Protein AF-A0A2E7PRK5-F1 (afdb_monomer)

Sequence (698 aa):
MNEAGTTNTALISFGVYLLGVFFLAWLSSRVREKKEFVGEYFLGSRNLGLWAFALTFAATSASGGSFMGFPSKIYTHGWVLALWIASYMVVPIVGMGLLGKRMNRLARQSGAVTIPDMIKARFKSDAVCTIATLLILFFMFFYLLAQFKAGSKIMTTLLQDVPIYQNTVAAVGNAIDGLPWVGGAEPDYVLCLLVFSFSVIVYTAFGGFRAVVWTDVMQGIVMGAGVIILLILTLGQVGGLTKATEQLKEMTPPEFGSWLITLDQAQDEEVVIAKGTWLRLANGGVARLKDQVHLAKGESEAMATLLRITTPAEVERITPPPLDFDYSTTFTEPGRGVITLGQAQDKDGTLPEGTWLRLANDGVAWLAEEVPLAKGETEVEAKLLRITTSAEVERIKPTELGFAVSTTFEPAEAKGYGAGQRGVYVSAPGPDPEKNDGFLNVWVAVSFFFFWAFGSAGQPSNMVRLMAFNGTNVLRKAILSISIYFTVIYLLLVVIFCCGRILLPGMEIDSDRIMPELAATVTSKAGVPWLAGLLLAAPFAAVMSSVDSFLLMVSSSVVRDIYQNRINPDASEQRLKRLSYLVTAVVGILAMLAVLNPPEYLQDLIVFATSGLAGCFLMPILLGLYWPEMNAQGAVAGMLGGLGCHLGLYLIGWFVNGKFDSYQLLEFNPFIWAILVSGLLSYFVSIGQSRVKFQKQV

Nearest PDB structures (foldseek):
  8hg7-assembly1_A  TM=7.500E-01  e=3.485E-13  Homo sapiens
  8j74-assembly1_B  TM=7.630E-01  e=5.352E-12  Homo sapiens
  8zqp-assembly1_A  TM=7.614E-01  e=1.793E-11  Homo sapiens
  9bim-assembly1_A  TM=7.640E-01  e=8.990E-11  Homo sapiens
  6f34-assembly1_A  TM=4.562E-01  e=2.167E-02  Geobacillus kaustophilus HTA426

Foldseek 3Di:
DDPLVLLVLLLVLLVVVVCVLVVLLVVLVVPDDPDDCLCCQQQVVLADFQLLLLLLLLLQLFALCQQQQLLLVCLQFADLCVLLQVLLLQQLVQQLVLFLPLLLVQCVVQVDLFPLSSVCSLFVDLVLSVLLLVLLLVLLLLVLLLLLLSQLLLVLLSCVSPPVLVVQLVVQLVVQPPPPQQNPFRSSSLVRSVVRLVVLLVVLLVRGDSSLSSSSSVLSVLQLVLLVVLLVLLQVVCVHLVSLLVVQQQAFRWAKAKKKKFFPFFAQAKDKDQFQAWDQAPVRWIWGFLHIWIAGHRGGIDITIITTGDRPVVRVVDDGDDDPGDIHMDTWFWFKKKKFWQDFAQAKDKDQQQFWAAEPVLWIKGFHHIGIHHGRDGIDIGTITTDDDPVVSVVDDGDPPVTHIYMDGDPPQQQWDRGVHGRQNVDPPGTDSHDNNHHQDPQASVLSSVLSSQLCSLNRLSSSSSNSHDDPVSSVSSSVVSSVSSCSSSVSSSSSSSSLSVQPPPCSSQSSSSSLVSLQVSCVVVVRSSVSSSSSSNNSSSSSSNLSSSLQSSLCSCLPSPCCVPPNVPDDPVRSSVSSSVSSVVSSVVSSSVSSPPDRRSSLSVSLSSLLSSLQGRQLSSCSSPPSLQHSQLSSQSNVQLNCQSVVQQVVCCVVVVDRDGNCVVPHDSSVVSNVRSNVSRPPVSVVVVVVVVVVVD

Secondary structure (DSSP, 8-state):
--THHHHHHHHHHHHHHHHHHHHHHHHHHHS--SS-HHHHHHHGGG-B-HHHHHHHHHHHH--HIIIIIHHHHHHHHGGGHHHHHHGGGTHHIIIIIIIIHHHHHHHHHH---SHHHHHHHHH--HHHHHHHHHHHHHHHHHHHHHHHHHHHHHHHHHHTT-HHHHHHHHHHHHHHTT-TTTTTS-HHHHHHHHHHHHHHHHHHHHHHHHHHHHHHHHHHHHHHHHHHHHHHHHHHHHTSHHHHHHHHHH----EEEEEEEEESS--SS-EEE-TT-EEE-TTS-EEEESS-EEE-TT--EEEEEEEEE--HHHHTT--PPPPSS-EEEEE-PPEEEEEEESS--SS-EEEPTT-EEE-TTS-EEEE-S-EEE-TT--EEEEEEEEE--HHHHTTSPPP--SS-EEEEE------STTTT-TTGGGSSS---SS-TT-TT-HHHHHHHHHHHHHHGGG-HHHHHHHTTB-SHHHHHHHHHHHHHHHHHHHHHHHHHHHHHHHHSTTGGGGGGGHHHHHHHHHHHHTT-THHHHHHHHHHHHHHHHHHHHHHHHHHHIIIIIIIIIII-TT--HHHHHHHHHHHHHHHHHHHHHHTSS--S-HHHHHHHHHHHHHHHHHHHHHHHHH-TT--HHHHHHHHHHHHHHHHHHHHHHHHHHSSS----GGG--HHHHHHHHHHHHHHHHHHHHHHHHHHTT-

Mean predicted aligned error: 10.58 Å

Solvent-accessible surface area (backbone atoms only — not comparable to full-atom values): 34634 Å² total; per-residue (Å²): 131,71,71,77,59,41,52,57,38,12,46,50,39,30,48,52,49,50,52,49,45,52,49,50,26,53,54,46,54,69,70,66,71,102,61,64,64,68,53,36,43,69,43,44,69,38,64,35,52,47,66,51,42,30,25,26,51,51,18,52,71,31,27,22,42,62,48,21,25,44,33,18,53,20,38,68,24,20,53,38,46,52,60,39,52,57,22,49,40,43,24,34,53,45,27,46,61,72,42,24,67,60,51,25,50,51,25,62,76,64,68,34,79,49,66,38,48,36,52,20,67,74,49,75,31,69,65,49,22,52,53,48,39,53,53,48,48,58,33,45,44,46,38,43,28,29,26,45,52,41,45,7,50,50,43,38,69,63,39,65,85,38,73,71,46,54,60,49,26,52,56,43,35,68,70,35,54,86,36,94,86,42,51,88,37,57,32,50,46,52,52,26,31,53,56,46,50,52,55,48,42,56,49,51,61,72,47,43,38,54,12,49,40,56,38,20,32,53,32,33,51,43,34,51,53,26,51,56,53,50,35,54,47,46,34,65,72,64,61,35,69,68,50,38,54,55,52,40,34,68,34,33,57,64,39,76,46,52,27,38,40,35,38,80,62,56,37,94,50,69,45,72,49,59,52,63,40,53,41,70,36,76,86,76,45,39,29,27,30,49,54,65,40,74,29,54,60,65,40,35,64,40,79,41,47,32,40,32,56,65,28,66,80,54,44,76,71,58,73,58,70,81,64,102,61,66,68,47,46,45,74,64,70,61,18,60,24,45,44,34,44,70,56,62,37,94,53,69,51,67,48,60,52,70,42,39,40,48,30,77,82,79,33,36,28,36,29,74,48,68,41,80,40,56,59,63,45,42,66,48,78,43,48,30,38,72,47,79,50,70,80,52,44,74,69,55,76,59,59,87,75,89,66,58,60,39,36,52,79,48,72,82,68,64,64,12,18,40,53,83,31,61,28,26,35,67,31,77,34,13,34,22,81,74,39,71,72,24,33,59,35,74,51,33,31,53,39,38,24,50,40,49,18,49,22,57,45,12,28,64,71,57,50,48,56,40,50,17,54,48,58,71,68,33,53,56,51,26,32,55,54,40,19,52,51,38,41,55,49,56,56,47,46,49,56,39,17,44,42,38,40,73,77,50,69,80,40,77,68,54,28,62,43,45,45,55,54,46,40,43,49,45,23,45,76,68,76,41,28,39,52,18,15,50,41,46,43,19,43,48,33,18,18,49,39,30,47,43,48,43,42,50,48,44,19,44,40,50,43,44,67,45,38,28,71,69,73,38,77,84,61,51,69,70,57,51,53,52,48,32,41,51,45,31,44,53,52,48,52,54,33,54,64,68,39,52,68,64,70,93,57,50,35,57,38,42,51,50,24,38,31,37,34,14,7,26,37,32,40,33,50,51,42,58,76,71,35,87,72,53,38,47,67,4,35,41,40,2,24,53,38,1,38,51,47,30,52,49,28,33,52,52,10,27,73,73,69,75,43,100,44,64,36,49,67,93,47,26,44,46,45,62,54,5,35,50,44,5,36,52,34,22,48,53,48,15,51,55,50,56,51,52,55,52,67,73,73,108

Structure (mmCIF, N/CA/C/O backbone):
data_AF-A0A2E7PRK5-F1
#
_entry.id   AF-A0A2E7PRK5-F1
#
loop_
_atom_site.group_PDB
_atom_site.id
_atom_site.type_symbol
_atom_site.label_atom_id
_atom_site.label_alt_id
_atom_site.label_comp_id
_atom_site.label_asym_id
_atom_site.label_entity_id
_atom_site.label_seq_id
_atom_site.pdbx_PDB_ins_code
_atom_site.Cartn_x
_atom_site.Cartn_y
_atom_site.Cartn_z
_atom_site.occupancy
_atom_site.B_iso_or_equiv
_atom_site.auth_seq_id
_atom_site.auth_comp_id
_atom_site.auth_asym_id
_atom_site.auth_atom_id
_atom_site.pdbx_PDB_model_num
ATOM 1 N N . MET A 1 1 ? 30.077 -16.181 -14.257 1.00 31.94 1 MET A N 1
ATOM 2 C CA . MET A 1 1 ? 29.738 -16.678 -12.902 1.00 31.94 1 MET A CA 1
ATOM 3 C C . MET A 1 1 ? 28.264 -17.042 -12.935 1.00 31.94 1 MET A C 1
ATOM 5 O O . MET A 1 1 ? 27.502 -16.212 -13.398 1.00 31.94 1 MET A O 1
ATOM 9 N N . ASN A 1 2 ? 27.885 -18.267 -12.561 1.00 29.73 2 ASN A N 1
ATOM 10 C CA . ASN A 1 2 ? 26.510 -18.769 -12.711 1.00 29.73 2 ASN A CA 1
ATOM 11 C C . ASN A 1 2 ? 25.493 -17.909 -11.938 1.00 29.73 2 ASN A C 1
ATOM 13 O O . ASN A 1 2 ? 25.541 -17.884 -10.708 1.00 29.73 2 ASN A O 1
ATOM 17 N N . GLU A 1 3 ? 24.546 -17.285 -12.644 1.00 39.66 3 GLU A N 1
ATOM 18 C CA . GLU A 1 3 ? 23.392 -16.565 -12.071 1.00 39.66 3 GLU A CA 1
ATOM 19 C C . GLU A 1 3 ? 22.531 -17.468 -11.166 1.00 39.66 3 GLU A C 1
ATOM 21 O O . GLU A 1 3 ? 22.025 -17.029 -10.140 1.00 39.66 3 GLU A O 1
ATOM 26 N N . ALA A 1 4 ? 22.494 -18.781 -11.422 1.00 38.69 4 ALA A N 1
ATOM 27 C CA . ALA A 1 4 ? 21.817 -19.750 -10.551 1.00 38.69 4 ALA A CA 1
ATOM 28 C C . ALA A 1 4 ? 22.395 -19.831 -9.114 1.00 38.69 4 ALA A C 1
ATOM 30 O O . ALA A 1 4 ? 21.751 -20.349 -8.199 1.00 38.69 4 ALA A O 1
ATOM 31 N N . GLY A 1 5 ? 23.623 -19.348 -8.881 1.00 46.62 5 GLY A N 1
ATOM 32 C CA . GLY A 1 5 ? 24.255 -19.348 -7.557 1.00 46.62 5 GLY A CA 1
ATOM 33 C C . GLY A 1 5 ? 23.806 -18.200 -6.647 1.00 46.62 5 GLY A C 1
ATOM 34 O O . GLY A 1 5 ? 23.838 -18.345 -5.425 1.00 46.62 5 GLY A O 1
ATOM 35 N N . THR A 1 6 ? 23.375 -17.066 -7.206 1.00 53.62 6 THR A N 1
ATOM 36 C CA . THR A 1 6 ? 23.093 -15.847 -6.431 1.00 53.62 6 THR A CA 1
ATOM 37 C C . THR A 1 6 ? 21.748 -15.923 -5.710 1.00 53.62 6 THR A C 1
ATOM 39 O O . THR A 1 6 ? 21.693 -15.673 -4.503 1.00 53.62 6 THR A O 1
ATOM 42 N N . THR A 1 7 ? 20.689 -16.373 -6.386 1.00 60.69 7 THR A N 1
ATOM 43 C CA . THR A 1 7 ? 19.319 -16.423 -5.832 1.00 60.69 7 THR A CA 1
ATOM 44 C C . THR A 1 7 ? 19.182 -17.468 -4.725 1.00 60.69 7 THR A C 1
ATOM 46 O O . THR A 1 7 ? 18.567 -17.212 -3.689 1.00 60.69 7 THR A O 1
ATOM 49 N N . ASN A 1 8 ? 19.877 -18.601 -4.855 1.00 73.44 8 ASN A N 1
ATOM 50 C CA . ASN A 1 8 ? 19.918 -19.634 -3.816 1.00 73.44 8 ASN A CA 1
ATOM 51 C C . ASN A 1 8 ? 20.460 -19.101 -2.477 1.00 73.44 8 ASN A C 1
ATOM 53 O O . ASN A 1 8 ? 19.939 -19.440 -1.416 1.00 73.44 8 ASN A O 1
ATOM 57 N N . THR A 1 9 ? 21.465 -18.218 -2.498 1.00 84.50 9 THR A N 1
ATOM 58 C CA . THR A 1 9 ? 22.014 -17.642 -1.257 1.00 84.50 9 THR A CA 1
ATOM 59 C C . THR A 1 9 ? 21.083 -16.624 -0.598 1.00 84.50 9 THR A C 1
ATOM 61 O O . THR A 1 9 ? 21.018 -16.569 0.632 1.00 84.50 9 THR A O 1
ATOM 64 N N . ALA A 1 10 ? 20.332 -15.854 -1.392 1.00 85.44 10 ALA A N 1
ATOM 65 C CA . ALA A 1 10 ? 19.315 -14.931 -0.895 1.00 85.44 10 ALA A CA 1
ATOM 66 C C . ALA A 1 10 ? 18.145 -15.685 -0.243 1.00 85.44 10 ALA A C 1
ATOM 68 O O . ALA A 1 10 ? 17.693 -15.322 0.840 1.00 85.44 10 ALA A O 1
ATOM 69 N N . LEU A 1 11 ? 17.699 -16.784 -0.852 1.00 87.56 11 LEU A N 1
ATOM 70 C CA . LEU A 1 11 ? 16.660 -17.639 -0.279 1.00 87.56 11 LEU A CA 1
ATOM 71 C C . LEU A 1 11 ? 17.087 -18.263 1.048 1.00 87.56 11 LEU A C 1
ATOM 73 O O . LEU A 1 11 ? 16.300 -18.288 1.992 1.00 87.56 11 LEU A O 1
ATOM 77 N N . ILE A 1 12 ? 18.338 -18.721 1.152 1.00 89.75 12 ILE A N 1
ATOM 78 C CA . ILE A 1 12 ? 18.873 -19.274 2.403 1.00 89.75 12 ILE A CA 1
ATOM 79 C C . ILE A 1 12 ? 18.866 -18.214 3.507 1.00 89.75 12 ILE A C 1
ATOM 81 O O . ILE A 1 12 ? 18.377 -18.483 4.604 1.00 89.75 12 ILE A O 1
ATOM 85 N N . SER A 1 13 ? 19.376 -17.007 3.248 1.00 91.69 13 SER A N 1
ATOM 86 C CA . SER A 1 13 ? 19.432 -15.959 4.275 1.00 91.69 13 SER A CA 1
ATOM 87 C C . SER A 1 13 ? 18.041 -15.463 4.683 1.00 91.69 13 SER A C 1
ATOM 89 O O . SER A 1 13 ? 17.785 -15.259 5.872 1.00 91.69 13 SER A O 1
ATOM 91 N N . PHE A 1 14 ? 17.114 -15.353 3.728 1.00 90.50 14 PHE A N 1
ATOM 92 C CA . PHE A 1 14 ? 15.709 -15.063 4.001 1.00 90.50 14 PHE A CA 1
ATOM 93 C C . PHE A 1 14 ? 15.051 -16.180 4.828 1.00 90.50 14 PHE A C 1
ATOM 95 O O . PHE A 1 14 ? 14.361 -15.908 5.810 1.00 90.50 14 PHE A O 1
ATOM 102 N N . GLY A 1 15 ? 15.323 -17.445 4.499 1.00 90.31 15 GLY A N 1
ATOM 103 C CA . GLY A 1 15 ? 14.863 -18.606 5.261 1.00 90.31 15 GLY A CA 1
ATOM 104 C C . GLY A 1 15 ? 15.384 -18.612 6.700 1.00 90.31 15 GLY A C 1
ATOM 105 O O . GLY A 1 15 ? 14.617 -18.856 7.630 1.00 90.31 15 GLY A O 1
ATOM 106 N N . VAL A 1 16 ? 16.657 -18.264 6.915 1.00 91.31 16 VAL A N 1
ATOM 107 C CA . VAL A 1 16 ? 17.242 -18.097 8.260 1.00 91.31 16 VAL A CA 1
ATOM 108 C C . VAL A 1 16 ? 16.521 -16.998 9.040 1.00 91.31 16 VAL A C 1
ATOM 110 O O . VAL A 1 16 ? 16.196 -17.197 10.212 1.00 91.31 16 VAL A O 1
ATOM 113 N N . TYR A 1 17 ? 16.223 -15.864 8.400 1.00 90.88 17 TYR A N 1
ATOM 114 C CA . TYR A 1 17 ? 15.421 -14.806 9.014 1.00 90.88 17 TYR A CA 1
ATOM 115 C C . TYR A 1 17 ? 14.037 -15.322 9.438 1.00 90.88 17 TYR A C 1
ATOM 117 O O . TYR A 1 17 ? 13.655 -15.135 10.595 1.00 90.88 17 TYR A O 1
ATOM 125 N N . LEU A 1 18 ? 13.314 -16.020 8.553 1.00 87.94 18 LEU A N 1
ATOM 126 C CA . LEU A 1 18 ? 11.992 -16.573 8.869 1.00 87.94 18 LEU A CA 1
ATOM 127 C C . LEU A 1 18 ? 12.043 -17.566 10.028 1.00 87.94 18 LEU A C 1
ATOM 129 O O . LEU A 1 18 ? 11.225 -17.483 10.945 1.00 87.94 18 LEU A O 1
ATOM 133 N N . LEU A 1 19 ? 13.023 -18.471 10.033 1.00 88.88 19 LEU A N 1
ATOM 134 C CA . LEU A 1 19 ? 13.238 -19.391 11.149 1.00 88.88 19 LEU A CA 1
ATOM 135 C C . LEU A 1 19 ? 13.484 -18.629 12.456 1.00 88.88 19 LEU A C 1
ATOM 137 O O . LEU A 1 19 ? 12.944 -19.016 13.490 1.00 88.88 19 LEU A O 1
ATOM 141 N N . GLY A 1 20 ? 14.225 -17.519 12.409 1.00 88.12 20 GLY A N 1
ATOM 142 C CA . GLY A 1 20 ? 14.411 -16.611 13.541 1.00 88.12 20 GLY A CA 1
ATOM 143 C C . GLY A 1 20 ? 13.100 -15.996 14.043 1.00 88.12 20 GLY A C 1
ATOM 144 O O . GLY A 1 20 ? 12.831 -16.050 15.245 1.00 88.12 20 GLY A O 1
ATOM 145 N N . VAL A 1 21 ? 12.253 -15.478 13.141 1.00 85.06 21 VAL A N 1
ATOM 146 C CA . VAL A 1 21 ? 10.913 -14.949 13.481 1.00 85.06 21 VAL A CA 1
ATOM 147 C C . VAL A 1 21 ? 10.087 -16.023 14.190 1.00 85.06 21 VAL A C 1
ATOM 149 O O . VAL A 1 21 ? 9.588 -15.798 15.295 1.00 85.06 21 VAL A O 1
ATOM 152 N N . PHE A 1 22 ? 9.961 -17.205 13.580 1.00 82.50 22 PHE A N 1
ATOM 153 C CA . PHE A 1 22 ? 9.130 -18.286 14.111 1.00 82.50 22 PHE A CA 1
ATOM 154 C C . PHE A 1 22 ? 9.678 -18.850 15.421 1.00 82.50 22 PHE A C 1
ATOM 156 O O . PHE A 1 22 ? 8.905 -19.147 16.333 1.00 82.50 22 PHE A O 1
ATOM 163 N N . PHE A 1 23 ? 11.000 -18.949 15.556 1.00 85.31 23 PHE A N 1
ATOM 164 C CA . PHE A 1 23 ? 11.642 -19.368 16.796 1.00 85.31 23 PHE A CA 1
ATOM 165 C C . PHE A 1 23 ? 11.374 -18.376 17.934 1.00 85.31 23 PHE A C 1
ATOM 167 O O . PHE A 1 23 ? 11.010 -18.798 19.033 1.00 85.31 23 PHE A O 1
ATOM 174 N N . LEU A 1 24 ? 11.476 -17.065 17.681 1.00 83.50 24 LEU A N 1
ATOM 175 C CA . LEU A 1 24 ? 11.138 -16.035 18.671 1.00 83.50 24 LEU A CA 1
ATOM 176 C C . LEU A 1 24 ? 9.655 -16.059 19.046 1.00 83.50 24 LEU A C 1
ATOM 178 O O . LEU A 1 24 ? 9.326 -15.979 20.233 1.00 83.50 24 LEU A O 1
ATOM 182 N N . ALA A 1 25 ? 8.763 -16.217 18.066 1.00 79.44 25 ALA A N 1
ATOM 183 C CA . ALA A 1 25 ? 7.329 -16.352 18.308 1.00 79.44 25 ALA A CA 1
ATOM 184 C C . ALA A 1 25 ? 7.031 -17.566 19.204 1.00 79.44 25 ALA A C 1
ATOM 186 O O . ALA A 1 25 ? 6.330 -17.450 20.214 1.00 79.44 25 ALA A O 1
ATOM 187 N N . TRP A 1 26 ? 7.626 -18.719 18.885 1.00 81.38 26 TRP A N 1
ATOM 188 C CA . TRP A 1 26 ? 7.505 -19.945 19.669 1.00 81.38 26 TRP A CA 1
ATOM 189 C C . TRP A 1 26 ? 8.058 -19.778 21.085 1.00 81.38 26 TRP A C 1
ATOM 191 O O . TRP A 1 26 ? 7.371 -20.120 22.052 1.00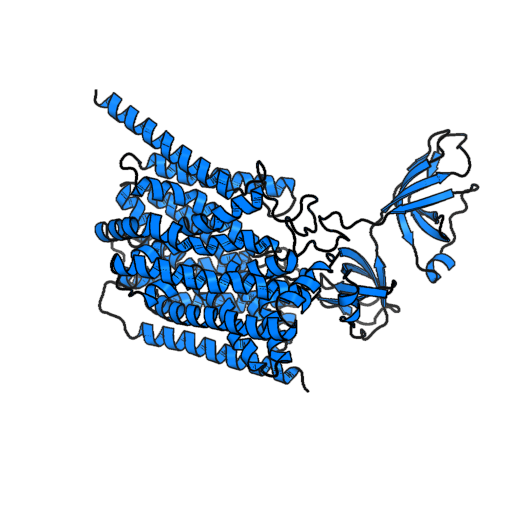 81.38 26 TRP A O 1
ATOM 201 N N . LEU A 1 27 ? 9.249 -19.197 21.238 1.00 82.38 27 LEU A N 1
ATOM 202 C CA . LEU A 1 27 ? 9.864 -18.961 22.543 1.00 82.38 27 LEU A CA 1
ATOM 203 C C . LEU A 1 27 ? 8.991 -18.034 23.397 1.00 82.38 27 LEU A C 1
ATOM 205 O O . LEU A 1 27 ? 8.691 -18.351 24.548 1.00 82.38 27 LEU A O 1
ATOM 209 N N . SER A 1 28 ? 8.504 -16.936 22.814 1.00 76.75 28 SER A N 1
ATOM 210 C CA . SER A 1 28 ? 7.594 -16.003 23.482 1.00 76.75 28 SER A CA 1
ATOM 211 C C . SER A 1 28 ? 6.281 -16.669 23.898 1.00 76.75 28 SER A C 1
ATOM 213 O O . SER A 1 28 ? 5.758 -16.375 24.974 1.00 76.75 28 SER A O 1
ATOM 215 N N . SER A 1 29 ? 5.747 -17.585 23.083 1.00 70.69 29 SER A N 1
ATOM 216 C CA . SER A 1 29 ? 4.508 -18.307 23.401 1.00 70.69 29 SER A CA 1
ATOM 217 C C . SER A 1 29 ? 4.636 -19.224 24.628 1.00 70.69 29 SER A C 1
ATOM 219 O O . SER A 1 29 ? 3.643 -19.472 25.316 1.00 70.69 29 SER A O 1
ATOM 221 N N . ARG A 1 30 ? 5.856 -19.690 24.945 1.00 73.75 30 ARG A N 1
ATOM 222 C CA . ARG A 1 30 ? 6.139 -20.529 26.122 1.00 73.75 30 ARG A CA 1
ATOM 223 C C . ARG A 1 30 ? 6.254 -19.738 27.423 1.00 73.75 30 ARG A C 1
ATOM 225 O O . ARG A 1 30 ? 5.966 -20.290 28.481 1.00 73.75 30 ARG A O 1
ATOM 232 N N . VAL A 1 31 ? 6.612 -18.455 27.368 1.00 67.06 31 VAL A N 1
ATOM 233 C CA . VAL A 1 31 ? 6.752 -17.571 28.548 1.00 67.06 31 VAL A CA 1
ATOM 234 C C . VAL A 1 31 ? 5.392 -16.968 28.950 1.00 67.06 31 VAL A C 1
ATOM 236 O O . VAL A 1 31 ? 5.257 -15.772 29.206 1.00 67.06 31 VAL A O 1
ATOM 239 N N . ARG A 1 32 ? 4.344 -17.797 28.961 1.00 57.84 32 ARG A N 1
ATOM 240 C CA . ARG A 1 32 ? 2.971 -17.379 29.276 1.00 57.84 32 ARG A CA 1
ATOM 241 C C . ARG A 1 32 ? 2.820 -17.074 30.766 1.00 57.84 32 ARG A C 1
ATOM 243 O O . ARG A 1 32 ? 3.139 -17.914 31.608 1.00 57.84 32 ARG A O 1
ATOM 250 N N . GLU A 1 33 ? 2.309 -15.889 31.098 1.00 54.62 33 GLU A N 1
ATOM 251 C CA . GLU A 1 33 ? 1.923 -15.563 32.476 1.00 54.62 33 GLU A CA 1
ATOM 252 C C . GLU A 1 33 ? 0.512 -16.101 32.758 1.00 54.62 33 GLU A C 1
ATOM 254 O O . GLU A 1 33 ? -0.339 -16.138 31.879 1.00 54.62 33 GLU A O 1
ATOM 259 N N . LYS A 1 34 ? 0.229 -16.517 33.998 1.00 52.59 34 LYS A N 1
ATOM 260 C CA . LYS A 1 34 ? -1.092 -17.027 34.420 1.00 52.59 34 LYS A CA 1
ATOM 261 C C . LYS A 1 34 ? -2.147 -15.903 34.538 1.00 52.59 34 LYS A C 1
ATOM 263 O O . LYS A 1 34 ? -2.636 -15.651 35.638 1.00 52.59 34 LYS A O 1
ATOM 268 N N . LYS A 1 35 ? -2.473 -15.185 33.458 1.00 52.56 35 LYS A N 1
ATOM 269 C CA . LYS A 1 35 ? -3.534 -14.151 33.430 1.00 52.56 35 LYS A CA 1
ATOM 270 C C . LYS A 1 35 ? -4.646 -14.505 32.431 1.00 52.56 35 LYS A C 1
ATOM 272 O O . LYS A 1 35 ? -4.478 -15.384 31.597 1.00 52.56 35 LYS A O 1
ATOM 277 N N . GLU A 1 36 ? -5.792 -13.833 32.566 1.00 66.56 36 GLU A N 1
ATOM 278 C CA . GLU A 1 36 ? -7.008 -14.016 31.755 1.00 66.56 36 GLU A CA 1
ATOM 279 C C . GLU A 1 36 ? -6.707 -13.955 30.243 1.00 66.56 36 GLU A C 1
ATOM 281 O O . GLU A 1 36 ? -6.096 -12.989 29.763 1.00 66.56 36 GLU A O 1
ATOM 286 N N . PHE A 1 37 ? -7.140 -14.978 29.492 1.00 63.28 37 PHE A N 1
ATOM 287 C CA . PHE A 1 37 ? -6.718 -15.215 28.104 1.00 63.28 37 PHE A CA 1
ATOM 288 C C . PHE A 1 37 ? -6.941 -13.999 27.203 1.00 63.28 37 PHE A C 1
ATOM 290 O O . PHE A 1 37 ? -6.064 -13.637 26.426 1.00 63.28 37 PHE A O 1
ATOM 297 N N . VAL A 1 38 ? -8.092 -13.339 27.321 1.00 58.03 38 VAL A N 1
ATOM 298 C CA . VAL A 1 38 ? -8.506 -12.261 26.412 1.00 58.03 38 VAL A CA 1
ATOM 299 C C . VAL A 1 38 ? -7.637 -11.006 26.584 1.00 58.03 38 VAL A C 1
ATOM 301 O O . VAL A 1 38 ? -7.226 -10.388 25.602 1.00 58.03 38 VAL A O 1
ATOM 304 N N . GLY A 1 39 ? -7.293 -10.642 27.822 1.00 57.81 39 GLY A N 1
ATOM 305 C CA . GLY A 1 39 ? -6.431 -9.489 28.101 1.00 57.81 39 GLY A CA 1
ATOM 306 C C . GLY A 1 39 ? -4.970 -9.718 27.699 1.00 57.81 39 GLY A C 1
ATOM 307 O O . GLY A 1 39 ? -4.303 -8.796 27.221 1.00 57.81 39 GLY A O 1
ATOM 308 N N . GLU A 1 40 ? -4.464 -10.943 27.855 1.00 62.66 40 GLU A N 1
ATOM 309 C CA . GLU A 1 40 ? -3.114 -11.303 27.406 1.00 62.66 40 GLU A CA 1
ATOM 310 C C . GLU A 1 40 ? -3.045 -11.439 25.878 1.00 62.66 40 GLU A C 1
ATOM 312 O O . GLU A 1 40 ? -2.120 -10.913 25.256 1.00 62.66 40 GLU A O 1
ATOM 317 N N . TYR A 1 41 ? -4.049 -12.076 25.268 1.00 59.09 41 TYR A N 1
ATOM 318 C CA . TYR A 1 41 ? -4.090 -12.377 23.838 1.00 59.09 41 TYR A CA 1
ATOM 319 C C . TYR A 1 41 ? -4.333 -11.157 22.950 1.00 59.09 41 TYR A C 1
ATOM 321 O O . TYR A 1 41 ? -3.918 -11.214 21.803 1.00 59.09 41 TYR A O 1
ATOM 329 N N . PHE A 1 42 ? -4.955 -10.074 23.437 1.00 58.66 42 PHE A N 1
ATOM 330 C CA . PHE A 1 42 ? -5.225 -8.874 22.622 1.00 58.66 42 PHE A CA 1
ATOM 331 C C . PHE A 1 42 ? -4.453 -7.614 23.044 1.00 58.66 42 PHE A C 1
ATOM 333 O O . PHE A 1 42 ? -4.260 -6.727 22.220 1.00 58.66 42 PHE A O 1
ATOM 340 N N . LEU A 1 43 ? -4.009 -7.505 24.304 1.00 62.91 43 LEU A N 1
ATOM 341 C CA . LEU A 1 43 ? -3.311 -6.308 24.810 1.00 62.91 43 LEU A CA 1
ATOM 342 C C . LEU A 1 43 ? -1.944 -6.592 25.441 1.00 62.91 43 LEU A C 1
ATOM 344 O O . LEU A 1 43 ? -1.299 -5.661 25.935 1.00 62.91 43 LEU A O 1
ATOM 348 N N . GLY A 1 44 ? -1.503 -7.854 25.488 1.00 63.44 44 GLY A N 1
ATOM 349 C CA . GLY A 1 44 ? -0.195 -8.212 26.043 1.00 63.44 44 GLY A CA 1
ATOM 350 C C . GLY A 1 44 ? -0.010 -7.725 27.481 1.00 63.44 44 GLY A C 1
ATOM 351 O O . GLY A 1 44 ? 1.037 -7.177 27.812 1.00 63.44 44 GLY A O 1
ATOM 352 N N . SER A 1 45 ? -1.062 -7.838 28.304 1.00 62.75 45 SER A N 1
ATOM 353 C CA . SER A 1 45 ? -1.098 -7.466 29.731 1.00 62.75 45 SER A CA 1
ATOM 354 C C . SER A 1 45 ? -0.808 -5.992 30.087 1.00 62.75 45 SER A C 1
ATOM 356 O O . SER A 1 45 ? -0.703 -5.659 31.270 1.00 62.75 45 SER A O 1
ATOM 358 N N . ARG A 1 46 ? -0.765 -5.079 29.101 1.00 72.44 46 ARG A N 1
ATOM 359 C CA . ARG A 1 46 ? -0.592 -3.616 29.282 1.00 72.44 46 ARG A CA 1
ATOM 360 C C . ARG A 1 46 ? 0.678 -3.197 30.036 1.00 72.44 46 ARG A C 1
ATOM 362 O O . ARG A 1 46 ? 0.674 -2.194 30.766 1.00 72.44 46 ARG A O 1
ATOM 369 N N . ASN A 1 47 ? 1.747 -3.972 29.876 1.00 74.94 47 ASN A N 1
ATOM 370 C CA . ASN A 1 47 ? 3.018 -3.770 30.570 1.00 74.94 47 ASN A CA 1
ATOM 371 C C . ASN A 1 47 ? 4.201 -3.544 29.611 1.00 74.94 47 ASN A C 1
ATOM 373 O O . ASN A 1 47 ? 5.338 -3.893 29.922 1.00 74.94 47 ASN A O 1
ATOM 377 N N . LEU A 1 48 ? 3.950 -2.979 28.426 1.00 77.88 48 LEU A N 1
ATOM 378 C CA . LEU A 1 48 ? 5.017 -2.754 27.451 1.00 77.88 48 LEU A CA 1
ATOM 379 C C . LEU A 1 48 ? 5.929 -1.598 27.887 1.00 77.88 48 LEU A C 1
ATOM 381 O O . LEU A 1 48 ? 5.472 -0.469 28.098 1.00 77.88 48 LEU A O 1
ATOM 385 N N . GLY A 1 49 ? 7.226 -1.899 28.003 1.00 81.25 49 GLY A N 1
ATOM 386 C CA . GLY A 1 49 ? 8.292 -0.911 28.176 1.00 81.25 49 GLY A CA 1
ATOM 387 C C . GLY A 1 49 ? 8.576 -0.130 26.888 1.00 81.25 49 GLY A C 1
ATOM 388 O O . GLY A 1 49 ? 8.011 -0.426 25.838 1.00 81.25 49 GLY A O 1
ATOM 389 N N . LEU A 1 50 ? 9.475 0.860 26.963 1.00 86.50 50 LEU A N 1
ATOM 390 C CA . LEU A 1 50 ? 9.755 1.800 25.866 1.00 86.50 50 LEU A CA 1
ATOM 391 C C . LEU A 1 50 ? 10.054 1.119 24.530 1.00 86.50 50 LEU A C 1
ATOM 393 O O . LEU A 1 50 ? 9.360 1.391 23.561 1.00 86.50 50 LEU A O 1
ATOM 397 N N . TRP A 1 51 ? 11.068 0.255 24.476 1.00 87.06 51 TRP A N 1
ATOM 398 C CA . TRP A 1 51 ? 11.534 -0.314 23.211 1.00 87.06 51 TRP A CA 1
ATOM 399 C C . TRP A 1 51 ? 10.531 -1.281 22.594 1.00 87.06 51 TRP A C 1
ATOM 401 O O . TRP A 1 51 ? 10.260 -1.181 21.403 1.00 87.06 51 TRP A O 1
ATOM 411 N N . ALA A 1 52 ? 9.922 -2.140 23.417 1.00 84.69 52 ALA A N 1
ATOM 412 C CA . ALA A 1 52 ? 8.856 -3.027 22.968 1.00 84.69 52 ALA A CA 1
ATOM 413 C C . ALA A 1 52 ? 7.683 -2.220 22.399 1.00 84.69 52 ALA A C 1
ATOM 415 O O . ALA A 1 52 ? 7.274 -2.440 21.271 1.00 84.69 52 ALA A O 1
ATOM 416 N N . PHE A 1 53 ? 7.197 -1.215 23.131 1.00 87.75 53 PHE A N 1
ATOM 417 C CA . PHE A 1 53 ? 6.099 -0.377 22.657 1.00 87.75 53 PHE A CA 1
ATOM 418 C C . PHE A 1 53 ? 6.459 0.419 21.395 1.00 87.75 53 PHE A C 1
ATOM 420 O O . PHE A 1 53 ? 5.668 0.453 20.458 1.00 87.75 53 PHE A O 1
ATOM 427 N N . ALA A 1 54 ? 7.637 1.046 21.363 1.00 90.31 54 ALA A N 1
ATOM 428 C CA . ALA A 1 54 ? 8.047 1.906 20.261 1.00 90.31 54 ALA A CA 1
ATOM 429 C C . ALA A 1 54 ? 8.248 1.123 18.961 1.00 90.31 54 ALA A C 1
ATOM 431 O O . ALA A 1 54 ? 7.707 1.518 17.932 1.00 90.31 54 ALA A O 1
ATOM 432 N N . LEU A 1 55 ? 8.978 0.005 19.010 1.00 89.62 55 LEU A N 1
ATOM 433 C CA . LEU A 1 55 ? 9.236 -0.818 17.828 1.00 89.62 55 LEU A CA 1
ATOM 434 C C . LEU A 1 55 ? 7.987 -1.574 17.381 1.00 89.62 55 LEU A C 1
ATOM 436 O O . LEU A 1 55 ? 7.739 -1.637 16.186 1.00 89.62 55 LEU A O 1
ATOM 440 N N . THR A 1 56 ? 7.146 -2.047 18.307 1.00 86.12 56 THR A N 1
ATOM 441 C CA . THR A 1 56 ? 5.842 -2.618 17.948 1.00 86.12 56 THR A CA 1
ATOM 442 C C . THR A 1 56 ? 4.941 -1.598 17.264 1.00 86.12 56 THR A C 1
ATOM 444 O O . THR A 1 56 ? 4.339 -1.902 16.240 1.00 86.12 56 THR A O 1
ATOM 447 N N . PHE A 1 57 ? 4.860 -0.371 17.786 1.00 87.94 57 PHE A N 1
ATOM 448 C CA . PHE A 1 57 ? 4.081 0.687 17.143 1.00 87.94 57 PHE A CA 1
ATOM 449 C C . PHE A 1 57 ? 4.644 1.030 15.759 1.00 87.94 57 PHE A C 1
ATOM 451 O O . PHE A 1 57 ? 3.881 1.166 14.805 1.00 87.94 57 PHE A O 1
ATOM 458 N N . ALA A 1 58 ? 5.970 1.141 15.643 1.00 88.81 58 ALA A N 1
ATOM 459 C CA . ALA A 1 58 ? 6.644 1.433 14.386 1.00 88.81 58 ALA A CA 1
ATOM 460 C C . ALA A 1 58 ? 6.426 0.330 13.339 1.00 88.81 58 ALA A C 1
ATOM 462 O O . ALA A 1 58 ? 6.073 0.654 12.210 1.00 88.81 58 ALA A O 1
ATOM 463 N N . ALA A 1 59 ? 6.567 -0.942 13.721 1.00 86.62 59 ALA A N 1
ATOM 464 C CA . ALA A 1 59 ? 6.330 -2.095 12.856 1.00 86.62 59 ALA A CA 1
ATOM 465 C C . ALA A 1 59 ? 4.858 -2.203 12.438 1.00 86.62 59 ALA A C 1
ATOM 467 O O . ALA A 1 59 ? 4.588 -2.360 11.261 1.00 86.62 59 ALA A O 1
ATOM 468 N N . THR A 1 60 ? 3.902 -2.003 13.356 1.00 83.94 60 THR A N 1
ATOM 469 C CA . THR A 1 60 ? 2.465 -1.995 13.009 1.00 83.94 60 THR A CA 1
ATOM 470 C C . THR A 1 60 ? 2.101 -0.836 12.072 1.00 83.94 60 THR A C 1
ATOM 472 O O . THR A 1 60 ? 1.220 -0.970 11.228 1.00 83.94 60 THR A O 1
ATOM 475 N N . SER A 1 61 ? 2.758 0.318 12.222 1.00 85.94 61 SER A N 1
ATOM 476 C CA . SER A 1 61 ? 2.511 1.489 11.367 1.00 85.94 61 SER A CA 1
ATOM 477 C C . SER A 1 61 ? 3.188 1.376 10.000 1.00 85.94 61 SER A C 1
ATOM 479 O O . SER A 1 61 ? 2.786 2.049 9.051 1.00 85.94 61 SER A O 1
ATOM 481 N N . ALA A 1 62 ? 4.246 0.575 9.902 1.00 84.25 62 ALA A N 1
ATOM 482 C CA . ALA A 1 62 ? 4.949 0.319 8.663 1.00 84.25 62 ALA A CA 1
ATOM 483 C C . ALA A 1 62 ? 4.316 -0.884 7.964 1.00 84.25 62 ALA A C 1
ATOM 485 O O . ALA A 1 62 ? 4.300 -1.991 8.483 1.00 84.25 62 ALA A O 1
ATOM 486 N N . SER A 1 63 ? 3.792 -0.665 6.766 1.00 89.69 63 SER A N 1
ATOM 487 C CA . SER A 1 63 ? 3.038 -1.691 6.041 1.00 89.69 63 SER A CA 1
ATOM 488 C C . SER A 1 63 ? 3.653 -1.981 4.677 1.00 89.69 63 SER A C 1
ATOM 490 O O . SER A 1 63 ? 4.634 -1.343 4.283 1.00 89.69 63 SER A O 1
ATOM 492 N N . GLY A 1 64 ? 3.037 -2.884 3.911 1.00 86.88 64 GLY A N 1
ATOM 493 C CA . GLY A 1 64 ? 3.321 -3.028 2.482 1.00 86.88 64 GLY A CA 1
ATOM 494 C C . GLY A 1 64 ? 3.242 -1.693 1.730 1.00 86.88 64 GLY A C 1
ATOM 495 O O . GLY A 1 64 ? 4.071 -1.433 0.867 1.00 86.88 64 GLY A O 1
ATOM 496 N N . GLY A 1 65 ? 2.351 -0.776 2.126 1.00 88.25 65 GLY A N 1
ATOM 497 C CA . GLY A 1 65 ? 2.322 0.583 1.571 1.00 88.25 65 GLY A CA 1
ATOM 498 C C . GLY A 1 65 ? 3.620 1.359 1.811 1.00 88.25 65 GLY A C 1
ATOM 499 O O . GLY A 1 65 ? 4.124 2.026 0.917 1.00 88.25 65 GLY A O 1
ATOM 500 N N . SER A 1 66 ? 4.227 1.209 2.989 1.00 90.19 66 SER A N 1
ATOM 501 C CA . SER A 1 66 ? 5.460 1.917 3.349 1.00 90.19 66 SER A CA 1
ATOM 502 C C . SER A 1 66 ? 6.692 1.401 2.605 1.00 90.19 66 SER A C 1
ATOM 504 O O . SER A 1 66 ? 7.570 2.183 2.254 1.00 90.19 66 SER A O 1
ATOM 506 N N . PHE A 1 67 ? 6.764 0.085 2.398 1.00 90.88 67 PHE A N 1
ATOM 507 C CA . PHE A 1 67 ? 7.961 -0.609 1.911 1.00 90.88 67 PHE A CA 1
ATOM 508 C C . PHE A 1 67 ? 7.857 -1.137 0.476 1.00 90.88 67 PHE A C 1
ATOM 510 O O . PHE A 1 67 ? 8.849 -1.618 -0.057 1.00 90.88 67 PHE A O 1
ATOM 517 N N . MET A 1 68 ? 6.686 -1.049 -0.150 1.00 91.62 68 MET A N 1
ATOM 518 C CA . MET A 1 68 ? 6.467 -1.402 -1.557 1.00 91.62 68 MET A CA 1
ATOM 519 C C . MET A 1 68 ? 5.744 -0.255 -2.277 1.00 91.62 68 MET A C 1
ATOM 521 O O . MET A 1 68 ? 6.236 0.244 -3.285 1.00 91.62 68 MET A O 1
ATOM 525 N N . GLY A 1 69 ? 4.656 0.261 -1.690 1.00 91.12 69 GLY A N 1
ATOM 526 C CA . GLY A 1 69 ? 3.857 1.346 -2.276 1.00 91.12 69 GLY A CA 1
ATOM 527 C C . GLY A 1 69 ? 4.600 2.682 -2.422 1.00 91.12 69 GLY A C 1
ATOM 528 O O . GLY A 1 69 ? 4.602 3.266 -3.505 1.00 91.12 69 GLY A O 1
ATOM 529 N N . PHE A 1 70 ? 5.269 3.180 -1.373 1.00 92.12 70 PHE A N 1
ATOM 530 C CA . PHE A 1 70 ? 6.096 4.388 -1.497 1.00 92.12 70 PHE A CA 1
ATOM 531 C C . PHE A 1 70 ? 7.282 4.188 -2.427 1.00 92.12 70 PHE A C 1
ATOM 533 O O . PHE A 1 70 ? 7.450 5.041 -3.291 1.00 92.12 70 PHE A O 1
ATOM 540 N N . PRO A 1 71 ? 8.084 3.112 -2.314 1.00 95.06 71 PRO A N 1
ATOM 541 C 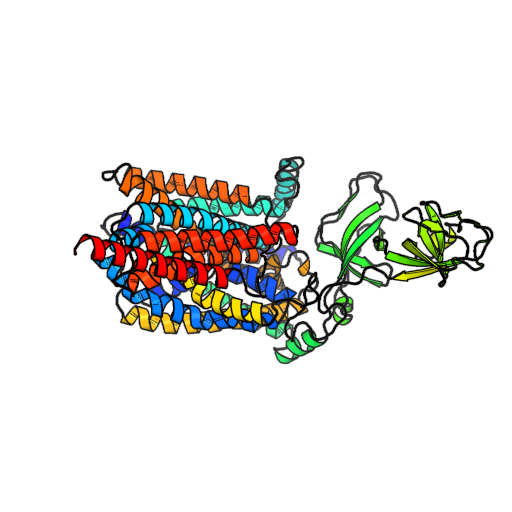CA . PRO A 1 71 ? 9.119 2.816 -3.298 1.00 95.06 71 PRO A CA 1
ATOM 542 C C . PRO A 1 71 ? 8.639 2.887 -4.746 1.00 95.06 71 PRO A C 1
ATOM 544 O O . PRO A 1 71 ? 9.277 3.570 -5.542 1.00 95.06 71 PRO A O 1
ATOM 547 N N . SER A 1 72 ? 7.495 2.265 -5.054 1.00 92.81 72 SER A N 1
ATOM 548 C CA . SER A 1 72 ? 6.841 2.346 -6.364 1.00 92.81 72 SER A CA 1
ATOM 549 C C . SER A 1 72 ? 6.567 3.801 -6.757 1.00 92.81 72 SER A C 1
ATOM 551 O O . SER A 1 72 ? 7.096 4.275 -7.760 1.00 92.81 72 SER A O 1
ATOM 553 N N . LYS A 1 73 ? 5.829 4.559 -5.933 1.00 92.25 73 LYS A N 1
ATOM 554 C CA . LYS A 1 73 ? 5.476 5.954 -6.251 1.00 92.25 73 LYS A CA 1
ATOM 555 C C . LYS A 1 73 ? 6.708 6.869 -6.340 1.00 92.25 73 LYS A C 1
ATOM 557 O O . LYS A 1 73 ? 6.734 7.7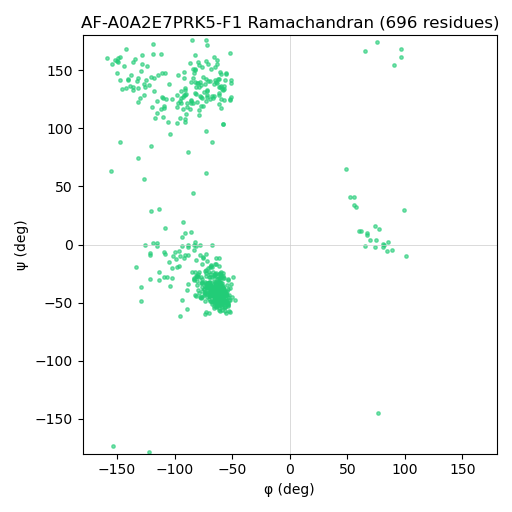44 -7.197 1.00 92.25 73 LYS A O 1
ATOM 562 N N . ILE A 1 74 ? 7.724 6.689 -5.494 1.00 94.88 74 ILE A N 1
ATOM 563 C CA . ILE A 1 74 ? 8.983 7.453 -5.548 1.00 94.88 74 ILE A CA 1
ATOM 564 C C . ILE A 1 74 ? 9.734 7.142 -6.838 1.00 94.88 74 ILE A C 1
ATOM 566 O O . ILE A 1 74 ? 10.210 8.058 -7.498 1.00 94.88 74 ILE A O 1
ATOM 570 N N . TYR A 1 75 ? 9.829 5.867 -7.208 1.00 94.38 75 TYR A N 1
ATOM 571 C CA . TYR A 1 75 ? 10.468 5.457 -8.450 1.00 94.38 75 TYR A CA 1
ATOM 572 C C . TYR A 1 75 ? 9.788 6.104 -9.664 1.00 94.38 75 TYR A C 1
ATOM 574 O O . TYR A 1 75 ? 10.471 6.648 -10.528 1.00 94.38 75 TYR A O 1
ATOM 582 N N . THR A 1 76 ? 8.453 6.092 -9.710 1.00 90.12 76 THR A N 1
ATOM 583 C CA . THR A 1 76 ? 7.695 6.565 -10.877 1.00 90.12 76 THR A CA 1
ATOM 584 C C . THR A 1 76 ? 7.564 8.086 -10.963 1.00 90.12 76 THR A C 1
ATOM 586 O O . THR A 1 76 ? 7.443 8.591 -12.073 1.00 90.12 76 THR A O 1
ATOM 589 N N . HIS A 1 77 ? 7.593 8.828 -9.846 1.00 91.44 77 HIS A N 1
ATOM 590 C CA . HIS A 1 77 ? 7.364 10.289 -9.853 1.00 91.44 77 HIS A CA 1
ATOM 591 C C . HIS A 1 77 ? 8.526 11.125 -9.277 1.00 91.44 77 HIS A C 1
ATOM 593 O O . HIS A 1 77 ? 8.537 12.348 -9.395 1.00 91.44 77 HIS A O 1
ATOM 599 N N . GLY A 1 78 ? 9.531 10.501 -8.663 1.00 92.69 78 GLY A N 1
ATOM 600 C CA . GLY A 1 78 ? 10.739 11.168 -8.178 1.00 92.69 78 GLY A CA 1
ATOM 601 C C . GLY A 1 78 ? 10.569 11.963 -6.876 1.00 92.69 78 GLY A C 1
ATOM 602 O O . GLY A 1 78 ? 9.848 11.579 -5.951 1.00 92.69 78 GLY A O 1
ATOM 603 N N . TRP A 1 79 ? 11.291 13.081 -6.773 1.00 92.25 79 TRP A N 1
ATOM 604 C CA . TRP A 1 79 ? 11.497 13.835 -5.530 1.00 92.25 79 TRP A CA 1
ATOM 605 C C . TRP A 1 79 ? 10.264 14.535 -4.977 1.00 92.25 79 TRP A C 1
ATOM 607 O O . TRP A 1 79 ? 10.251 14.850 -3.784 1.00 92.25 79 TRP A O 1
ATOM 617 N N . VAL A 1 80 ? 9.223 14.755 -5.786 1.00 90.25 80 VAL A N 1
ATOM 618 C CA . VAL A 1 80 ? 7.966 15.349 -5.303 1.00 90.25 80 VAL A CA 1
ATOM 619 C C . VAL A 1 80 ? 7.411 14.577 -4.094 1.00 90.25 80 VAL A C 1
ATOM 621 O O . VAL A 1 80 ? 6.863 15.173 -3.162 1.00 90.25 80 VAL A O 1
ATOM 624 N N . LEU A 1 81 ? 7.664 13.264 -4.015 1.00 89.88 81 LEU A N 1
ATOM 625 C CA . LEU A 1 81 ? 7.237 12.445 -2.884 1.00 89.88 81 LEU A CA 1
ATOM 626 C C . LEU A 1 81 ? 7.868 12.798 -1.545 1.00 89.88 81 LEU A C 1
ATOM 628 O O . LEU A 1 81 ? 7.303 12.437 -0.512 1.00 89.88 81 LEU A O 1
ATOM 632 N N . ALA A 1 82 ? 8.971 13.543 -1.517 1.00 87.94 82 ALA A N 1
ATOM 633 C CA . ALA A 1 82 ? 9.531 14.035 -0.265 1.00 87.94 82 ALA A CA 1
ATOM 634 C C . ALA A 1 82 ? 8.506 14.870 0.524 1.00 87.94 82 ALA A C 1
ATOM 636 O O . ALA A 1 82 ? 8.414 14.722 1.743 1.00 87.94 82 ALA A O 1
ATOM 637 N N . LEU A 1 83 ? 7.686 15.684 -0.157 1.00 81.00 83 LEU A N 1
ATOM 638 C CA . LEU A 1 83 ? 6.629 16.481 0.481 1.00 81.00 83 LEU A CA 1
ATOM 639 C C . LEU A 1 83 ? 5.526 15.596 1.070 1.00 81.00 83 LEU A C 1
ATOM 641 O O . LEU A 1 83 ? 5.063 15.841 2.186 1.00 81.00 83 LEU A O 1
ATOM 645 N N . TRP A 1 84 ? 5.152 14.536 0.349 1.00 83.25 84 TRP A N 1
ATOM 646 C CA . TRP A 1 84 ? 4.190 13.545 0.824 1.00 83.25 84 TRP A CA 1
ATOM 647 C C . TRP A 1 84 ? 4.692 12.870 2.105 1.00 83.25 84 TRP A C 1
ATOM 649 O O . TRP A 1 84 ? 3.992 12.803 3.120 1.00 83.25 84 TRP A O 1
ATOM 659 N N . ILE A 1 85 ? 5.935 12.401 2.055 1.00 86.12 85 ILE A N 1
ATOM 660 C CA . ILE A 1 85 ? 6.529 11.506 3.040 1.00 86.12 85 ILE A CA 1
ATOM 661 C C . ILE A 1 85 ? 7.016 12.254 4.292 1.00 86.12 85 ILE A C 1
ATOM 663 O O . ILE A 1 85 ? 6.995 11.685 5.384 1.00 86.12 85 ILE A O 1
ATOM 667 N N . ALA A 1 86 ? 7.371 13.541 4.189 1.00 85.62 86 ALA A N 1
ATOM 668 C CA . ALA A 1 86 ? 7.814 14.367 5.322 1.00 85.62 86 ALA A CA 1
ATOM 669 C C . ALA A 1 86 ? 6.827 14.374 6.506 1.00 85.62 86 ALA A C 1
ATOM 671 O O . ALA A 1 86 ? 7.223 14.456 7.669 1.00 85.62 86 ALA A O 1
ATOM 672 N N . SER A 1 87 ? 5.533 14.221 6.235 1.00 87.19 87 SER A N 1
ATOM 673 C CA . SER A 1 87 ? 4.493 14.100 7.259 1.00 87.19 87 SER A CA 1
ATOM 674 C C . SER A 1 87 ? 4.655 12.908 8.215 1.00 87.19 87 SER A C 1
ATOM 676 O O . SER A 1 87 ? 4.199 12.980 9.360 1.00 87.19 87 SER A O 1
ATOM 678 N N . TYR A 1 88 ? 5.357 11.835 7.830 1.00 86.44 88 TYR A N 1
ATOM 679 C CA . TYR A 1 88 ? 5.619 10.702 8.728 1.00 86.44 88 TYR A CA 1
ATOM 680 C C . TYR A 1 88 ? 6.425 11.094 9.967 1.00 86.44 88 TYR A C 1
ATOM 682 O O . TYR A 1 88 ? 6.275 10.477 11.022 1.00 86.44 88 TYR A O 1
ATOM 690 N N . MET A 1 89 ? 7.220 12.164 9.883 1.00 86.44 89 MET A N 1
ATOM 691 C CA . MET A 1 89 ? 7.985 12.696 11.015 1.00 86.44 89 MET A CA 1
ATOM 692 C C . MET A 1 89 ? 7.069 13.152 12.164 1.00 86.44 89 MET A C 1
ATOM 694 O O . MET A 1 89 ? 7.430 13.036 13.341 1.00 86.44 89 MET A O 1
ATOM 698 N N . VAL A 1 90 ? 5.865 13.634 11.831 1.00 88.69 90 VAL A N 1
ATOM 699 C CA . VAL A 1 90 ? 4.890 14.165 12.796 1.00 88.69 90 VAL A CA 1
ATOM 700 C C . VAL A 1 90 ? 3.789 13.172 13.172 1.00 88.69 90 VAL A C 1
ATOM 702 O O . VAL A 1 90 ? 3.048 13.435 14.119 1.00 88.69 90 VAL A O 1
ATOM 705 N N . VAL A 1 91 ? 3.711 12.002 12.526 1.00 89.31 91 VAL A N 1
ATOM 706 C CA . VAL A 1 91 ? 2.731 10.943 12.852 1.00 89.31 91 VAL A CA 1
ATOM 707 C C . VAL A 1 91 ? 2.728 10.574 14.343 1.00 89.31 91 VAL A C 1
ATOM 709 O O . VAL A 1 91 ? 1.648 10.564 14.941 1.00 89.31 91 VAL A O 1
ATOM 712 N N . PRO A 1 92 ? 3.880 10.329 15.005 1.00 91.12 92 PRO A N 1
ATOM 713 C CA . PRO A 1 92 ? 3.884 9.987 16.429 1.00 91.12 92 PRO A CA 1
ATOM 714 C C . PRO A 1 92 ? 3.387 11.140 17.306 1.00 91.12 92 PRO A C 1
ATOM 716 O O . PRO A 1 92 ? 2.677 10.920 18.288 1.00 91.12 92 PRO A O 1
ATOM 719 N N . ILE A 1 93 ? 3.709 12.381 16.929 1.00 89.94 93 ILE A N 1
ATOM 720 C CA . ILE A 1 93 ? 3.280 13.588 17.645 1.00 89.94 93 ILE A CA 1
ATOM 721 C C . ILE A 1 93 ? 1.759 13.739 17.555 1.00 89.94 93 ILE A C 1
ATOM 723 O O . ILE A 1 93 ? 1.105 13.941 18.577 1.00 89.94 93 ILE A O 1
ATOM 727 N N . VAL A 1 94 ? 1.187 13.593 16.360 1.00 89.88 94 VAL A N 1
ATOM 728 C CA . VAL A 1 94 ? -0.256 13.727 16.135 1.00 89.88 94 VAL A CA 1
ATOM 729 C C . VAL A 1 94 ? -1.005 12.548 16.754 1.00 89.88 94 VAL A C 1
ATOM 731 O O . VAL A 1 94 ? -1.809 12.742 17.663 1.00 89.88 94 VAL A O 1
ATOM 734 N N . GLY A 1 95 ? -0.718 11.311 16.347 1.00 87.62 95 GLY A N 1
ATOM 735 C CA . GLY A 1 95 ? -1.462 10.139 16.814 1.00 87.62 95 GLY A CA 1
ATOM 736 C C . GLY A 1 95 ? -1.284 9.860 18.303 1.00 87.62 95 GLY A C 1
ATOM 737 O O . GLY A 1 95 ? -2.255 9.768 19.059 1.00 87.62 95 GLY A O 1
ATOM 738 N N . MET A 1 96 ? -0.038 9.760 18.767 1.00 91.88 96 MET A N 1
ATOM 739 C CA . MET A 1 96 ? 0.234 9.385 20.156 1.00 91.88 96 MET A CA 1
ATOM 740 C C . MET A 1 96 ? 0.084 10.580 21.104 1.00 91.88 96 MET A C 1
ATOM 742 O O . MET A 1 96 ? -0.370 10.402 22.237 1.00 91.88 96 MET A O 1
ATOM 746 N N . GLY A 1 97 ? 0.439 11.788 20.657 1.00 91.62 97 GLY A N 1
ATOM 747 C CA . GLY A 1 97 ? 0.308 13.006 21.455 1.00 91.62 97 GLY A CA 1
ATOM 748 C C . GLY A 1 97 ? -1.147 13.424 21.668 1.00 91.62 97 GLY A C 1
ATOM 749 O O . GLY A 1 97 ? -1.532 13.678 22.812 1.00 91.62 97 GLY A O 1
ATOM 750 N N . LEU A 1 98 ? -1.976 13.434 20.614 1.00 91.25 98 LEU A N 1
ATOM 751 C CA . LEU A 1 98 ? -3.388 13.819 20.735 1.00 91.25 98 LEU A CA 1
ATOM 752 C C . LEU A 1 98 ? -4.211 12.750 21.459 1.00 91.25 98 LEU A C 1
ATOM 754 O O . LEU A 1 98 ? -5.010 13.077 22.339 1.00 91.25 98 LEU A O 1
ATOM 758 N N . LEU A 1 99 ? -4.031 11.471 21.120 1.00 93.25 99 LEU A N 1
ATOM 759 C CA . LEU A 1 99 ? -4.943 10.415 21.573 1.00 93.25 99 LEU A CA 1
ATOM 760 C C . LEU A 1 99 ? -4.369 9.560 22.710 1.00 93.25 99 LEU A C 1
ATOM 762 O O . LEU A 1 99 ? -5.096 9.192 23.639 1.00 93.25 99 LEU A O 1
ATOM 766 N N . GLY A 1 100 ? -3.061 9.291 22.698 1.00 93.19 100 GLY A N 1
ATOM 767 C CA . GLY A 1 100 ? -2.442 8.222 23.488 1.00 93.19 100 GLY A CA 1
ATOM 768 C C . GLY A 1 100 ? -2.731 8.279 24.987 1.00 93.19 100 GLY A C 1
ATOM 769 O O . GLY A 1 100 ? -3.184 7.294 25.569 1.00 93.19 100 GLY A O 1
ATOM 770 N N . LYS A 1 101 ? -2.542 9.437 25.634 1.00 93.50 101 LYS A N 1
ATOM 771 C CA . LYS A 1 101 ? -2.759 9.568 27.089 1.00 93.50 101 LYS A CA 1
ATOM 772 C C . LYS A 1 101 ? -4.222 9.337 27.489 1.00 93.50 101 LYS A C 1
ATOM 774 O O . LYS A 1 101 ? -4.484 8.636 28.468 1.00 93.50 101 LYS A O 1
ATOM 779 N N . ARG A 1 102 ? -5.173 9.957 26.780 1.00 93.44 102 ARG A N 1
ATOM 780 C CA . ARG A 1 102 ? -6.602 9.894 27.139 1.00 93.44 102 ARG A CA 1
ATOM 781 C C . ARG A 1 102 ? -7.200 8.532 26.816 1.00 93.44 102 ARG A C 1
ATOM 783 O O . ARG A 1 102 ? -7.912 7.988 27.658 1.00 93.44 102 ARG A O 1
ATOM 790 N N . MET A 1 103 ? -6.846 7.961 25.666 1.00 93.25 103 MET A N 1
ATOM 791 C CA . MET A 1 103 ? -7.251 6.607 25.290 1.00 93.25 103 MET A CA 1
ATOM 792 C C . MET A 1 103 ? -6.763 5.575 26.300 1.00 93.25 103 MET A C 1
ATOM 794 O O . MET A 1 103 ? -7.566 4.805 26.819 1.00 93.25 103 MET A O 1
ATOM 798 N N . ASN A 1 104 ? -5.474 5.607 26.657 1.00 92.69 104 ASN A N 1
ATOM 799 C CA . ASN A 1 104 ? -4.909 4.663 27.622 1.00 92.69 104 ASN A CA 1
ATOM 800 C C . ASN A 1 104 ? -5.626 4.735 28.980 1.00 92.69 104 ASN A C 1
ATOM 802 O O . ASN A 1 104 ? -5.968 3.705 29.561 1.00 92.69 104 ASN A O 1
ATOM 806 N N . ARG A 1 105 ? -5.925 5.951 29.463 1.00 91.69 105 ARG A N 1
ATOM 807 C CA . ARG A 1 105 ? -6.671 6.157 30.712 1.00 91.69 105 ARG A CA 1
ATOM 808 C C . ARG A 1 105 ? -8.087 5.583 30.634 1.00 91.69 105 ARG A C 1
ATOM 810 O O . ARG A 1 105 ? -8.461 4.812 31.515 1.00 91.69 105 ARG A O 1
ATOM 817 N N . LEU A 1 106 ? -8.852 5.933 29.600 1.00 92.19 106 LEU A N 1
ATOM 818 C CA . LEU A 1 106 ? -10.233 5.469 29.430 1.00 92.19 106 LEU A CA 1
ATOM 819 C C . LEU A 1 106 ? -10.298 3.944 29.281 1.00 92.19 106 LEU A C 1
ATOM 821 O O . LEU A 1 106 ? -11.107 3.288 29.937 1.00 92.19 106 LEU A O 1
ATOM 825 N N . ALA A 1 107 ? -9.401 3.366 28.483 1.00 92.00 107 ALA A N 1
ATOM 826 C CA . ALA A 1 107 ? -9.285 1.925 28.308 1.00 92.00 107 ALA A CA 1
ATOM 827 C C . ALA A 1 107 ? -8.941 1.196 29.613 1.00 92.00 107 ALA A C 1
ATOM 829 O O . ALA A 1 107 ? -9.351 0.056 29.810 1.00 92.00 107 ALA A O 1
ATOM 830 N N . ARG A 1 108 ? -8.128 1.793 30.501 1.00 89.50 108 ARG A N 1
ATOM 831 C CA . ARG A 1 108 ? -7.798 1.215 31.823 1.00 89.50 108 ARG A CA 1
ATOM 832 C C . ARG A 1 108 ? -8.969 1.311 32.794 1.00 89.50 108 ARG A C 1
ATOM 834 O O . ARG A 1 108 ? -9.228 0.349 33.501 1.00 89.50 108 ARG A O 1
ATOM 841 N N . GLN A 1 109 ? -9.687 2.431 32.797 1.00 90.56 109 GLN A N 1
ATOM 842 C CA . GLN A 1 109 ? -10.844 2.641 33.674 1.00 90.56 109 GLN A CA 1
ATOM 843 C C . GLN A 1 109 ? -12.032 1.741 33.321 1.00 90.56 109 GLN A C 1
ATOM 845 O O . GLN A 1 109 ? -12.750 1.305 34.210 1.00 90.56 109 GLN A O 1
ATOM 850 N N . SER A 1 110 ? -12.237 1.473 32.031 1.00 90.12 110 SER A N 1
ATOM 851 C CA . SER A 1 110 ? -13.353 0.656 31.539 1.00 90.12 110 SER A CA 1
ATOM 852 C C . SER A 1 110 ? -13.029 -0.832 31.399 1.00 90.12 110 SER A C 1
ATOM 854 O O . SER A 1 110 ? -13.930 -1.620 31.143 1.00 90.12 110 SER A O 1
ATOM 856 N N . GLY A 1 111 ? -11.753 -1.223 31.485 1.00 87.06 111 GLY A N 1
ATOM 857 C CA . GLY A 1 111 ? -11.322 -2.578 31.129 1.00 87.06 111 GLY A CA 1
ATOM 858 C C . GLY A 1 111 ? -11.448 -2.903 29.632 1.00 87.06 111 GLY A C 1
ATOM 859 O O . GLY A 1 111 ? -11.233 -4.050 29.247 1.00 87.06 111 GLY A O 1
ATOM 860 N N . ALA A 1 112 ? -11.757 -1.916 28.779 1.00 88.06 112 ALA A N 1
ATOM 861 C CA . ALA A 1 112 ? -11.931 -2.112 27.342 1.00 88.06 112 ALA A CA 1
ATOM 862 C C . ALA A 1 112 ? -10.661 -2.660 26.685 1.00 88.06 112 ALA A C 1
ATOM 864 O O . ALA A 1 112 ? -9.553 -2.192 26.965 1.00 88.06 112 ALA A O 1
ATOM 865 N N . VAL A 1 113 ? -10.837 -3.638 25.799 1.00 83.44 113 VAL A N 1
ATOM 866 C CA . VAL A 1 113 ? -9.743 -4.298 25.071 1.00 83.44 113 VAL A CA 1
ATOM 867 C C . VAL A 1 113 ? -9.741 -3.907 23.594 1.00 83.44 113 VAL A C 1
ATOM 869 O O . VAL A 1 113 ? -8.674 -3.837 22.994 1.00 83.44 113 VAL A O 1
ATOM 872 N N . THR A 1 114 ? -10.907 -3.563 23.043 1.00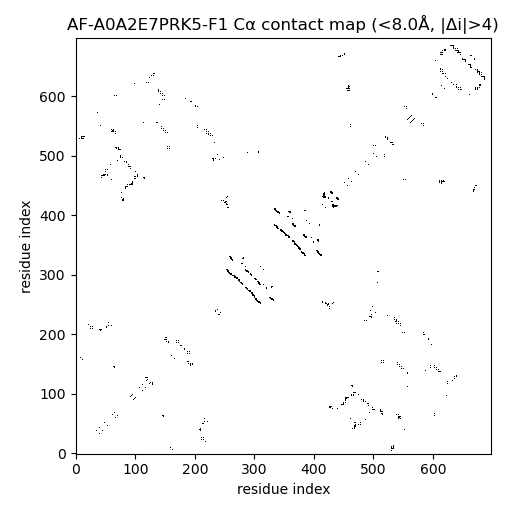 90.62 114 THR A N 1
ATOM 873 C CA . THR A 1 114 ? -11.093 -3.113 21.659 1.00 90.62 114 THR A CA 1
ATOM 874 C C . THR A 1 114 ? -11.488 -1.631 21.605 1.00 90.62 114 THR A C 1
ATOM 876 O O . THR A 1 114 ? -11.903 -1.033 22.608 1.00 90.62 114 THR A O 1
ATOM 879 N N . ILE A 1 115 ? -11.364 -1.012 20.425 1.00 93.31 115 ILE A N 1
ATOM 880 C CA . ILE A 1 115 ? -11.837 0.365 20.206 1.00 93.31 115 ILE A CA 1
ATOM 881 C C . ILE A 1 115 ? -13.366 0.457 20.313 1.00 93.31 115 ILE A C 1
ATOM 883 O O . ILE A 1 115 ? -13.823 1.354 21.030 1.00 93.31 115 ILE A O 1
ATOM 887 N N . PRO A 1 116 ? -14.162 -0.456 19.711 1.00 94.31 116 PRO A N 1
ATOM 888 C CA . PRO A 1 116 ? -15.611 -0.499 19.913 1.00 94.31 116 PRO A CA 1
ATOM 889 C C . PRO A 1 116 ? -16.031 -0.632 21.385 1.00 94.31 116 PRO A C 1
ATOM 891 O O . PRO A 1 116 ? -16.953 0.066 21.814 1.00 94.31 116 PRO A O 1
ATOM 894 N N . ASP A 1 117 ? -15.337 -1.445 22.188 1.00 91.31 117 ASP A N 1
ATOM 895 C CA . ASP A 1 117 ? -15.583 -1.539 23.636 1.00 91.31 117 ASP A CA 1
ATOM 896 C C . ASP A 1 117 ? -15.317 -0.205 24.346 1.00 91.31 117 ASP A C 1
ATOM 898 O O . ASP A 1 117 ? -16.102 0.242 25.187 1.00 91.31 117 ASP A O 1
ATOM 902 N N . MET A 1 118 ? -14.213 0.465 24.006 1.00 93.56 118 MET A N 1
ATOM 903 C CA . MET A 1 118 ? -13.825 1.727 24.641 1.00 93.56 118 MET A CA 1
ATOM 904 C C . MET A 1 118 ? -14.851 2.835 24.364 1.00 93.56 118 MET A C 1
ATOM 906 O O . MET A 1 118 ? -15.248 3.565 25.278 1.00 93.56 118 MET A O 1
ATOM 910 N N . ILE A 1 119 ? -15.312 2.960 23.117 1.00 93.69 119 ILE A N 1
ATOM 911 C CA . ILE A 1 119 ? -16.341 3.945 22.757 1.00 93.69 119 ILE A CA 1
ATOM 912 C C . ILE A 1 119 ? -17.712 3.561 23.329 1.00 93.69 119 ILE A C 1
ATOM 914 O O . ILE A 1 119 ? -18.458 4.450 23.746 1.00 93.69 119 ILE A O 1
ATOM 918 N N . LYS A 1 120 ? -18.029 2.261 23.446 1.00 93.06 120 LYS A N 1
ATOM 919 C CA . LYS A 1 120 ? -19.228 1.785 24.151 1.00 93.06 120 LYS A CA 1
ATOM 920 C C . LYS A 1 120 ? -19.201 2.238 25.602 1.00 93.06 120 LYS A C 1
ATOM 922 O O . LYS A 1 120 ? -20.190 2.786 26.078 1.00 93.06 120 LYS A O 1
ATOM 927 N N . ALA A 1 121 ? -18.069 2.085 26.285 1.00 92.38 121 ALA A N 1
ATOM 928 C CA . ALA A 1 121 ? -17.911 2.542 27.661 1.00 92.38 121 ALA A CA 1
ATOM 929 C C . ALA A 1 121 ? -18.062 4.070 27.790 1.00 92.38 121 ALA A C 1
ATOM 931 O O . ALA A 1 121 ? -18.678 4.551 28.742 1.00 92.38 121 ALA A O 1
ATOM 932 N N . ARG A 1 122 ? -17.559 4.843 26.816 1.00 94.25 122 ARG A N 1
ATOM 933 C CA . ARG A 1 122 ? -17.680 6.312 26.801 1.00 94.25 122 ARG A CA 1
ATOM 934 C C . ARG A 1 122 ? -19.105 6.809 26.557 1.00 94.25 122 ARG A C 1
ATOM 936 O O . ARG A 1 122 ? -19.526 7.768 27.206 1.00 94.25 122 ARG A O 1
ATOM 943 N N . PHE A 1 123 ? -19.815 6.219 25.598 1.00 94.81 123 PHE A N 1
ATOM 944 C CA . PHE A 1 123 ? -21.123 6.709 25.144 1.00 94.81 123 PHE A CA 1
ATOM 945 C C . PHE A 1 123 ? -22.310 5.922 25.701 1.00 94.81 123 PHE A C 1
ATOM 947 O O . PHE A 1 123 ? -23.447 6.358 25.537 1.00 94.81 123 PHE A O 1
ATOM 954 N N . LYS A 1 124 ? -22.061 4.782 26.358 1.00 93.12 124 LYS A N 1
ATOM 955 C CA . LYS A 1 124 ? -23.074 3.854 26.885 1.00 93.12 124 LYS A CA 1
ATOM 956 C C . LYS A 1 124 ? -24.103 3.448 25.823 1.00 93.12 124 LYS A C 1
ATOM 958 O O . LYS A 1 124 ? -25.298 3.406 26.093 1.00 93.12 124 LYS A O 1
ATOM 963 N N . SER A 1 125 ? -23.636 3.202 24.598 1.00 93.44 125 SER A N 1
ATOM 964 C CA . SER A 1 125 ? -24.492 2.903 23.449 1.00 93.44 125 SER A CA 1
ATOM 965 C C . SER A 1 125 ? -24.000 1.681 22.689 1.00 93.44 125 SER A C 1
ATOM 967 O O . SER A 1 125 ? -22.879 1.653 22.176 1.00 93.44 125 SER A O 1
ATOM 969 N N . ASP A 1 126 ? -24.882 0.693 22.569 1.00 90.00 126 ASP A N 1
ATOM 970 C CA . ASP A 1 126 ? -24.640 -0.499 21.767 1.00 90.00 126 ASP A CA 1
ATOM 971 C C . ASP A 1 126 ? -24.626 -0.200 20.266 1.00 90.00 126 ASP A C 1
ATOM 973 O O . ASP A 1 126 ? -23.871 -0.831 19.533 1.00 90.00 126 ASP A O 1
ATOM 977 N N . ALA A 1 127 ? -25.401 0.777 19.796 1.00 91.62 127 ALA A N 1
ATOM 978 C CA . ALA A 1 127 ? -25.416 1.144 18.381 1.00 91.62 127 ALA A CA 1
ATOM 979 C C . ALA A 1 127 ? -24.043 1.660 17.917 1.00 91.62 127 ALA A C 1
ATOM 981 O O . ALA A 1 127 ? -23.530 1.210 16.896 1.00 91.62 127 ALA A O 1
ATOM 982 N N . VAL A 1 128 ? -23.412 2.533 18.715 1.00 94.31 128 VAL A N 1
ATOM 983 C CA . VAL A 1 128 ? -22.061 3.059 18.444 1.00 94.31 128 VAL A CA 1
ATOM 984 C C . VAL A 1 128 ? -21.046 1.920 18.334 1.00 94.31 128 VAL A C 1
ATOM 986 O O . VAL A 1 128 ? -20.238 1.894 17.412 1.00 94.31 128 VAL A O 1
ATOM 989 N N . CYS A 1 129 ? -21.117 0.956 19.254 1.00 93.19 129 CYS A N 1
ATOM 990 C CA . CYS A 1 129 ? -20.255 -0.222 19.253 1.00 93.19 129 CYS A CA 1
ATOM 991 C C . CYS A 1 129 ? -20.434 -1.063 17.981 1.00 93.19 129 CYS A C 1
ATOM 993 O O . CYS A 1 129 ? -19.449 -1.374 17.315 1.00 93.19 129 CYS A O 1
ATOM 995 N N . THR A 1 130 ? -21.677 -1.391 17.604 1.00 92.69 130 THR A N 1
ATOM 996 C CA . THR A 1 130 ? -21.955 -2.195 16.402 1.00 92.69 130 THR A CA 1
ATOM 997 C C . THR A 1 130 ? -21.466 -1.495 15.143 1.00 92.69 130 THR A C 1
ATOM 999 O O . THR A 1 130 ? -20.775 -2.109 14.337 1.00 92.69 130 THR A O 1
ATOM 1002 N N . ILE A 1 131 ? -21.783 -0.209 14.987 1.00 96.50 131 ILE A N 1
ATOM 1003 C CA . ILE A 1 131 ? -21.402 0.564 13.801 1.00 96.50 131 ILE A CA 1
ATOM 1004 C C . ILE A 1 131 ? -19.880 0.648 13.692 1.00 96.50 131 ILE A C 1
ATOM 1006 O O . ILE A 1 131 ? -19.332 0.326 12.644 1.00 96.50 131 ILE A O 1
ATOM 1010 N N . ALA A 1 132 ? -19.183 0.973 14.782 1.00 96.44 132 ALA A N 1
ATOM 1011 C CA . ALA A 1 132 ? -17.723 0.970 14.797 1.00 96.44 132 ALA A CA 1
ATOM 1012 C C . ALA A 1 132 ? -17.132 -0.394 14.421 1.00 96.44 132 ALA A C 1
ATOM 1014 O O . ALA A 1 132 ? -16.188 -0.461 13.641 1.00 96.44 132 ALA A O 1
ATOM 1015 N N . THR A 1 133 ? -17.707 -1.479 14.939 1.00 95.19 133 THR A N 1
ATOM 1016 C CA . THR A 1 133 ? -17.262 -2.841 14.622 1.00 95.19 133 THR A CA 1
ATOM 1017 C C . THR A 1 133 ? -17.408 -3.124 13.125 1.00 95.19 133 THR A C 1
ATOM 1019 O O . THR A 1 133 ? -16.448 -3.543 12.488 1.00 95.19 133 THR A O 1
ATOM 1022 N N . LEU A 1 134 ? -18.570 -2.832 12.530 1.00 95.94 134 LEU A N 1
ATOM 1023 C CA . LEU A 1 134 ? -18.816 -3.048 11.099 1.00 95.94 134 LEU A CA 1
ATOM 1024 C C . LEU A 1 134 ? -17.886 -2.210 10.209 1.00 95.94 134 LEU A C 1
ATOM 1026 O O . LEU A 1 134 ? -17.363 -2.721 9.222 1.00 95.94 134 LEU A O 1
ATOM 1030 N N . LEU A 1 135 ? -17.633 -0.952 10.579 1.00 96.94 135 LEU A N 1
ATOM 1031 C CA . LEU A 1 135 ? -16.714 -0.070 9.851 1.00 96.94 135 LEU A CA 1
ATOM 1032 C C . LEU A 1 135 ? -15.263 -0.566 9.921 1.00 96.94 135 LEU A C 1
ATOM 1034 O O . LEU A 1 135 ? -14.556 -0.527 8.915 1.00 96.94 135 LEU A O 1
ATOM 1038 N N . ILE A 1 136 ? -14.825 -1.060 11.086 1.00 95.31 136 ILE A N 1
ATOM 1039 C CA . ILE A 1 136 ? -13.507 -1.691 11.243 1.00 95.31 136 ILE A CA 1
ATOM 1040 C C . ILE A 1 136 ? -13.399 -2.906 10.327 1.00 95.31 136 ILE A C 1
ATOM 1042 O O . ILE A 1 136 ? -12.427 -3.006 9.585 1.00 95.31 136 ILE A O 1
ATOM 1046 N N . LEU A 1 137 ? -14.392 -3.801 10.350 1.00 94.38 137 LEU A N 1
ATOM 1047 C CA . LEU A 1 137 ? -14.398 -5.004 9.515 1.00 94.38 137 LEU A CA 1
ATOM 1048 C C . LEU A 1 137 ? -14.325 -4.660 8.024 1.00 94.38 137 LEU A C 1
ATOM 1050 O O . LEU A 1 137 ? -13.525 -5.255 7.307 1.00 94.38 137 LEU A O 1
ATOM 1054 N N . PHE A 1 138 ? -15.104 -3.671 7.579 1.00 95.19 138 PHE A N 1
ATOM 1055 C CA . PHE A 1 138 ? -15.131 -3.232 6.186 1.00 95.19 138 PHE A CA 1
ATOM 1056 C C . PHE A 1 138 ? -13.772 -2.697 5.717 1.00 95.19 138 PHE A C 1
ATOM 1058 O O . PHE A 1 138 ? -13.211 -3.211 4.756 1.00 95.19 138 PHE A O 1
ATOM 1065 N N . PHE A 1 139 ? -13.197 -1.700 6.393 1.00 95.38 139 PHE A N 1
ATOM 1066 C CA . PHE A 1 139 ? -11.953 -1.088 5.909 1.00 95.38 139 PHE A CA 1
ATOM 1067 C C . PHE A 1 139 ? -10.706 -1.938 6.165 1.00 95.38 139 PHE A C 1
ATOM 1069 O O . PHE A 1 139 ? -9.784 -1.914 5.349 1.00 95.38 139 PHE A O 1
ATOM 1076 N N . MET A 1 140 ? -10.661 -2.710 7.258 1.00 92.38 140 MET A N 1
ATOM 1077 C CA . MET A 1 140 ? -9.535 -3.622 7.505 1.00 92.38 140 MET A CA 1
ATOM 1078 C C . MET A 1 140 ? -9.469 -4.735 6.459 1.00 92.38 140 MET A C 1
ATOM 1080 O O . MET A 1 140 ? -8.373 -5.202 6.161 1.00 92.38 140 MET A O 1
ATOM 1084 N N . PHE A 1 141 ? -10.601 -5.115 5.855 1.00 92.19 141 PHE A N 1
ATOM 1085 C CA . PHE A 1 141 ? -10.622 -6.041 4.724 1.00 92.19 141 PHE A CA 1
ATOM 1086 C C . PHE A 1 141 ? -9.836 -5.491 3.524 1.00 92.19 141 PHE A C 1
ATOM 1088 O O . PHE A 1 141 ? -8.914 -6.152 3.060 1.00 92.19 141 PHE A O 1
ATOM 1095 N N . PHE A 1 142 ? -10.109 -4.257 3.078 1.00 91.81 142 PHE A N 1
ATOM 1096 C CA . PHE A 1 142 ? -9.364 -3.628 1.972 1.00 91.81 142 PHE A CA 1
ATOM 1097 C C . PHE A 1 142 ? -7.884 -3.412 2.299 1.00 91.81 142 PHE A C 1
ATOM 1099 O O . PHE A 1 142 ? -7.019 -3.600 1.442 1.00 91.81 142 PHE A O 1
ATOM 1106 N N . TYR A 1 143 ? -7.575 -3.071 3.551 1.00 91.12 143 TYR A N 1
ATOM 1107 C CA . TYR A 1 143 ? -6.189 -2.946 4.000 1.00 91.12 143 TYR A CA 1
ATOM 1108 C C . TYR A 1 143 ? -5.447 -4.288 3.912 1.00 91.12 143 TYR A C 1
ATOM 1110 O O . TYR A 1 143 ? -4.287 -4.333 3.494 1.00 91.12 143 TYR A O 1
ATOM 1118 N N . LEU A 1 144 ? -6.121 -5.388 4.264 1.00 93.12 144 LEU A N 1
ATOM 1119 C CA . LEU A 1 144 ? -5.583 -6.742 4.169 1.00 93.12 144 LEU A CA 1
ATOM 1120 C C . LEU A 1 144 ? -5.290 -7.145 2.713 1.00 93.12 144 LEU A C 1
ATOM 1122 O O . LEU A 1 144 ? -4.236 -7.735 2.475 1.00 93.12 144 LEU A O 1
ATOM 1126 N N . LEU A 1 145 ? -6.132 -6.751 1.744 1.00 93.69 145 LEU A N 1
ATOM 1127 C CA . LEU A 1 145 ? -5.869 -6.975 0.309 1.00 93.69 145 LEU A CA 1
ATOM 1128 C C . LEU A 1 145 ? -4.510 -6.392 -0.100 1.00 93.69 145 LEU A C 1
ATOM 1130 O O . LEU A 1 145 ? -3.678 -7.082 -0.689 1.00 93.69 145 LEU A O 1
ATOM 1134 N N . ALA A 1 146 ? -4.242 -5.142 0.286 1.00 92.94 146 ALA A N 1
ATOM 1135 C CA . ALA A 1 146 ? -2.981 -4.476 -0.031 1.00 92.94 146 ALA A CA 1
ATOM 1136 C C . ALA A 1 146 ? -1.763 -5.218 0.547 1.00 92.94 146 ALA A C 1
ATOM 1138 O O . ALA A 1 146 ? -0.724 -5.313 -0.107 1.00 92.94 146 ALA A O 1
ATOM 1139 N N . GLN A 1 147 ? -1.890 -5.779 1.756 1.00 94.50 147 GLN A N 1
ATOM 1140 C CA . GLN A 1 147 ? -0.810 -6.554 2.372 1.00 94.50 147 GLN A CA 1
ATOM 1141 C C . GLN A 1 147 ? -0.574 -7.882 1.653 1.00 94.50 147 GLN A C 1
ATOM 1143 O O . GLN A 1 147 ? 0.568 -8.263 1.420 1.00 94.50 147 GLN A O 1
ATOM 1148 N N . PHE A 1 148 ? -1.638 -8.580 1.267 1.00 94.81 148 PHE A N 1
ATOM 1149 C CA . PHE A 1 148 ? -1.524 -9.826 0.516 1.00 94.81 148 PHE A CA 1
ATOM 1150 C C . PHE A 1 148 ? -0.908 -9.622 -0.867 1.00 94.81 148 PHE A C 1
ATOM 1152 O O . PHE A 1 148 ? -0.014 -10.384 -1.241 1.00 94.81 148 PHE A O 1
ATOM 1159 N N . LYS A 1 149 ? -1.279 -8.548 -1.577 1.00 93.38 149 LYS A N 1
ATOM 1160 C CA . LYS A 1 149 ? -0.609 -8.170 -2.828 1.00 93.38 149 LYS A CA 1
ATOM 1161 C C . LYS A 1 149 ? 0.884 -7.910 -2.608 1.00 93.38 149 LYS A C 1
ATOM 1163 O O . LYS A 1 149 ? 1.705 -8.463 -3.336 1.00 93.38 149 LYS A O 1
ATOM 1168 N N . ALA A 1 150 ? 1.235 -7.125 -1.587 1.00 93.81 150 ALA A N 1
ATOM 1169 C CA . ALA A 1 150 ? 2.627 -6.825 -1.258 1.00 93.81 150 ALA A CA 1
ATOM 1170 C C . ALA A 1 150 ? 3.431 -8.099 -0.938 1.00 93.81 150 ALA A C 1
ATOM 1172 O O . ALA A 1 150 ? 4.508 -8.303 -1.494 1.00 93.81 150 ALA A O 1
ATOM 1173 N N . GLY A 1 151 ? 2.892 -8.980 -0.089 1.00 93.56 151 GLY A N 1
ATOM 1174 C CA . GLY A 1 151 ? 3.526 -10.251 0.265 1.00 93.56 151 GLY A CA 1
ATOM 1175 C C . GLY A 1 151 ? 3.749 -11.159 -0.943 1.00 93.56 151 GLY A C 1
ATOM 1176 O O . GLY A 1 151 ? 4.840 -11.706 -1.098 1.00 93.56 151 GLY A O 1
ATOM 1177 N N . SER A 1 152 ? 2.761 -11.252 -1.838 1.00 93.38 152 SER A N 1
ATOM 1178 C CA . SER A 1 152 ? 2.886 -12.021 -3.080 1.00 93.38 152 SER A CA 1
ATOM 1179 C C . SER A 1 152 ? 4.008 -11.493 -3.985 1.00 93.38 152 SER A C 1
ATOM 1181 O O . SER A 1 152 ? 4.886 -12.260 -4.387 1.00 93.38 152 SER A O 1
ATOM 1183 N N . LYS A 1 153 ? 4.063 -10.178 -4.240 1.00 90.88 153 LYS A N 1
ATOM 1184 C CA . LYS A 1 153 ? 5.097 -9.574 -5.103 1.00 90.88 153 LYS A CA 1
ATOM 1185 C C . LYS A 1 153 ? 6.515 -9.701 -4.518 1.00 90.88 153 LYS A C 1
ATOM 1187 O O . LYS A 1 153 ? 7.472 -9.913 -5.266 1.00 90.88 153 LYS A O 1
ATOM 1192 N N . ILE A 1 154 ? 6.665 -9.662 -3.187 1.00 90.94 154 ILE A N 1
ATOM 1193 C CA . ILE A 1 154 ? 7.948 -9.961 -2.517 1.00 90.94 154 ILE A CA 1
ATOM 1194 C C . ILE A 1 154 ? 8.354 -11.422 -2.755 1.00 90.94 154 ILE A C 1
ATOM 1196 O O . ILE A 1 154 ? 9.501 -11.689 -3.112 1.00 90.94 154 ILE A O 1
ATOM 1200 N N . MET A 1 155 ? 7.423 -12.368 -2.579 1.00 90.25 155 MET A N 1
ATOM 1201 C CA . MET A 1 155 ? 7.686 -13.796 -2.801 1.00 90.25 155 MET A CA 1
ATOM 1202 C C . MET A 1 155 ? 8.015 -14.107 -4.260 1.00 90.25 155 MET A C 1
ATOM 1204 O O . MET A 1 155 ? 8.920 -14.896 -4.504 1.00 90.25 155 MET A O 1
ATOM 1208 N N . THR A 1 156 ? 7.346 -13.446 -5.205 1.00 88.50 156 THR A N 1
ATOM 1209 C CA . THR A 1 156 ? 7.604 -13.590 -6.647 1.00 88.50 156 THR A CA 1
ATOM 1210 C C . THR A 1 156 ? 9.068 -13.280 -6.953 1.00 88.50 156 THR A C 1
ATOM 1212 O O . THR A 1 156 ? 9.776 -14.092 -7.537 1.00 88.50 156 THR A O 1
ATOM 1215 N N . THR A 1 157 ? 9.571 -12.157 -6.434 1.00 84.75 157 THR A N 1
ATOM 1216 C CA . THR A 1 157 ? 10.968 -11.740 -6.645 1.00 84.75 157 THR A CA 1
ATOM 1217 C C . THR A 1 157 ? 11.973 -12.689 -5.982 1.00 84.75 157 THR A C 1
ATOM 1219 O O . THR A 1 157 ? 13.059 -12.917 -6.506 1.00 84.75 157 THR A O 1
ATOM 1222 N N . LEU A 1 158 ? 11.629 -13.258 -4.823 1.00 86.12 158 LEU A N 1
ATOM 1223 C CA . LEU A 1 158 ? 12.491 -14.213 -4.120 1.00 86.12 158 LEU A CA 1
ATOM 1224 C C . LEU A 1 158 ? 12.564 -15.575 -4.822 1.00 86.12 158 LEU A C 1
ATOM 1226 O O . LEU A 1 158 ? 13.608 -16.222 -4.779 1.00 86.12 158 LEU A O 1
ATOM 1230 N N . LEU A 1 159 ? 11.457 -16.026 -5.416 1.00 87.88 159 LEU A N 1
ATOM 1231 C CA . LEU A 1 159 ? 11.307 -17.385 -5.937 1.00 87.88 159 LEU A CA 1
ATOM 1232 C C . LEU A 1 159 ? 11.523 -17.500 -7.451 1.00 87.88 159 LEU A C 1
ATOM 1234 O O . LEU A 1 159 ? 11.688 -18.624 -7.920 1.00 87.88 159 LEU A O 1
ATOM 1238 N N . GLN A 1 160 ? 11.562 -16.388 -8.196 1.00 81.94 160 GLN A N 1
ATOM 1239 C CA . GLN A 1 160 ? 11.597 -16.392 -9.666 1.00 81.94 160 GLN A CA 1
ATOM 1240 C C . GLN A 1 160 ? 12.694 -17.279 -10.275 1.00 81.94 160 GLN A C 1
ATOM 1242 O O . GLN A 1 160 ? 12.421 -17.987 -11.238 1.00 81.94 160 GLN A O 1
ATOM 1247 N N . ASP A 1 161 ? 13.890 -17.359 -9.686 1.00 78.06 161 ASP A N 1
ATOM 1248 C CA . ASP A 1 161 ? 14.979 -18.172 -10.262 1.00 78.06 161 ASP A CA 1
ATOM 1249 C C . ASP A 1 161 ? 15.018 -19.621 -9.743 1.00 78.06 161 ASP A C 1
ATOM 1251 O O . ASP A 1 161 ? 15.989 -20.348 -9.966 1.00 78.06 161 ASP A O 1
ATOM 1255 N N . VAL A 1 162 ? 13.992 -20.071 -9.010 1.00 83.50 162 VAL A N 1
ATOM 1256 C CA . VAL A 1 162 ? 13.920 -21.445 -8.497 1.00 83.50 162 VAL A CA 1
ATOM 1257 C C . VAL A 1 162 ? 13.306 -22.361 -9.565 1.00 83.50 162 VAL A C 1
ATOM 1259 O O . VAL A 1 162 ? 12.147 -22.179 -9.928 1.00 83.50 162 VAL A O 1
ATOM 1262 N N . PRO A 1 163 ? 13.990 -23.427 -10.025 1.00 80.69 163 PRO A N 1
ATOM 1263 C CA . PRO A 1 163 ? 13.457 -24.281 -11.095 1.00 80.69 163 PRO A CA 1
ATOM 1264 C C . PRO A 1 163 ? 12.097 -24.924 -10.773 1.00 80.69 163 PRO A C 1
ATOM 1266 O O . PRO A 1 163 ? 11.208 -24.992 -11.616 1.00 80.69 163 PRO A O 1
ATOM 1269 N N . ILE A 1 164 ? 11.903 -25.363 -9.524 1.00 83.94 164 ILE A N 1
ATOM 1270 C CA . ILE A 1 164 ? 10.627 -25.938 -9.061 1.00 83.94 164 ILE A CA 1
ATOM 1271 C C . ILE A 1 164 ? 9.508 -24.885 -9.065 1.00 83.94 164 ILE A C 1
ATOM 1273 O O . ILE A 1 164 ? 8.346 -25.227 -9.297 1.00 83.94 164 ILE A O 1
ATOM 1277 N N . TYR A 1 165 ? 9.845 -23.614 -8.825 1.00 86.38 165 TYR A N 1
ATOM 1278 C CA . TYR A 1 165 ? 8.878 -22.523 -8.836 1.00 86.38 165 TYR A CA 1
ATOM 1279 C C . TYR A 1 165 ? 8.280 -22.356 -10.231 1.00 86.38 165 TYR A C 1
ATOM 1281 O O . TYR A 1 165 ? 7.065 -22.440 -10.356 1.00 86.38 165 TYR A O 1
ATOM 1289 N N . GLN A 1 166 ? 9.108 -22.274 -11.274 1.00 81.44 166 GLN A N 1
ATOM 1290 C CA . GLN A 1 166 ? 8.643 -22.101 -12.657 1.00 81.44 166 GLN A CA 1
ATOM 1291 C C . GLN A 1 166 ? 7.687 -23.215 -13.116 1.00 81.44 166 GLN A C 1
ATOM 1293 O O . GLN A 1 166 ? 6.614 -22.942 -13.651 1.00 81.44 166 GLN A O 1
ATOM 1298 N N . ASN A 1 167 ? 7.998 -24.474 -12.792 1.00 85.19 167 ASN A N 1
ATOM 1299 C CA . ASN A 1 167 ? 7.105 -25.601 -13.095 1.00 85.19 167 ASN A CA 1
ATOM 1300 C C . ASN A 1 167 ? 5.754 -25.498 -12.367 1.00 85.19 167 ASN A C 1
ATOM 1302 O O . ASN A 1 167 ? 4.712 -25.873 -12.904 1.00 85.19 167 ASN A O 1
ATOM 1306 N N . THR A 1 168 ? 5.764 -24.997 -11.130 1.00 88.88 168 THR A N 1
ATOM 1307 C CA . THR A 1 168 ? 4.544 -24.832 -10.330 1.00 88.88 168 THR A CA 1
ATOM 1308 C C . THR A 1 168 ? 3.717 -23.646 -10.825 1.00 88.88 168 THR A C 1
ATOM 1310 O O . THR A 1 168 ? 2.495 -23.742 -10.875 1.00 88.88 168 THR A O 1
ATOM 1313 N N . VAL A 1 169 ? 4.371 -22.554 -11.234 1.00 87.38 169 VAL A N 1
ATOM 1314 C CA . VAL A 1 169 ? 3.735 -21.385 -11.859 1.00 87.38 169 VAL A CA 1
ATOM 1315 C C . VAL A 1 169 ? 2.986 -21.799 -13.123 1.00 87.38 169 VAL A C 1
ATOM 1317 O O . VAL A 1 169 ? 1.813 -21.463 -13.260 1.00 87.38 169 VAL A O 1
ATOM 1320 N N . ALA A 1 170 ? 3.604 -22.607 -13.989 1.00 83.88 170 ALA A N 1
ATOM 1321 C CA . ALA A 1 170 ? 2.946 -23.131 -15.186 1.00 83.88 170 ALA A CA 1
ATOM 1322 C C . ALA A 1 170 ? 1.704 -23.980 -14.851 1.00 83.88 170 ALA A C 1
ATOM 1324 O O . ALA A 1 170 ? 0.647 -23.816 -15.459 1.00 83.88 170 ALA A O 1
ATOM 1325 N N . ALA A 1 171 ? 1.792 -24.848 -13.836 1.00 87.25 171 ALA A N 1
ATOM 1326 C CA . ALA A 1 171 ? 0.651 -25.649 -13.388 1.00 87.25 171 ALA A CA 1
ATOM 1327 C C . ALA A 1 171 ? -0.496 -24.789 -12.829 1.00 87.25 171 ALA A C 1
ATOM 1329 O O . ALA A 1 171 ? -1.664 -25.095 -13.069 1.00 87.25 171 ALA A O 1
ATOM 1330 N N . VAL A 1 172 ? -0.174 -23.712 -12.103 1.00 88.25 172 VAL A N 1
ATOM 1331 C CA . VAL A 1 172 ? -1.169 -22.735 -11.637 1.00 88.25 172 VAL A CA 1
ATOM 1332 C C . VAL A 1 172 ? -1.788 -21.999 -12.817 1.00 88.25 172 VAL A C 1
ATOM 1334 O O . VAL A 1 172 ? -3.006 -21.867 -12.835 1.00 88.25 172 VAL A O 1
ATOM 1337 N N . GLY A 1 173 ? -0.989 -21.599 -13.810 1.00 85.06 173 GLY A N 1
ATOM 1338 C CA . GLY A 1 173 ? -1.464 -20.957 -15.038 1.00 85.06 173 GLY A CA 1
ATOM 1339 C C . GLY A 1 173 ? -2.535 -21.791 -15.726 1.00 85.06 173 GLY A C 1
ATOM 1340 O O . GLY A 1 173 ? -3.656 -21.328 -15.894 1.00 85.06 173 GLY A O 1
ATOM 1341 N N . ASN A 1 174 ? -2.249 -23.070 -15.962 1.00 85.00 174 ASN A N 1
ATOM 1342 C CA . ASN A 1 174 ? -3.212 -24.005 -16.550 1.00 85.00 174 ASN A CA 1
ATOM 1343 C C . ASN A 1 174 ? -4.475 -24.211 -15.693 1.00 85.00 174 ASN A C 1
ATOM 1345 O O . ASN A 1 174 ? -5.532 -24.541 -16.220 1.00 85.00 174 ASN A O 1
ATOM 1349 N N . ALA A 1 175 ? -4.374 -24.074 -14.367 1.00 85.75 175 ALA A N 1
ATOM 1350 C CA . ALA A 1 175 ? -5.505 -24.256 -13.460 1.00 85.75 175 ALA A CA 1
ATOM 1351 C C . ALA A 1 175 ? -6.413 -23.019 -13.366 1.00 85.75 175 ALA A C 1
ATOM 1353 O O . ALA A 1 175 ? -7.593 -23.159 -13.035 1.00 85.75 175 ALA A O 1
ATOM 1354 N N . ILE A 1 176 ? -5.863 -21.823 -13.595 1.00 86.25 176 ILE A N 1
ATOM 1355 C CA . ILE A 1 176 ? -6.619 -20.565 -13.563 1.00 86.25 176 ILE A CA 1
ATOM 1356 C C . ILE A 1 176 ? -7.083 -20.111 -14.944 1.00 86.25 176 ILE A C 1
ATOM 1358 O O . ILE A 1 176 ? -8.004 -19.293 -15.027 1.00 86.25 176 ILE A O 1
ATOM 1362 N N . ASP A 1 177 ? -6.473 -20.642 -16.001 1.00 80.12 177 ASP A N 1
ATOM 1363 C CA . ASP A 1 177 ? -6.864 -20.365 -17.373 1.00 80.12 177 ASP A CA 1
ATOM 1364 C C . ASP A 1 177 ? -8.343 -20.723 -17.608 1.00 80.12 177 ASP A C 1
ATOM 1366 O O . ASP A 1 177 ? -8.872 -21.718 -17.103 1.00 80.12 177 ASP A O 1
ATOM 1370 N N . GLY A 1 178 ? -9.057 -19.843 -18.306 1.00 74.19 178 GLY A N 1
ATOM 1371 C CA . GLY A 1 178 ? -10.500 -19.955 -18.538 1.00 74.19 178 GLY A CA 1
ATOM 1372 C C . GLY A 1 178 ? -11.419 -19.640 -17.344 1.00 74.19 178 GLY A C 1
ATOM 1373 O O . GLY A 1 178 ? -12.640 -19.645 -17.518 1.00 74.19 178 GLY A O 1
ATOM 1374 N N . LEU A 1 179 ? -10.907 -19.324 -16.143 1.00 81.44 179 LEU A N 1
ATOM 1375 C CA . LEU A 1 179 ? -11.751 -18.884 -15.019 1.00 81.44 179 LEU A CA 1
ATOM 1376 C C . LEU A 1 179 ? -12.152 -17.402 -15.178 1.00 81.44 179 LEU A C 1
ATOM 1378 O O . LEU A 1 179 ? -11.290 -16.536 -15.031 1.00 81.44 179 LEU A O 1
ATOM 1382 N N . PRO A 1 180 ? -13.444 -17.043 -15.346 1.00 75.38 180 PRO A N 1
ATOM 1383 C CA . PRO A 1 180 ? -13.849 -15.670 -15.697 1.00 75.38 180 PRO A CA 1
ATOM 1384 C C . PRO A 1 180 ? -13.405 -14.576 -14.711 1.00 75.38 180 PRO A C 1
ATOM 1386 O O . PRO A 1 180 ? -13.221 -13.424 -15.085 1.00 75.38 180 PRO A O 1
ATOM 1389 N N . TRP A 1 181 ? -13.248 -14.932 -13.437 1.00 70.75 181 TRP A N 1
ATOM 1390 C CA . TRP A 1 181 ? -12.873 -14.038 -12.336 1.00 70.75 181 TRP A CA 1
ATOM 1391 C C . TRP A 1 181 ? -11.373 -14.027 -11.980 1.00 70.75 181 TRP A C 1
ATOM 1393 O O . TRP A 1 181 ? -10.972 -13.247 -11.119 1.00 70.75 181 TRP A O 1
ATOM 1403 N N . VAL A 1 182 ? -10.555 -14.892 -12.598 1.00 73.81 182 VAL A N 1
ATOM 1404 C CA . VAL A 1 182 ? -9.119 -15.070 -12.275 1.00 73.81 182 VAL A CA 1
ATOM 1405 C C . VAL A 1 182 ? -8.239 -15.111 -13.526 1.00 73.81 182 VAL A C 1
ATOM 1407 O O . VAL A 1 182 ? -7.058 -14.826 -13.418 1.00 73.81 182 VAL A O 1
ATOM 1410 N N . GLY A 1 183 ? -8.785 -15.385 -14.713 1.00 58.22 183 GLY A N 1
ATOM 1411 C CA . GLY A 1 183 ? -8.018 -15.614 -15.943 1.00 58.22 183 GLY A CA 1
ATOM 1412 C C . GLY A 1 183 ? -7.156 -14.441 -16.427 1.00 58.22 183 GLY A C 1
ATOM 1413 O O . GLY A 1 183 ? -6.317 -14.639 -17.290 1.00 58.22 183 GLY A O 1
ATOM 1414 N N . GLY A 1 184 ? -7.319 -13.236 -15.867 1.00 67.75 184 GLY A N 1
ATOM 1415 C CA . GLY A 1 184 ? -6.415 -12.100 -16.103 1.00 67.75 184 GLY A CA 1
ATOM 1416 C C . GLY A 1 184 ? -5.284 -11.944 -15.075 1.00 67.75 184 GLY A C 1
ATOM 1417 O O . GLY A 1 184 ? -4.509 -10.998 -15.171 1.00 67.75 184 GLY A O 1
ATOM 1418 N N . ALA A 1 185 ? -5.212 -12.803 -14.055 1.00 79.00 185 ALA A N 1
ATOM 1419 C CA . ALA A 1 185 ? -4.208 -12.733 -12.998 1.00 79.00 185 ALA A CA 1
ATOM 1420 C C . ALA A 1 185 ? -2.921 -13.464 -13.399 1.00 79.00 185 ALA A C 1
ATOM 1422 O O . ALA A 1 185 ? -2.965 -14.565 -13.944 1.00 79.00 185 ALA A O 1
ATOM 1423 N N . GLU A 1 186 ? -1.770 -12.883 -13.062 1.00 82.81 186 GLU A N 1
ATOM 1424 C CA . GLU A 1 186 ? -0.471 -13.498 -13.347 1.00 82.81 186 GLU A CA 1
ATOM 1425 C C . GLU A 1 186 ? -0.313 -14.809 -12.529 1.00 82.81 186 GLU A C 1
ATOM 1427 O O . GLU A 1 186 ? -0.508 -14.797 -11.304 1.00 82.81 186 GLU A O 1
ATOM 1432 N N . PRO A 1 187 ? 0.022 -15.959 -13.150 1.00 87.81 187 PRO A N 1
ATOM 1433 C CA . PRO A 1 187 ? 0.091 -17.240 -12.438 1.00 87.81 187 PRO A CA 1
ATOM 1434 C C . PRO A 1 187 ? 1.116 -17.273 -11.294 1.00 87.81 187 PRO A C 1
ATOM 1436 O O . PRO A 1 187 ? 0.898 -17.916 -10.261 1.00 87.81 187 PRO A O 1
ATOM 1439 N N . ASP A 1 188 ? 2.228 -16.559 -11.461 1.00 88.50 188 ASP A N 1
ATOM 1440 C CA . ASP A 1 188 ? 3.307 -16.412 -10.484 1.00 88.50 188 ASP A CA 1
ATOM 1441 C C . ASP A 1 188 ? 2.833 -15.638 -9.244 1.00 88.50 188 ASP A C 1
ATOM 1443 O O . ASP A 1 188 ? 3.030 -16.084 -8.105 1.00 88.50 188 ASP A O 1
ATOM 1447 N N . TYR A 1 189 ? 2.093 -14.552 -9.469 1.00 89.94 189 TYR A N 1
ATOM 1448 C CA . TYR A 1 189 ? 1.410 -13.777 -8.446 1.00 89.94 189 TYR A CA 1
ATOM 1449 C C . TYR A 1 189 ? 0.381 -14.621 -7.688 1.00 89.94 189 TYR A C 1
ATOM 1451 O O . TYR A 1 189 ? 0.347 -14.572 -6.454 1.00 89.94 189 TYR A O 1
ATOM 1459 N N . VAL A 1 190 ? -0.444 -15.410 -8.383 1.00 91.75 190 VAL A N 1
ATOM 1460 C CA . VAL A 1 190 ? -1.464 -16.260 -7.743 1.00 91.75 190 VAL A CA 1
ATOM 1461 C C . VAL A 1 190 ? -0.812 -17.321 -6.858 1.00 91.75 190 VAL A C 1
ATOM 1463 O O . VAL A 1 190 ? -1.202 -17.477 -5.698 1.00 91.75 190 VAL A O 1
ATOM 1466 N N . LEU A 1 191 ? 0.220 -18.013 -7.350 1.00 92.94 191 LEU A N 1
ATOM 1467 C CA . LEU A 1 191 ? 0.954 -19.005 -6.561 1.00 92.94 191 LEU A CA 1
ATOM 1468 C C . LEU A 1 191 ? 1.546 -18.381 -5.291 1.00 92.94 191 LEU A C 1
ATOM 1470 O O . LEU A 1 191 ? 1.346 -18.888 -4.182 1.00 92.94 191 LEU A O 1
ATOM 1474 N N . CYS A 1 192 ? 2.255 -17.263 -5.441 1.00 94.06 192 CYS A N 1
ATOM 1475 C CA . CYS A 1 192 ? 2.875 -16.560 -4.323 1.00 94.06 192 CYS A CA 1
ATOM 1476 C C . CYS A 1 192 ? 1.844 -16.032 -3.322 1.00 94.06 192 CYS A C 1
ATOM 1478 O O . CYS A 1 192 ? 2.071 -16.112 -2.113 1.00 94.06 192 CYS A O 1
ATOM 1480 N N . LEU A 1 193 ? 0.693 -15.555 -3.797 1.00 94.44 193 LEU A N 1
ATOM 1481 C CA . LEU A 1 193 ? -0.423 -15.119 -2.966 1.00 94.44 193 LEU A CA 1
ATOM 1482 C C . LEU A 1 193 ? -0.991 -16.277 -2.137 1.00 94.44 193 LEU A C 1
ATOM 1484 O O . LEU A 1 193 ? -1.192 -16.116 -0.931 1.00 94.44 193 LEU A O 1
ATOM 1488 N N . LEU A 1 194 ? -1.217 -17.444 -2.745 1.00 93.44 194 LEU A N 1
ATOM 1489 C CA . LEU A 1 194 ? -1.727 -18.633 -2.053 1.00 93.44 194 LEU A CA 1
ATOM 1490 C C . LEU A 1 194 ? -0.764 -19.101 -0.960 1.00 93.44 194 LEU A C 1
ATOM 1492 O O . LEU A 1 194 ? -1.173 -19.285 0.188 1.00 93.44 194 LEU A O 1
ATOM 1496 N N . VAL A 1 195 ? 0.522 -19.239 -1.289 1.00 92.25 195 VAL A N 1
ATOM 1497 C CA . VAL A 1 195 ? 1.549 -19.686 -0.334 1.00 92.25 195 VAL A CA 1
ATOM 1498 C C . VAL A 1 195 ? 1.704 -18.685 0.810 1.00 92.25 195 VAL A C 1
ATOM 1500 O O . VAL A 1 195 ? 1.720 -19.079 1.981 1.00 92.25 195 VAL A O 1
ATOM 1503 N N . PHE A 1 196 ? 1.790 -17.391 0.489 1.00 92.50 196 PHE A N 1
ATOM 1504 C CA . PHE A 1 196 ? 1.948 -16.333 1.481 1.00 92.50 196 PHE A CA 1
ATOM 1505 C C . PHE A 1 196 ? 0.734 -16.247 2.409 1.00 92.50 196 PHE A C 1
ATOM 1507 O O . PHE A 1 196 ? 0.883 -16.343 3.626 1.00 92.50 196 PHE A O 1
ATOM 1514 N N . SER A 1 197 ? -0.472 -16.120 1.850 1.00 92.06 197 SER A N 1
ATOM 1515 C CA . SER A 1 197 ? -1.705 -15.991 2.635 1.00 92.06 197 SER A CA 1
ATOM 1516 C C . SER A 1 197 ? -1.948 -17.211 3.522 1.00 92.06 197 SER A C 1
ATOM 1518 O O . SER A 1 197 ? -2.218 -17.040 4.710 1.00 92.06 197 SER A O 1
ATOM 1520 N N . PHE A 1 198 ? -1.773 -18.432 3.002 1.00 90.88 198 PHE A N 1
ATOM 1521 C CA . PHE A 1 198 ? -1.900 -19.657 3.791 1.00 90.88 198 PHE A CA 1
ATOM 1522 C C . PHE A 1 198 ? -0.924 -19.666 4.970 1.00 90.88 198 PHE A C 1
ATOM 1524 O O . PHE A 1 198 ? -1.336 -19.865 6.115 1.00 90.88 198 PHE A O 1
ATOM 1531 N N . SER A 1 199 ? 0.356 -19.393 4.703 1.00 86.00 199 SER A N 1
ATOM 1532 C CA . SER A 1 199 ? 1.396 -19.366 5.736 1.00 86.00 199 SER A CA 1
ATOM 1533 C C . SER A 1 199 ? 1.065 -18.353 6.828 1.00 86.00 199 SER A C 1
ATOM 1535 O O . SER A 1 199 ? 1.175 -18.667 8.017 1.00 86.00 199 SER A O 1
ATOM 1537 N N . VAL A 1 200 ? 0.612 -17.160 6.429 1.00 85.00 200 VAL A N 1
ATOM 1538 C CA . VAL A 1 200 ? 0.279 -16.081 7.358 1.00 85.00 200 VAL A CA 1
ATOM 1539 C C . VAL A 1 200 ? -0.941 -16.417 8.209 1.00 85.00 200 VAL A C 1
ATOM 1541 O O . VAL A 1 200 ? -0.859 -16.398 9.433 1.00 85.00 200 VAL A O 1
ATOM 1544 N N . ILE A 1 201 ? -2.045 -16.830 7.584 1.00 86.38 201 ILE A N 1
ATOM 1545 C CA . ILE A 1 201 ? -3.286 -17.213 8.278 1.00 86.38 201 ILE A CA 1
ATOM 1546 C C . ILE A 1 201 ? -3.017 -18.279 9.346 1.00 86.38 201 ILE A C 1
ATOM 1548 O O . ILE A 1 201 ? -3.514 -18.176 10.473 1.00 86.38 201 ILE A O 1
ATOM 1552 N N . VAL A 1 202 ? -2.221 -19.296 9.001 1.00 83.12 202 VAL A N 1
ATOM 1553 C CA . VAL A 1 202 ? -1.861 -20.385 9.910 1.00 83.12 202 VAL A CA 1
ATOM 1554 C C . VAL A 1 202 ? -1.096 -19.842 11.115 1.00 83.12 202 VAL A C 1
ATOM 1556 O O . VAL A 1 202 ? -1.519 -20.076 12.250 1.00 83.12 202 VAL A O 1
ATOM 1559 N N . TYR A 1 203 ? -0.002 -19.099 10.922 1.00 77.31 203 TYR A N 1
ATOM 1560 C CA . TYR A 1 203 ? 0.801 -18.665 12.068 1.00 77.31 203 TYR A CA 1
ATOM 1561 C C . TYR A 1 203 ? 0.083 -17.609 12.927 1.00 77.31 203 TYR A C 1
ATOM 1563 O O . TYR A 1 203 ? 0.192 -17.671 14.157 1.00 77.31 203 TYR A O 1
ATOM 1571 N N . THR A 1 204 ? -0.686 -16.691 12.326 1.00 77.50 204 THR A N 1
ATOM 1572 C CA . THR A 1 204 ? -1.448 -15.669 13.064 1.00 77.50 204 THR A CA 1
ATOM 1573 C C . THR A 1 204 ? -2.455 -16.324 14.009 1.00 77.50 204 THR A C 1
ATOM 1575 O O . THR A 1 204 ? -2.589 -15.918 15.169 1.00 77.50 204 THR A O 1
ATOM 1578 N N . ALA A 1 205 ? -3.118 -17.397 13.560 1.00 73.88 205 ALA A N 1
ATOM 1579 C CA . ALA A 1 205 ? -4.029 -18.159 14.406 1.00 73.88 205 ALA A CA 1
ATOM 1580 C C . ALA A 1 205 ? -3.305 -18.751 15.636 1.00 73.88 205 ALA A C 1
ATOM 1582 O O . ALA A 1 205 ? -3.824 -18.694 16.753 1.00 73.88 205 ALA A O 1
ATOM 1583 N N . PHE A 1 206 ? -2.080 -19.265 15.490 1.00 69.69 206 PHE A N 1
ATOM 1584 C CA . PHE A 1 206 ? -1.361 -19.914 16.596 1.00 69.69 206 PHE A CA 1
ATOM 1585 C C . PHE A 1 206 ? -0.611 -18.955 17.546 1.00 69.69 206 PHE A C 1
ATOM 1587 O O . PHE A 1 206 ? -0.488 -19.279 18.730 1.00 69.69 206 PHE A O 1
ATOM 1594 N N . GLY A 1 207 ? -0.132 -17.795 17.079 1.00 65.88 207 GLY A N 1
ATOM 1595 C CA . GLY A 1 207 ? 0.840 -16.954 17.805 1.00 65.88 207 GLY A CA 1
ATOM 1596 C C . GLY A 1 207 ? 0.299 -16.098 18.965 1.00 65.88 207 GLY A C 1
ATOM 1597 O O . GLY A 1 207 ? 0.882 -16.083 20.050 1.00 65.88 207 GLY A O 1
ATOM 1598 N N . GLY A 1 208 ? -0.820 -15.391 18.776 1.00 67.81 208 GLY A N 1
ATOM 1599 C CA . GLY A 1 208 ? -1.363 -14.429 19.755 1.00 67.81 208 GLY A CA 1
ATOM 1600 C C . GLY A 1 208 ? -0.497 -13.182 20.020 1.00 67.81 208 GLY A C 1
ATOM 1601 O O . GLY A 1 208 ? 0.678 -13.127 19.667 1.00 67.81 208 GLY A O 1
ATOM 1602 N N . PHE A 1 209 ? -1.057 -12.152 20.673 1.00 66.69 209 PHE A N 1
ATOM 1603 C CA . PHE A 1 209 ? -0.446 -10.806 20.713 1.00 66.69 209 PHE A CA 1
ATOM 1604 C C . PHE A 1 209 ? 0.939 -10.717 21.372 1.00 66.69 209 PHE A C 1
ATOM 1606 O O . PHE A 1 209 ? 1.750 -9.898 20.955 1.00 66.69 209 PHE A O 1
ATOM 1613 N N . ARG A 1 210 ? 1.265 -11.536 22.384 1.00 66.38 210 ARG A N 1
ATOM 1614 C CA . ARG A 1 210 ? 2.603 -11.486 23.015 1.00 66.38 210 ARG A CA 1
ATOM 1615 C C . ARG A 1 210 ? 3.705 -11.972 22.069 1.00 66.38 210 ARG A C 1
ATOM 1617 O O . ARG A 1 210 ? 4.775 -11.374 22.058 1.00 66.38 210 ARG A O 1
ATOM 1624 N N . ALA A 1 211 ? 3.440 -13.020 21.283 1.00 72.38 211 ALA A N 1
ATOM 1625 C CA . ALA A 1 211 ? 4.359 -13.458 20.235 1.00 72.38 211 ALA A CA 1
ATOM 1626 C C . ALA A 1 211 ? 4.523 -12.357 19.179 1.00 72.38 211 ALA A C 1
ATOM 1628 O O . ALA A 1 211 ? 5.655 -12.011 18.857 1.00 72.38 211 ALA A O 1
ATOM 1629 N N . VAL A 1 212 ? 3.406 -11.734 18.777 1.00 75.50 212 VAL A N 1
ATOM 1630 C CA . VAL A 1 212 ? 3.383 -10.607 17.830 1.00 75.50 212 VAL A CA 1
ATOM 1631 C C . VAL A 1 212 ? 4.249 -9.438 18.311 1.00 75.50 212 VAL A C 1
ATOM 1633 O O . VAL A 1 212 ? 5.038 -8.907 17.547 1.00 75.50 212 VAL A O 1
ATOM 1636 N N . VAL A 1 213 ? 4.200 -9.062 19.594 1.00 79.25 213 VAL A N 1
ATOM 1637 C CA . VAL A 1 213 ? 5.030 -7.955 20.117 1.00 79.25 213 VAL A CA 1
ATOM 1638 C C . VAL A 1 213 ? 6.528 -8.206 19.914 1.00 79.25 213 VAL A C 1
ATOM 1640 O O . VAL A 1 213 ? 7.250 -7.300 19.507 1.00 79.25 213 VAL A O 1
ATOM 1643 N N . TRP A 1 214 ? 7.021 -9.411 20.207 1.00 81.00 214 TRP A N 1
ATOM 1644 C CA . TRP A 1 214 ? 8.456 -9.698 20.098 1.00 81.00 214 TRP A CA 1
ATOM 1645 C C . TRP A 1 214 ? 8.911 -9.906 18.657 1.00 81.00 214 TRP A C 1
ATOM 1647 O O . TRP A 1 214 ? 10.026 -9.501 18.318 1.00 81.00 214 TRP A O 1
ATOM 1657 N N . THR A 1 215 ? 8.058 -10.472 17.801 1.00 84.56 215 THR A N 1
ATOM 1658 C CA . THR A 1 215 ? 8.326 -10.499 16.360 1.00 84.56 215 THR A CA 1
ATOM 1659 C C . THR A 1 215 ? 8.345 -9.083 15.795 1.00 84.56 215 THR A C 1
ATOM 1661 O O . THR A 1 215 ? 9.298 -8.752 15.099 1.00 84.56 215 THR A O 1
ATOM 1664 N N . ASP A 1 216 ? 7.410 -8.215 16.196 1.00 86.62 216 ASP A N 1
ATOM 1665 C CA . ASP A 1 216 ? 7.357 -6.808 15.779 1.00 86.62 216 ASP A CA 1
ATOM 1666 C C . ASP A 1 216 ? 8.633 -6.044 16.184 1.00 86.62 216 ASP A C 1
ATOM 1668 O O . ASP A 1 216 ? 9.157 -5.234 15.420 1.00 86.62 216 ASP A O 1
ATOM 1672 N N . VAL A 1 217 ? 9.178 -6.311 17.378 1.00 88.38 217 VAL A N 1
ATOM 1673 C CA . VAL A 1 217 ? 10.448 -5.712 17.828 1.00 88.38 217 VAL A CA 1
ATOM 1674 C C . VAL A 1 217 ? 11.600 -6.098 16.904 1.00 88.38 217 VAL A C 1
ATOM 1676 O O . VAL A 1 217 ? 12.354 -5.227 16.468 1.00 88.38 217 VAL A O 1
ATOM 1679 N N . MET A 1 218 ? 11.741 -7.389 16.593 1.00 89.25 218 MET A N 1
ATOM 1680 C CA . MET A 1 218 ? 12.788 -7.857 15.684 1.00 89.25 218 MET A CA 1
ATOM 1681 C C . MET A 1 218 ? 12.594 -7.279 14.276 1.00 89.25 218 MET A C 1
ATOM 1683 O O . MET A 1 218 ? 13.549 -6.802 13.666 1.00 89.25 218 MET A O 1
ATOM 1687 N N . GLN A 1 219 ? 11.356 -7.280 13.786 1.00 90.00 219 GLN A N 1
ATOM 1688 C CA . GLN A 1 219 ? 10.957 -6.733 12.492 1.00 90.00 219 GLN A CA 1
ATOM 1689 C C . GLN A 1 219 ? 11.315 -5.247 12.373 1.00 90.00 219 GLN A C 1
ATOM 1691 O O . GLN A 1 219 ? 11.987 -4.863 11.419 1.00 90.00 219 GLN A O 1
ATOM 1696 N N . GLY A 1 220 ? 10.997 -4.433 13.384 1.00 89.75 220 GLY A N 1
ATOM 1697 C CA . GLY A 1 220 ? 11.381 -3.020 13.420 1.00 89.75 220 GLY A CA 1
ATOM 1698 C C . GLY A 1 220 ? 12.901 -2.803 13.364 1.00 89.75 220 GLY A C 1
ATOM 1699 O O . GLY A 1 220 ? 13.378 -1.882 12.698 1.00 89.75 220 GLY A O 1
ATOM 1700 N N . ILE A 1 221 ? 13.700 -3.662 13.998 1.00 91.31 221 ILE A N 1
ATOM 1701 C CA . ILE A 1 221 ? 15.168 -3.571 13.908 1.00 91.31 221 ILE A CA 1
ATOM 1702 C C . ILE A 1 221 ? 15.647 -3.910 12.490 1.00 91.31 221 ILE A C 1
ATOM 1704 O O . ILE A 1 221 ? 16.419 -3.146 11.908 1.00 91.31 221 ILE A O 1
ATOM 1708 N N . VAL A 1 222 ? 15.163 -5.020 11.924 1.00 91.50 222 VAL A N 1
ATOM 1709 C CA . VAL A 1 222 ? 15.527 -5.481 10.572 1.00 91.50 222 VAL A CA 1
ATOM 1710 C C . VAL A 1 222 ? 15.155 -4.441 9.519 1.00 91.50 222 VAL A C 1
ATOM 1712 O O . VAL A 1 222 ? 15.956 -4.158 8.635 1.00 91.50 222 VAL A O 1
ATOM 1715 N N . MET A 1 223 ? 13.991 -3.805 9.649 1.00 91.81 223 MET A N 1
ATOM 1716 C CA . MET A 1 223 ? 13.556 -2.739 8.750 1.00 91.81 223 MET A CA 1
ATOM 1717 C C . MET A 1 223 ? 14.485 -1.524 8.774 1.00 91.81 223 MET A C 1
ATOM 1719 O O . MET A 1 223 ? 14.903 -1.050 7.718 1.00 91.81 223 MET A O 1
ATOM 1723 N N . GLY A 1 224 ? 14.846 -1.038 9.966 1.00 92.06 224 GLY A N 1
ATOM 1724 C CA . GLY A 1 224 ? 15.747 0.109 10.101 1.00 92.06 224 GLY A CA 1
ATOM 1725 C C . GLY A 1 224 ? 17.143 -0.184 9.554 1.00 92.06 224 GLY A C 1
ATOM 1726 O O . GLY A 1 224 ? 17.686 0.607 8.783 1.00 92.06 224 GLY A O 1
ATOM 1727 N N . ALA A 1 225 ? 17.704 -1.345 9.901 1.00 94.00 225 ALA A N 1
ATOM 1728 C CA . ALA A 1 225 ? 19.007 -1.772 9.399 1.00 94.00 225 ALA A CA 1
ATOM 1729 C C . ALA A 1 225 ? 18.993 -1.985 7.877 1.00 94.00 225 ALA A C 1
ATOM 1731 O O . ALA A 1 225 ? 19.898 -1.521 7.187 1.00 94.00 225 ALA A O 1
ATOM 1732 N N . GLY A 1 226 ? 17.949 -2.631 7.350 1.00 94.19 226 GLY A N 1
ATOM 1733 C CA . GLY A 1 226 ? 17.803 -2.921 5.927 1.00 94.19 226 GLY A CA 1
ATOM 1734 C C . GLY A 1 226 ? 17.787 -1.660 5.068 1.00 94.19 226 GLY A C 1
ATOM 1735 O O . GLY A 1 226 ? 18.517 -1.585 4.085 1.00 94.19 226 GLY A O 1
ATOM 1736 N N . VAL A 1 227 ? 17.040 -0.628 5.472 1.00 95.19 227 VAL A N 1
ATOM 1737 C CA . VAL A 1 227 ? 16.994 0.653 4.742 1.00 95.19 227 VAL A CA 1
ATOM 1738 C C . VAL A 1 227 ? 18.350 1.360 4.751 1.00 95.19 227 VAL A C 1
ATOM 1740 O O . VAL A 1 227 ? 18.781 1.866 3.718 1.00 95.19 227 VAL A O 1
ATOM 1743 N N . ILE A 1 228 ? 19.060 1.362 5.883 1.00 96.38 228 ILE A N 1
ATOM 1744 C CA . ILE A 1 228 ? 20.395 1.976 5.978 1.00 96.38 228 ILE A CA 1
ATOM 1745 C C . ILE A 1 228 ? 21.392 1.253 5.064 1.00 96.38 228 ILE A C 1
ATOM 1747 O O . ILE A 1 228 ? 22.128 1.897 4.318 1.00 96.38 228 ILE A O 1
ATOM 1751 N N . ILE A 1 229 ? 21.404 -0.080 5.093 1.00 96.81 229 ILE A N 1
ATOM 1752 C CA . ILE A 1 229 ? 22.288 -0.889 4.245 1.00 96.81 229 ILE A CA 1
ATOM 1753 C C . ILE A 1 229 ? 21.951 -0.672 2.765 1.00 96.81 229 ILE A C 1
ATOM 1755 O O . ILE A 1 229 ? 22.851 -0.436 1.958 1.00 96.81 229 ILE A O 1
ATOM 1759 N N . LEU A 1 230 ? 20.663 -0.699 2.411 1.00 96.94 230 LEU A N 1
ATOM 1760 C CA . LEU A 1 230 ? 20.203 -0.497 1.040 1.00 96.94 230 LEU A CA 1
ATOM 1761 C C . LEU A 1 230 ? 20.596 0.887 0.510 1.00 96.94 230 LEU A C 1
ATOM 1763 O O . LEU A 1 230 ? 21.051 0.986 -0.628 1.00 96.94 230 LEU A O 1
ATOM 1767 N N . LEU A 1 231 ? 20.504 1.936 1.335 1.00 97.25 231 LEU A N 1
ATOM 1768 C CA . LEU A 1 231 ? 20.975 3.279 0.988 1.00 97.25 231 LEU A CA 1
ATOM 1769 C C . LEU A 1 231 ? 22.464 3.291 0.642 1.00 97.25 231 LEU A C 1
ATOM 1771 O O . LEU A 1 231 ? 22.835 3.839 -0.394 1.00 97.25 231 LEU A O 1
ATOM 1775 N N . ILE A 1 232 ? 23.307 2.703 1.496 1.00 97.44 232 ILE A N 1
ATOM 1776 C CA . ILE A 1 232 ? 24.765 2.692 1.303 1.00 97.44 232 ILE A CA 1
ATOM 1777 C C . ILE A 1 232 ? 25.116 2.020 -0.028 1.00 97.44 232 ILE A C 1
ATOM 1779 O O . ILE A 1 232 ? 25.871 2.584 -0.821 1.00 97.44 232 ILE A O 1
ATOM 1783 N N . LEU A 1 233 ? 24.533 0.848 -0.299 1.00 97.44 233 LEU A N 1
ATOM 1784 C CA . LEU A 1 233 ? 24.772 0.106 -1.541 1.00 97.44 233 LEU A CA 1
ATOM 1785 C C . LEU A 1 233 ? 24.277 0.874 -2.770 1.00 97.44 233 LEU A C 1
ATOM 1787 O O . LEU A 1 233 ? 24.989 0.980 -3.768 1.00 97.44 233 LEU A O 1
ATOM 1791 N N . THR A 1 234 ? 23.074 1.437 -2.682 1.00 96.81 234 THR A N 1
ATOM 1792 C CA . THR A 1 234 ? 22.424 2.141 -3.791 1.00 96.81 234 THR A CA 1
ATOM 1793 C C . THR A 1 234 ? 23.165 3.434 -4.143 1.00 96.81 234 THR A C 1
ATOM 1795 O O . THR A 1 234 ? 23.526 3.644 -5.302 1.00 96.81 234 THR A O 1
ATOM 1798 N N . LEU A 1 235 ? 23.470 4.282 -3.153 1.00 96.19 235 LEU A N 1
ATOM 1799 C CA . LEU A 1 235 ? 24.221 5.523 -3.376 1.00 96.19 235 LEU A CA 1
ATOM 1800 C C . LEU A 1 235 ? 25.643 5.253 -3.864 1.00 96.19 235 LEU A C 1
ATOM 1802 O O . LEU A 1 235 ? 26.129 5.977 -4.734 1.00 96.19 235 LEU A O 1
ATOM 1806 N N . GLY A 1 236 ? 26.297 4.212 -3.338 1.00 95.31 236 GLY A N 1
ATOM 1807 C CA . GLY A 1 236 ? 27.621 3.797 -3.795 1.00 95.31 236 GLY A CA 1
ATOM 1808 C C . GLY A 1 236 ? 27.644 3.453 -5.286 1.00 95.31 236 GLY A C 1
ATOM 1809 O O . GLY A 1 236 ? 28.592 3.814 -5.977 1.00 95.31 236 GLY A O 1
ATOM 1810 N N . GLN A 1 237 ? 26.581 2.827 -5.801 1.00 93.88 237 GLN A N 1
ATOM 1811 C CA . GLN A 1 237 ? 26.484 2.423 -7.209 1.00 93.88 237 GLN A CA 1
ATOM 1812 C C . GLN A 1 237 ? 26.077 3.551 -8.157 1.00 93.88 237 GLN A C 1
ATOM 1814 O O . GLN A 1 237 ? 26.517 3.561 -9.305 1.00 93.88 237 GLN A O 1
ATOM 1819 N N . VAL A 1 238 ? 25.277 4.518 -7.701 1.00 91.81 238 VAL A N 1
ATOM 1820 C CA . VAL A 1 238 ? 24.966 5.714 -8.508 1.00 91.81 238 VAL A CA 1
ATOM 1821 C C . VAL A 1 238 ? 26.142 6.702 -8.529 1.00 91.81 238 VAL A C 1
ATOM 1823 O O . VAL A 1 238 ? 26.369 7.387 -9.528 1.00 91.81 238 VAL A O 1
ATOM 1826 N N . GLY A 1 239 ? 26.948 6.734 -7.463 1.00 92.25 239 GLY A N 1
ATOM 1827 C CA . GLY A 1 239 ? 28.070 7.664 -7.293 1.00 92.25 239 GLY A CA 1
ATOM 1828 C C . GLY A 1 239 ? 27.737 8.871 -6.410 1.00 92.25 239 GLY A C 1
ATOM 1829 O O . GLY A 1 239 ? 28.307 9.943 -6.593 1.00 92.25 239 GLY A O 1
ATOM 1830 N N . GLY A 1 240 ? 26.819 8.697 -5.456 1.00 94.75 240 GLY A N 1
ATOM 1831 C CA . GLY A 1 240 ? 26.420 9.710 -4.479 1.00 94.75 240 GLY A CA 1
ATOM 1832 C C . GLY A 1 240 ? 25.155 10.491 -4.846 1.00 94.75 240 GLY A C 1
ATOM 1833 O O . GLY A 1 240 ? 24.646 10.423 -5.963 1.00 94.75 240 GLY A O 1
ATOM 1834 N N . LEU A 1 241 ? 24.642 11.246 -3.869 1.00 94.50 241 LEU A N 1
ATOM 1835 C CA . LEU A 1 241 ? 23.360 11.951 -3.973 1.00 94.50 241 LEU A CA 1
ATOM 1836 C C . LEU A 1 241 ? 23.371 13.056 -5.039 1.00 94.50 241 LEU A C 1
ATOM 1838 O O . LEU A 1 241 ? 22.391 13.214 -5.757 1.00 94.50 241 LEU A O 1
ATOM 1842 N N . THR A 1 242 ? 24.476 13.798 -5.165 1.00 95.00 242 THR A N 1
ATOM 1843 C CA . THR A 1 242 ? 24.613 14.866 -6.168 1.00 95.00 242 THR A CA 1
ATOM 1844 C C . THR A 1 242 ? 24.463 14.308 -7.578 1.00 95.00 242 THR A C 1
ATOM 1846 O O . THR A 1 242 ? 23.597 14.755 -8.323 1.00 95.00 242 THR A O 1
ATOM 1849 N N . LYS A 1 243 ? 25.228 13.257 -7.897 1.00 91.69 243 LYS A N 1
ATOM 1850 C CA . LYS A 1 243 ? 25.179 12.597 -9.203 1.00 91.69 243 LYS A CA 1
ATOM 1851 C C . LYS A 1 243 ? 23.817 11.955 -9.469 1.00 91.69 243 LYS A C 1
ATOM 1853 O O . LYS A 1 243 ? 23.333 12.014 -10.594 1.00 91.69 243 LYS A O 1
ATOM 1858 N N . ALA A 1 244 ? 23.178 11.392 -8.440 1.00 91.38 244 ALA A N 1
ATOM 1859 C CA . ALA A 1 244 ? 21.821 10.866 -8.559 1.00 91.38 244 ALA A CA 1
ATOM 1860 C C . ALA A 1 244 ? 20.825 11.957 -8.986 1.00 91.38 244 ALA A C 1
ATOM 1862 O O . ALA A 1 244 ? 20.073 11.782 -9.942 1.00 91.38 244 ALA A O 1
ATOM 1863 N N . THR A 1 245 ? 20.851 13.108 -8.314 1.00 92.62 245 THR A N 1
ATOM 1864 C CA . THR A 1 245 ? 19.967 14.238 -8.628 1.00 92.62 245 THR A CA 1
ATOM 1865 C C . THR A 1 245 ? 20.268 14.842 -10.001 1.00 92.62 245 THR A C 1
ATOM 1867 O O . THR A 1 245 ? 19.338 15.168 -10.733 1.00 92.62 245 THR A O 1
ATOM 1870 N N . GLU A 1 246 ? 21.541 14.956 -10.386 1.00 90.31 246 GLU A N 1
ATOM 1871 C CA . GLU A 1 246 ? 21.944 15.414 -11.724 1.00 90.31 246 GLU A CA 1
ATOM 1872 C C . GLU A 1 246 ? 21.438 14.475 -12.826 1.00 90.31 246 GLU A C 1
ATOM 1874 O O . GLU A 1 246 ? 20.901 14.941 -13.825 1.00 90.31 246 GLU A O 1
ATOM 1879 N N . GLN A 1 247 ? 21.535 13.157 -12.631 1.00 88.62 247 GLN A N 1
ATOM 1880 C CA . GLN A 1 247 ? 21.024 12.180 -13.595 1.00 88.62 247 GLN A CA 1
ATOM 1881 C C . GLN A 1 247 ? 19.497 12.220 -13.708 1.00 88.62 247 GLN A C 1
ATOM 1883 O O . GLN A 1 247 ? 18.981 12.229 -14.821 1.00 88.62 247 GLN A O 1
ATOM 1888 N N . LEU A 1 248 ? 18.773 12.318 -12.586 1.00 89.31 248 LEU A N 1
ATOM 1889 C CA . LEU A 1 248 ? 17.309 12.473 -12.593 1.00 89.31 248 LEU A CA 1
ATOM 1890 C C . LEU A 1 248 ? 16.860 13.768 -13.272 1.00 89.31 248 LEU A C 1
ATOM 1892 O O . LEU A 1 248 ? 15.797 13.803 -13.889 1.00 89.31 248 LEU A O 1
ATOM 1896 N N . LYS A 1 249 ? 17.661 14.833 -13.176 1.00 88.94 249 LYS A N 1
ATOM 1897 C CA . LYS A 1 249 ? 17.371 16.104 -13.840 1.00 88.94 249 LYS A CA 1
ATOM 1898 C C . LYS A 1 249 ? 17.400 15.979 -15.367 1.00 88.94 249 LYS A C 1
ATOM 1900 O O . LYS A 1 249 ? 16.646 16.673 -16.037 1.00 88.94 249 LYS A O 1
ATOM 1905 N N . GLU A 1 250 ? 18.231 15.102 -15.920 1.00 85.69 250 GLU A N 1
ATOM 1906 C CA . GLU A 1 250 ? 18.332 14.907 -17.373 1.00 85.69 250 GLU A CA 1
ATOM 1907 C C . GLU A 1 250 ? 17.341 13.870 -17.928 1.00 85.69 250 GLU A C 1
ATOM 1909 O O . GLU A 1 250 ? 17.201 13.755 -19.145 1.00 85.69 250 GLU A O 1
ATOM 1914 N N . MET A 1 251 ? 16.644 13.132 -17.058 1.00 85.25 251 MET A N 1
ATOM 1915 C CA . MET A 1 251 ? 15.679 12.105 -17.454 1.00 85.25 251 MET A CA 1
ATOM 1916 C C . MET A 1 251 ? 14.367 12.696 -17.957 1.00 85.25 251 MET A C 1
ATOM 1918 O O . MET A 1 251 ? 13.856 13.682 -17.419 1.00 85.25 251 MET A O 1
ATOM 1922 N N . THR A 1 252 ? 13.803 12.021 -18.953 1.00 83.31 252 THR A N 1
ATOM 1923 C CA . THR A 1 252 ? 12.441 12.215 -19.451 1.00 83.31 252 THR A CA 1
ATOM 1924 C C . THR A 1 252 ? 11.581 10.995 -19.105 1.00 83.31 252 THR A C 1
ATOM 1926 O O . THR A 1 252 ? 12.108 9.875 -19.078 1.00 83.31 252 THR A O 1
ATOM 1929 N N . PRO A 1 253 ? 10.271 11.169 -18.847 1.00 81.00 253 PRO A N 1
ATOM 1930 C CA . PRO A 1 253 ? 9.373 10.053 -18.578 1.00 81.00 253 PRO A CA 1
ATOM 1931 C C . PRO A 1 253 ? 9.302 9.061 -19.742 1.00 81.00 253 PRO A C 1
ATOM 1933 O O . PRO A 1 253 ? 9.417 9.470 -20.905 1.00 81.00 253 PRO A O 1
ATOM 1936 N N . PRO A 1 254 ? 9.127 7.762 -19.451 1.00 74.62 254 PRO A N 1
ATOM 1937 C CA . PRO A 1 254 ? 8.915 6.763 -20.486 1.00 74.62 254 PRO A CA 1
ATOM 1938 C C . PRO A 1 254 ? 7.506 6.888 -21.087 1.00 74.62 254 PRO A C 1
ATOM 1940 O O . PRO A 1 254 ? 6.592 7.425 -20.461 1.00 74.62 254 PRO A O 1
ATOM 1943 N N . GLU A 1 255 ? 7.332 6.373 -22.301 1.00 73.94 255 GLU A N 1
ATOM 1944 C CA . GLU A 1 255 ? 6.083 6.465 -23.066 1.00 73.94 255 GLU A CA 1
ATOM 1945 C C . GLU A 1 255 ? 5.426 5.085 -23.153 1.00 73.94 255 GLU A C 1
ATOM 1947 O O . GLU A 1 255 ? 6.057 4.127 -23.598 1.00 73.94 255 GLU A O 1
ATOM 1952 N N . PHE A 1 256 ? 4.161 4.965 -22.751 1.00 69.75 256 PHE A N 1
ATOM 1953 C CA . PHE A 1 256 ? 3.372 3.765 -23.033 1.00 69.75 256 PHE A CA 1
ATOM 1954 C C . PHE A 1 256 ? 2.757 3.861 -24.428 1.00 69.75 256 PHE A C 1
ATOM 1956 O O . PHE A 1 256 ? 2.335 4.937 -24.846 1.00 69.75 256 PHE A O 1
ATOM 1963 N N . GLY A 1 257 ? 2.674 2.736 -25.133 1.00 64.06 257 GLY A N 1
ATOM 1964 C CA . GLY A 1 257 ? 2.034 2.685 -26.442 1.00 64.06 257 GLY A CA 1
ATOM 1965 C C . GLY A 1 257 ? 1.595 1.286 -26.845 1.00 64.06 257 GLY A C 1
ATOM 1966 O O . GLY A 1 257 ? 2.100 0.295 -26.312 1.00 64.06 257 GLY A O 1
ATOM 1967 N N . SER A 1 258 ? 0.678 1.220 -27.809 1.00 63.09 258 SER A N 1
ATOM 1968 C CA . SER A 1 258 ? 0.265 -0.020 -28.472 1.00 63.09 258 SER A CA 1
ATOM 1969 C C . SER A 1 258 ? 1.148 -0.278 -29.696 1.00 63.09 258 SER A C 1
ATOM 1971 O O . SER A 1 258 ? 1.358 0.610 -30.526 1.00 63.09 258 SER A O 1
ATOM 1973 N N . TRP A 1 259 ? 1.694 -1.486 -29.790 1.00 62.75 259 TRP A N 1
ATOM 1974 C CA . TRP A 1 259 ? 2.615 -1.907 -30.842 1.00 62.75 259 TRP A CA 1
ATOM 1975 C C . TRP A 1 259 ? 2.176 -3.246 -31.424 1.00 62.75 259 TRP A C 1
ATOM 1977 O O . TRP A 1 259 ? 1.729 -4.127 -30.695 1.00 62.75 259 TRP A O 1
ATOM 1987 N N . LEU A 1 260 ? 2.344 -3.412 -32.730 1.00 60.66 260 LEU A N 1
ATOM 1988 C CA . LEU A 1 260 ? 2.322 -4.709 -33.390 1.00 60.66 260 LEU A CA 1
ATOM 1989 C C . LEU A 1 260 ? 3.718 -5.312 -33.305 1.00 60.66 260 LEU A C 1
ATOM 1991 O O . LEU A 1 260 ? 4.687 -4.683 -33.736 1.00 60.66 260 LEU A O 1
ATOM 1995 N N . ILE A 1 261 ? 3.812 -6.508 -32.737 1.00 61.53 261 ILE A N 1
ATOM 1996 C CA . ILE A 1 261 ? 4.996 -7.357 -32.809 1.00 61.53 261 ILE A CA 1
ATOM 1997 C C . ILE A 1 261 ? 4.783 -8.309 -33.981 1.00 61.53 261 ILE A C 1
ATOM 1999 O O . ILE A 1 261 ? 3.816 -9.067 -33.974 1.00 61.53 261 ILE A O 1
ATOM 2003 N N . THR A 1 262 ? 5.688 -8.280 -34.955 1.00 59.59 262 THR A N 1
ATOM 2004 C CA . THR A 1 262 ? 5.669 -9.164 -36.124 1.00 59.59 262 THR A CA 1
ATOM 2005 C C . THR A 1 262 ? 6.898 -10.063 -36.091 1.00 59.59 262 THR A C 1
ATOM 2007 O O . THR A 1 262 ? 8.022 -9.571 -36.033 1.00 59.59 262 THR A O 1
ATOM 2010 N N . LEU A 1 263 ? 6.691 -11.374 -36.123 1.00 63.28 263 LEU A N 1
ATOM 2011 C CA . LEU A 1 263 ? 7.726 -12.381 -36.322 1.00 63.28 263 LEU A CA 1
ATOM 2012 C C . LEU A 1 263 ? 8.047 -12.483 -37.813 1.00 63.28 263 LEU A C 1
ATOM 2014 O O . LEU A 1 263 ? 7.137 -12.518 -38.643 1.00 63.28 263 LEU A O 1
ATOM 2018 N N . ASP A 1 264 ? 9.327 -12.606 -38.154 1.00 62.41 264 ASP A N 1
ATOM 2019 C CA . ASP A 1 264 ? 9.747 -12.728 -39.557 1.00 62.41 264 ASP A CA 1
ATOM 2020 C C . ASP A 1 264 ? 9.242 -14.029 -40.208 1.00 62.41 264 ASP A C 1
ATOM 2022 O O . ASP A 1 264 ? 9.057 -14.098 -41.426 1.00 62.41 264 ASP A O 1
ATOM 2026 N N . GLN A 1 265 ? 8.984 -15.060 -39.394 1.00 61.53 265 GLN A N 1
ATOM 2027 C CA . GLN A 1 265 ? 8.318 -16.298 -39.794 1.00 61.53 265 GLN A CA 1
ATOM 2028 C C . GLN A 1 265 ? 7.355 -16.780 -38.706 1.00 61.53 265 GLN A C 1
ATOM 2030 O O . GLN A 1 265 ? 7.661 -16.711 -37.512 1.00 61.53 265 GLN A O 1
ATOM 2035 N N . ALA A 1 266 ? 6.207 -17.314 -39.134 1.00 65.19 266 ALA A N 1
ATOM 2036 C CA . ALA A 1 266 ? 5.274 -18.005 -38.253 1.00 65.19 266 ALA A CA 1
ATOM 2037 C C . ALA A 1 266 ? 5.948 -19.239 -37.637 1.00 65.19 266 ALA A C 1
ATOM 2039 O O . ALA A 1 266 ? 6.625 -19.994 -38.338 1.00 65.19 266 ALA A O 1
ATOM 2040 N N . GLN A 1 267 ? 5.763 -19.437 -36.333 1.00 70.25 267 GLN A N 1
ATOM 2041 C CA . GLN A 1 267 ? 6.409 -20.527 -35.605 1.00 70.25 267 GLN A CA 1
ATOM 2042 C C . GLN A 1 267 ? 5.528 -21.785 -35.570 1.00 70.25 267 GLN A C 1
ATOM 2044 O O . GLN A 1 267 ? 4.294 -21.719 -35.563 1.00 70.25 267 GLN A O 1
ATOM 2049 N N . ASP A 1 268 ? 6.182 -22.950 -35.545 1.00 72.44 268 ASP A N 1
ATOM 2050 C CA . ASP A 1 268 ? 5.536 -24.272 -35.533 1.00 72.44 268 ASP A CA 1
ATOM 2051 C C . ASP A 1 268 ? 4.932 -24.655 -34.170 1.00 72.44 268 ASP A C 1
ATOM 2053 O O . ASP A 1 268 ? 4.167 -25.626 -34.077 1.00 72.44 268 ASP A O 1
ATOM 2057 N N . GLU A 1 269 ? 5.255 -23.894 -33.128 1.00 75.88 269 GLU A N 1
ATOM 2058 C CA . GLU A 1 269 ? 4.775 -24.032 -31.754 1.00 75.88 269 GLU A CA 1
ATOM 2059 C C . GLU A 1 269 ? 4.240 -22.683 -31.250 1.00 75.88 269 GLU A C 1
ATOM 2061 O O . GLU A 1 269 ? 4.504 -21.640 -31.849 1.00 75.88 269 GLU A O 1
ATOM 2066 N N . GLU A 1 270 ? 3.454 -22.708 -30.169 1.00 74.50 270 GLU A N 1
ATOM 2067 C CA . GLU A 1 270 ? 3.010 -21.481 -29.500 1.00 74.50 270 GLU A CA 1
ATOM 2068 C C . GLU A 1 270 ? 4.228 -20.710 -28.977 1.00 74.50 270 GLU A C 1
ATOM 2070 O O . GLU A 1 270 ? 5.073 -21.267 -28.271 1.00 74.50 270 GLU A O 1
ATOM 2075 N N . VAL A 1 271 ? 4.308 -19.423 -29.309 1.00 71.38 271 VAL A N 1
ATOM 2076 C CA . VAL A 1 271 ? 5.363 -18.533 -28.822 1.00 71.38 271 VAL A CA 1
ATOM 2077 C C . VAL A 1 271 ? 4.796 -17.677 -27.713 1.00 71.38 271 VAL A C 1
ATOM 2079 O O . VAL A 1 271 ? 3.824 -16.947 -27.897 1.00 71.38 271 VAL A O 1
ATOM 2082 N N . VAL A 1 272 ? 5.457 -17.720 -26.565 1.00 72.62 272 VAL A N 1
ATOM 2083 C CA . VAL A 1 272 ? 5.083 -16.919 -25.408 1.00 72.62 272 VAL A CA 1
ATOM 2084 C C . VAL A 1 272 ? 6.219 -15.958 -25.085 1.00 72.62 272 VAL A C 1
ATOM 2086 O O . VAL A 1 272 ? 7.271 -16.365 -24.592 1.00 72.62 272 VAL A O 1
ATOM 2089 N N . ILE A 1 273 ? 6.010 -14.668 -25.347 1.00 70.94 273 ILE A N 1
ATOM 2090 C CA . ILE A 1 273 ? 6.956 -13.612 -24.974 1.00 70.94 273 ILE A CA 1
ATOM 2091 C C . ILE A 1 273 ? 6.583 -13.121 -23.578 1.00 70.94 273 ILE A C 1
ATOM 2093 O O . ILE A 1 273 ? 5.530 -12.516 -23.364 1.00 70.94 273 ILE A O 1
ATOM 2097 N N . ALA A 1 274 ? 7.458 -13.389 -22.612 1.00 71.56 274 ALA A N 1
ATOM 2098 C CA . ALA A 1 274 ? 7.219 -13.057 -21.216 1.00 71.56 274 ALA A CA 1
ATOM 2099 C C . ALA A 1 274 ? 7.085 -11.541 -20.995 1.00 71.56 274 ALA A C 1
ATOM 2101 O O . ALA A 1 274 ? 7.837 -10.737 -21.558 1.00 71.56 274 ALA A O 1
ATOM 2102 N N . LYS A 1 275 ? 6.180 -11.143 -20.094 1.00 76.38 275 LYS A N 1
ATOM 2103 C CA . LYS A 1 275 ? 6.100 -9.770 -19.583 1.00 76.38 275 LYS A CA 1
ATOM 2104 C C . LYS A 1 275 ? 7.469 -9.284 -19.096 1.00 76.38 275 LYS A C 1
ATOM 2106 O O . LYS A 1 275 ? 8.234 -10.018 -18.476 1.00 76.38 275 LYS A O 1
ATOM 2111 N N . GLY A 1 276 ? 7.772 -8.015 -19.342 1.00 72.81 276 GLY A N 1
ATOM 2112 C CA . GLY A 1 276 ? 9.021 -7.387 -18.927 1.00 72.81 276 GLY A CA 1
ATOM 2113 C C . GLY A 1 276 ? 10.212 -7.660 -19.838 1.00 72.81 276 GLY A C 1
ATOM 2114 O O . GLY A 1 276 ? 11.287 -7.119 -19.558 1.00 72.81 276 GLY A O 1
ATOM 2115 N N . THR A 1 277 ? 10.021 -8.421 -20.920 1.00 74.75 277 THR A N 1
ATOM 2116 C CA . THR A 1 277 ? 11.022 -8.620 -21.974 1.00 74.75 277 THR A CA 1
ATOM 2117 C C . THR A 1 277 ? 11.413 -7.284 -22.597 1.00 74.75 277 THR A C 1
ATOM 2119 O O . THR A 1 277 ? 10.563 -6.445 -22.904 1.00 74.75 277 THR A O 1
ATOM 2122 N N . TRP A 1 278 ? 12.717 -7.075 -22.761 1.00 73.50 278 TRP A N 1
ATOM 2123 C CA . TRP A 1 278 ? 13.251 -5.920 -23.470 1.00 73.50 278 TRP A CA 1
ATOM 2124 C C . TRP A 1 278 ? 13.229 -6.183 -24.970 1.00 73.50 278 TRP A C 1
ATOM 2126 O O . TRP A 1 278 ? 13.720 -7.212 -25.422 1.00 73.50 278 TRP A O 1
ATOM 2136 N N . LEU A 1 279 ? 12.699 -5.229 -25.727 1.00 64.81 279 LEU A N 1
ATOM 2137 C CA . LEU A 1 279 ? 12.596 -5.275 -27.177 1.00 64.81 279 LEU A CA 1
ATOM 2138 C C . LEU A 1 279 ? 13.341 -4.093 -27.794 1.00 64.81 279 LEU A C 1
ATOM 2140 O O . LEU A 1 279 ? 13.344 -2.977 -27.256 1.00 64.81 279 LEU A O 1
ATOM 2144 N N . ARG A 1 280 ? 13.972 -4.337 -28.942 1.00 69.25 280 ARG A N 1
ATOM 2145 C CA . ARG A 1 280 ? 14.549 -3.279 -29.770 1.00 69.25 280 ARG A CA 1
ATOM 2146 C C . ARG A 1 280 ? 13.514 -2.844 -30.798 1.00 69.25 280 ARG A C 1
ATOM 2148 O O . ARG A 1 280 ? 12.964 -3.666 -31.518 1.00 69.25 280 ARG A O 1
ATOM 2155 N N . LEU A 1 281 ? 13.260 -1.544 -30.846 1.00 63.38 281 LEU A N 1
ATOM 2156 C CA . LEU A 1 281 ? 12.304 -0.950 -31.767 1.00 63.38 281 LEU A CA 1
ATOM 2157 C C . LEU A 1 281 ? 12.948 -0.741 -33.141 1.00 63.38 281 LEU A C 1
ATOM 2159 O O . LEU A 1 281 ? 14.142 -0.442 -33.233 1.00 63.38 281 LEU A O 1
ATOM 2163 N N . ALA A 1 282 ? 12.147 -0.800 -34.208 1.00 56.94 282 ALA A N 1
ATOM 2164 C CA . ALA A 1 282 ? 12.616 -0.596 -35.585 1.00 56.94 282 ALA A CA 1
ATOM 2165 C C . ALA A 1 282 ? 13.284 0.779 -35.814 1.00 56.94 282 ALA A C 1
ATOM 2167 O O . ALA A 1 282 ? 14.134 0.932 -36.685 1.00 56.94 282 ALA A O 1
ATOM 2168 N N . ASN A 1 283 ? 12.948 1.781 -34.995 1.00 54.03 283 ASN A N 1
ATOM 2169 C CA . ASN A 1 283 ? 13.554 3.116 -35.018 1.00 54.03 283 ASN A CA 1
ATOM 2170 C C . ASN A 1 283 ? 14.850 3.237 -34.184 1.00 54.03 283 ASN A C 1
ATOM 2172 O O . ASN A 1 283 ? 15.310 4.349 -33.930 1.00 54.03 283 ASN A O 1
ATOM 2176 N N . GLY A 1 284 ? 15.413 2.120 -33.711 1.00 58.66 284 GLY A N 1
ATOM 2177 C CA . GLY A 1 284 ? 16.611 2.081 -32.867 1.00 58.66 284 GLY A CA 1
ATOM 2178 C C . GLY A 1 284 ? 16.362 2.361 -31.380 1.00 58.66 284 GLY A C 1
ATOM 2179 O O . GLY A 1 284 ? 17.300 2.298 -30.587 1.00 58.66 284 GLY A O 1
ATOM 2180 N N . GLY A 1 285 ? 15.119 2.652 -30.982 1.00 63.09 285 GLY A N 1
ATOM 2181 C CA . GLY A 1 285 ? 14.731 2.790 -29.581 1.00 63.09 285 GLY A CA 1
ATOM 2182 C C . GLY A 1 285 ? 14.688 1.453 -28.835 1.00 63.09 285 GLY A C 1
ATOM 2183 O O . GLY A 1 285 ? 14.791 0.376 -29.421 1.00 63.09 285 GLY A O 1
ATOM 2184 N N . VAL A 1 286 ? 14.502 1.526 -27.520 1.00 65.69 286 VAL A N 1
ATOM 2185 C CA . VAL A 1 286 ? 14.332 0.352 -26.657 1.00 65.69 286 VAL A CA 1
ATOM 2186 C C . VAL A 1 286 ? 13.004 0.467 -25.922 1.00 65.69 286 VAL A C 1
ATOM 2188 O O . VAL A 1 286 ? 12.649 1.542 -25.429 1.00 65.69 286 VAL A O 1
ATOM 2191 N N . ALA A 1 287 ? 12.277 -0.641 -25.843 1.00 68.81 287 ALA A N 1
ATOM 2192 C CA . ALA A 1 287 ? 11.036 -0.723 -25.095 1.00 68.81 287 ALA A CA 1
ATOM 2193 C C . ALA A 1 287 ? 10.978 -1.984 -24.239 1.00 68.81 287 ALA A C 1
ATOM 2195 O O . ALA A 1 287 ? 11.698 -2.952 -24.477 1.00 68.81 287 ALA A O 1
ATOM 2196 N N . ARG A 1 288 ? 10.115 -1.962 -23.229 1.00 72.81 288 ARG A N 1
ATOM 2197 C CA . ARG A 1 288 ? 9.868 -3.085 -22.335 1.00 72.81 288 ARG A CA 1
ATOM 2198 C C . ARG A 1 288 ? 8.423 -3.533 -22.453 1.00 72.81 288 ARG A C 1
ATOM 2200 O O . ARG A 1 288 ? 7.515 -2.708 -22.400 1.00 72.81 288 ARG A O 1
ATOM 2207 N N . LEU A 1 289 ? 8.214 -4.830 -22.605 1.00 68.38 289 LEU A N 1
ATOM 2208 C CA . LEU A 1 289 ? 6.890 -5.411 -22.761 1.00 68.38 289 LEU A CA 1
ATOM 2209 C C . LEU A 1 289 ? 6.085 -5.297 -21.451 1.00 68.38 289 LEU A C 1
ATOM 2211 O O . LEU A 1 289 ? 6.568 -5.720 -20.399 1.00 68.38 289 LEU A O 1
ATOM 2215 N N . LYS A 1 290 ? 4.884 -4.705 -21.497 1.00 70.56 290 LYS A N 1
ATOM 2216 C CA . LYS A 1 290 ? 4.035 -4.492 -20.311 1.00 70.56 290 LYS A CA 1
ATOM 2217 C C . LYS A 1 290 ? 3.267 -5.747 -19.906 1.00 70.56 290 LYS A C 1
ATOM 2219 O O . LYS A 1 290 ? 3.172 -6.024 -18.715 1.00 70.56 290 LYS A O 1
ATOM 2224 N N . ASP A 1 291 ? 2.774 -6.491 -20.888 1.00 70.56 291 ASP A N 1
ATOM 2225 C CA . ASP A 1 291 ? 1.915 -7.660 -20.710 1.00 70.56 291 ASP A CA 1
ATOM 2226 C C . ASP A 1 291 ? 2.474 -8.837 -21.510 1.00 70.56 291 ASP A C 1
ATOM 2228 O O . ASP A 1 291 ? 3.126 -8.640 -22.530 1.00 70.56 291 ASP A O 1
ATOM 2232 N N . GLN A 1 292 ? 2.263 -10.061 -21.036 1.00 72.75 292 GLN A N 1
ATOM 2233 C CA . GLN A 1 292 ? 2.714 -11.258 -21.745 1.00 72.75 292 GLN A CA 1
ATOM 2234 C C . GLN A 1 292 ? 2.014 -11.366 -23.104 1.00 72.75 292 GLN A C 1
ATOM 2236 O O . GLN A 1 292 ? 0.816 -11.109 -23.210 1.00 72.75 292 GLN A O 1
ATOM 2241 N N . VAL A 1 293 ? 2.763 -11.750 -24.136 1.00 67.12 293 VAL A N 1
ATOM 2242 C CA . VAL A 1 293 ? 2.242 -11.899 -25.499 1.00 67.12 293 VAL A CA 1
ATOM 2243 C C . VAL A 1 293 ? 2.236 -13.373 -25.859 1.00 67.12 293 VAL A C 1
ATOM 2245 O O . VAL A 1 293 ? 3.264 -14.040 -25.752 1.00 67.12 293 VAL A O 1
ATOM 2248 N N . HIS A 1 294 ? 1.076 -13.857 -26.287 1.00 72.94 294 HIS A N 1
ATOM 2249 C CA . HIS A 1 294 ? 0.883 -15.203 -26.807 1.00 72.94 294 HIS A CA 1
ATOM 2250 C C . HIS A 1 294 ? 0.686 -15.108 -28.315 1.00 72.94 294 HIS A C 1
ATOM 2252 O O . HIS A 1 294 ? -0.196 -14.378 -28.765 1.00 72.94 294 HIS A O 1
ATOM 2258 N N . LEU A 1 295 ? 1.503 -15.830 -29.075 1.00 65.75 295 LEU A N 1
ATOM 2259 C CA . LEU A 1 295 ? 1.282 -16.078 -30.495 1.00 65.75 295 LEU A CA 1
ATOM 2260 C C . LEU A 1 295 ? 0.966 -17.560 -30.655 1.00 65.75 295 LEU A C 1
ATOM 2262 O O . LEU A 1 295 ? 1.800 -18.415 -30.338 1.00 65.75 295 LEU A O 1
ATOM 2266 N N . ALA A 1 296 ? -0.242 -17.873 -31.118 1.00 73.75 296 ALA A N 1
ATOM 2267 C CA . ALA A 1 296 ? -0.630 -19.252 -31.361 1.00 73.75 296 ALA A CA 1
ATOM 2268 C C . ALA A 1 296 ? 0.204 -19.858 -32.500 1.00 73.75 296 ALA A C 1
ATOM 2270 O O . ALA A 1 296 ? 0.792 -19.160 -33.326 1.00 73.75 296 ALA A O 1
ATOM 2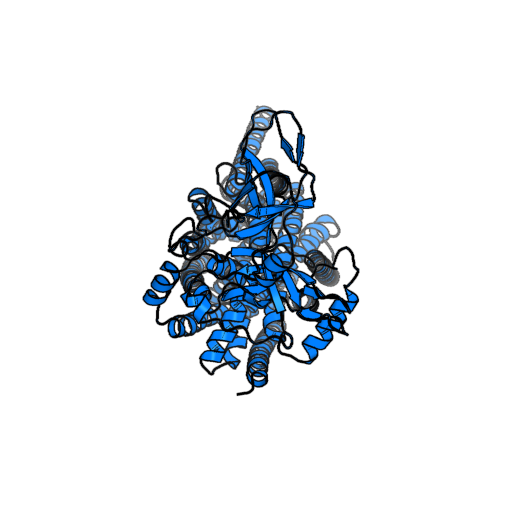271 N N . LYS A 1 297 ? 0.228 -21.191 -32.577 1.00 76.38 297 LYS A N 1
ATOM 2272 C CA . LYS A 1 297 ? 0.889 -21.901 -33.678 1.00 76.38 297 LYS A CA 1
ATOM 2273 C C . LYS A 1 297 ? 0.408 -21.366 -35.034 1.00 76.38 297 LYS A C 1
ATOM 2275 O O . LYS A 1 297 ? -0.785 -21.421 -35.332 1.00 76.38 297 LYS A O 1
ATOM 2280 N N . GLY A 1 298 ? 1.345 -20.940 -35.878 1.00 66.00 298 GLY A N 1
ATOM 2281 C CA . GLY A 1 298 ? 1.054 -20.374 -37.197 1.00 66.00 298 GLY A CA 1
ATOM 2282 C C . GLY A 1 298 ? 0.728 -18.875 -37.209 1.00 66.00 298 GLY A C 1
ATOM 2283 O O . GLY A 1 298 ? 0.613 -18.313 -38.296 1.00 66.00 298 GLY A O 1
ATOM 2284 N N . GLU A 1 299 ? 0.616 -18.216 -36.053 1.00 55.91 299 GLU A N 1
ATOM 2285 C CA . GLU A 1 299 ? 0.527 -16.757 -35.967 1.00 55.91 299 GLU A CA 1
ATOM 2286 C C . GLU A 1 299 ? 1.928 -16.135 -36.030 1.00 55.91 299 GLU A C 1
ATOM 2288 O O . GLU A 1 299 ? 2.894 -16.643 -35.458 1.00 55.91 299 GLU A O 1
ATOM 2293 N N . SER A 1 300 ? 2.042 -15.021 -36.750 1.00 58.97 300 SER A N 1
ATOM 2294 C CA . SER A 1 300 ? 3.278 -14.238 -36.866 1.00 58.97 300 SER A CA 1
ATOM 2295 C C . SER A 1 300 ? 3.117 -12.818 -36.342 1.00 58.97 300 SER A C 1
ATOM 2297 O O . SER A 1 300 ? 4.053 -12.038 -36.428 1.00 58.97 300 SER A O 1
ATOM 2299 N N . GLU A 1 301 ? 1.946 -12.447 -35.836 1.00 58.25 301 GLU A N 1
ATOM 2300 C CA . GLU A 1 301 ? 1.632 -11.079 -35.440 1.00 58.25 301 GLU A CA 1
ATOM 2301 C C . GLU A 1 301 ? 0.851 -11.072 -34.134 1.00 58.25 301 GLU A C 1
ATOM 2303 O O . GLU A 1 301 ? -0.084 -11.851 -33.964 1.00 58.25 301 GLU A O 1
ATOM 2308 N N . ALA A 1 302 ? 1.209 -10.172 -33.221 1.00 58.22 302 ALA A N 1
ATOM 2309 C CA . ALA A 1 302 ? 0.454 -9.958 -31.997 1.00 58.22 302 ALA A CA 1
ATOM 2310 C C . ALA A 1 302 ? 0.519 -8.503 -31.539 1.00 58.22 302 ALA A C 1
ATOM 2312 O O . ALA A 1 302 ? 1.555 -7.838 -31.616 1.00 58.22 302 ALA A O 1
ATOM 2313 N N . MET A 1 303 ? -0.608 -8.010 -31.031 1.00 60.50 303 MET A N 1
ATOM 2314 C CA . MET A 1 303 ? -0.687 -6.690 -30.419 1.00 60.50 303 MET A CA 1
ATOM 2315 C C . MET A 1 303 ? -0.129 -6.739 -29.001 1.00 60.50 303 MET A C 1
ATOM 2317 O O . MET A 1 303 ? -0.455 -7.629 -28.219 1.00 60.50 303 MET A O 1
ATOM 2321 N N . ALA A 1 304 ? 0.686 -5.749 -28.664 1.00 60.97 304 ALA A N 1
ATOM 2322 C CA . ALA A 1 304 ? 1.357 -5.658 -27.384 1.00 60.97 304 ALA A CA 1
ATOM 2323 C C . ALA A 1 304 ? 1.383 -4.217 -26.882 1.00 60.97 304 ALA A C 1
ATOM 2325 O O . ALA A 1 304 ? 1.603 -3.273 -27.640 1.00 60.97 304 ALA A O 1
ATOM 2326 N N . THR A 1 305 ? 1.229 -4.037 -25.575 1.00 67.75 305 THR A N 1
ATOM 2327 C CA . THR A 1 305 ? 1.512 -2.750 -24.940 1.00 67.75 305 THR A CA 1
ATOM 2328 C C . THR A 1 305 ? 2.978 -2.708 -24.528 1.00 67.75 305 THR A C 1
ATOM 2330 O O . THR A 1 305 ? 3.446 -3.549 -23.757 1.00 67.75 305 THR A O 1
ATOM 2333 N N . LEU A 1 306 ? 3.717 -1.719 -25.030 1.00 67.81 306 LEU A N 1
ATOM 2334 C CA . LEU A 1 306 ? 5.132 -1.524 -24.719 1.00 67.81 306 LEU A CA 1
ATOM 2335 C C . LEU A 1 306 ? 5.347 -0.224 -23.942 1.00 67.81 306 LEU A C 1
ATOM 2337 O O . LEU A 1 306 ? 4.690 0.787 -24.188 1.00 67.81 306 LEU A O 1
ATOM 2341 N N . LEU A 1 307 ? 6.319 -0.252 -23.035 1.00 71.81 307 LEU A N 1
ATOM 2342 C CA . LEU A 1 307 ? 6.887 0.909 -22.364 1.00 71.81 307 LEU A CA 1
ATOM 2343 C C . LEU A 1 307 ? 8.188 1.311 -23.063 1.00 71.81 307 LEU A C 1
ATOM 2345 O O . LEU A 1 307 ? 9.218 0.659 -22.890 1.00 71.81 307 LEU A O 1
ATOM 2349 N N . ARG A 1 308 ? 8.165 2.383 -23.845 1.00 73.50 308 ARG A N 1
ATOM 2350 C CA . ARG A 1 308 ? 9.334 2.928 -24.537 1.00 73.50 308 ARG A CA 1
ATOM 2351 C C . ARG A 1 308 ? 10.170 3.793 -23.598 1.00 73.50 308 ARG A C 1
ATOM 2353 O O . ARG A 1 308 ? 9.673 4.736 -22.985 1.00 73.50 308 ARG A O 1
ATOM 2360 N N . ILE A 1 309 ? 11.470 3.517 -23.551 1.00 72.06 309 ILE A N 1
ATOM 2361 C CA . ILE A 1 309 ? 12.440 4.337 -22.823 1.00 72.06 309 ILE A CA 1
ATOM 2362 C C . ILE A 1 309 ? 12.910 5.473 -23.731 1.00 72.06 309 ILE A C 1
ATOM 2364 O O . ILE A 1 309 ? 13.400 5.239 -24.836 1.00 72.06 309 ILE A O 1
ATOM 2368 N N . THR A 1 310 ? 12.757 6.711 -23.262 1.00 68.62 310 THR A N 1
ATOM 2369 C CA . THR A 1 310 ? 13.022 7.926 -24.051 1.00 68.62 310 THR A CA 1
ATOM 2370 C C . THR A 1 310 ? 14.353 8.594 -23.714 1.00 68.62 310 THR A C 1
ATOM 2372 O O . THR A 1 310 ? 14.901 9.328 -24.532 1.00 68.62 310 THR A O 1
ATOM 2375 N N . THR A 1 311 ? 14.918 8.318 -22.535 1.00 73.75 311 THR A N 1
ATOM 2376 C CA . THR A 1 311 ? 16.160 8.955 -22.082 1.00 73.75 311 THR A CA 1
ATOM 2377 C C . THR A 1 311 ? 17.380 8.324 -22.781 1.00 73.75 311 THR A C 1
ATOM 2379 O O . THR A 1 311 ? 17.650 7.143 -22.547 1.00 73.75 311 THR A O 1
ATOM 2382 N N . PRO A 1 312 ? 18.192 9.070 -23.565 1.00 69.06 312 PRO A N 1
ATOM 2383 C CA . PRO A 1 312 ? 19.300 8.497 -24.344 1.00 69.06 312 PRO A CA 1
ATOM 2384 C C . PRO A 1 312 ? 20.323 7.717 -23.506 1.00 69.06 312 PRO A C 1
ATOM 2386 O O . PRO A 1 312 ? 20.688 6.596 -23.845 1.00 69.06 312 PRO A O 1
ATOM 2389 N N . ALA A 1 313 ? 20.711 8.258 -22.348 1.00 69.69 313 ALA A N 1
ATOM 2390 C CA . ALA A 1 313 ? 21.640 7.597 -21.429 1.00 69.69 313 ALA A CA 1
ATOM 2391 C C . ALA A 1 313 ? 21.067 6.318 -20.780 1.00 69.69 313 ALA A C 1
ATOM 2393 O O . ALA A 1 313 ? 21.811 5.500 -20.238 1.00 69.69 313 ALA A O 1
ATOM 2394 N N . GLU A 1 314 ? 19.743 6.139 -20.765 1.00 71.62 314 GLU A N 1
ATOM 2395 C CA . GLU A 1 314 ? 19.116 4.877 -20.353 1.00 71.62 314 GLU A CA 1
ATOM 2396 C C . GLU A 1 314 ? 19.130 3.872 -21.497 1.00 71.62 314 GLU A C 1
ATOM 2398 O O . GLU A 1 314 ? 19.523 2.729 -21.282 1.00 71.62 314 GLU A O 1
ATOM 2403 N N . VAL A 1 315 ? 18.792 4.322 -22.707 1.00 69.62 315 VAL A N 1
ATOM 2404 C CA . VAL A 1 315 ? 18.822 3.502 -23.925 1.00 69.62 315 VAL A CA 1
ATOM 2405 C C . VAL A 1 315 ? 20.216 2.913 -24.159 1.00 69.62 315 VAL A C 1
ATOM 2407 O O . VAL A 1 315 ? 20.328 1.719 -24.402 1.00 69.62 315 VAL A O 1
ATOM 2410 N N . GLU A 1 316 ? 21.285 3.697 -23.993 1.00 74.94 316 GLU A N 1
ATOM 2411 C CA . GLU A 1 316 ? 22.668 3.208 -24.136 1.00 74.94 316 GLU A CA 1
ATOM 2412 C C . GLU A 1 316 ? 23.049 2.129 -23.109 1.00 74.94 316 GLU A C 1
ATOM 2414 O O . GLU A 1 316 ? 23.882 1.266 -23.388 1.00 74.94 316 GLU A O 1
ATOM 2419 N N . ARG A 1 317 ? 22.450 2.159 -21.912 1.00 70.06 317 ARG A N 1
ATOM 2420 C CA . ARG A 1 317 ? 22.718 1.174 -20.851 1.00 70.06 317 ARG A CA 1
ATOM 2421 C C . ARG A 1 317 ? 21.922 -0.114 -21.031 1.00 70.06 317 ARG A C 1
ATOM 2423 O O . ARG A 1 317 ? 22.330 -1.147 -20.501 1.00 70.06 317 ARG A O 1
ATOM 2430 N N . ILE A 1 318 ? 20.797 -0.061 -21.741 1.00 69.69 318 ILE A N 1
ATOM 2431 C CA . ILE A 1 318 ? 19.928 -1.213 -21.966 1.00 69.69 318 ILE A CA 1
ATOM 2432 C C . ILE A 1 318 ? 20.294 -1.843 -23.307 1.00 69.69 318 ILE A C 1
ATOM 2434 O O . ILE A 1 318 ? 19.990 -1.322 -24.376 1.00 69.69 318 ILE A O 1
ATOM 2438 N N . THR A 1 319 ? 20.918 -3.015 -23.253 1.00 68.69 319 THR A N 1
ATOM 2439 C CA . THR A 1 319 ? 21.085 -3.866 -24.434 1.00 68.69 319 THR A CA 1
ATOM 2440 C C . THR A 1 319 ? 20.122 -5.041 -24.300 1.00 68.69 319 THR A C 1
ATOM 2442 O O . THR A 1 319 ? 20.379 -5.910 -23.467 1.00 68.69 319 THR A O 1
ATOM 2445 N N . PRO A 1 320 ? 19.004 -5.065 -25.054 1.00 62.53 320 PRO A N 1
ATOM 2446 C CA . PRO A 1 320 ? 18.114 -6.217 -25.060 1.00 62.53 320 PRO A CA 1
ATOM 2447 C C . PRO A 1 320 ? 18.898 -7.470 -25.473 1.00 62.53 320 PRO A C 1
ATOM 2449 O O . PRO A 1 320 ? 19.660 -7.393 -26.444 1.00 62.53 320 PRO A O 1
ATOM 2452 N N . PRO A 1 321 ? 18.757 -8.602 -24.763 1.00 61.47 321 PRO A N 1
ATOM 2453 C CA . PRO A 1 321 ? 19.269 -9.866 -25.267 1.00 61.47 321 PRO A CA 1
ATOM 2454 C C . PRO A 1 321 ? 18.567 -10.198 -26.596 1.00 61.47 321 PRO A C 1
ATOM 2456 O O . PRO A 1 321 ? 17.412 -9.803 -26.785 1.00 61.47 321 PRO A O 1
ATOM 2459 N N . PRO A 1 322 ? 19.246 -10.883 -27.532 1.00 55.38 322 PRO A N 1
ATOM 2460 C CA . PRO A 1 322 ? 18.578 -11.361 -28.733 1.00 55.38 322 PRO A CA 1
ATOM 2461 C C . PRO A 1 322 ? 17.454 -12.321 -28.326 1.00 55.38 322 PRO A C 1
ATOM 2463 O O . PRO A 1 322 ? 17.652 -13.156 -27.442 1.00 55.38 322 PRO A O 1
ATOM 2466 N N . LEU A 1 323 ? 16.281 -12.178 -28.947 1.00 61.69 323 LEU A N 1
ATOM 2467 C CA . LEU A 1 323 ? 15.289 -13.249 -28.918 1.00 61.69 323 LEU A CA 1
ATOM 2468 C C . LEU A 1 323 ? 15.808 -14.396 -29.791 1.00 61.69 323 LEU A C 1
ATOM 2470 O O . LEU A 1 323 ? 16.594 -14.167 -30.711 1.00 61.69 323 LEU A O 1
ATOM 2474 N N . ASP A 1 324 ? 15.358 -15.620 -29.520 1.00 59.53 324 ASP A N 1
ATOM 2475 C CA . ASP A 1 324 ? 15.757 -16.811 -30.288 1.00 59.53 324 ASP A CA 1
ATOM 2476 C C . ASP A 1 324 ? 15.231 -16.800 -31.742 1.00 59.53 324 ASP A C 1
ATOM 2478 O O . ASP A 1 324 ? 15.493 -17.723 -32.513 1.00 59.53 324 ASP A O 1
ATOM 2482 N N . PHE A 1 325 ? 14.492 -15.757 -32.121 1.00 61.06 325 PHE A N 1
ATOM 2483 C CA . PHE A 1 325 ? 13.868 -15.547 -33.420 1.00 61.06 325 PHE A CA 1
ATOM 2484 C C . PHE A 1 325 ? 13.909 -14.064 -33.810 1.00 61.06 325 PHE A C 1
ATOM 2486 O O . PHE A 1 325 ? 13.917 -13.175 -32.952 1.00 61.06 325 PHE A O 1
ATOM 2493 N N . ASP A 1 326 ? 13.900 -13.802 -35.116 1.00 59.38 326 ASP A N 1
ATOM 2494 C CA . ASP A 1 326 ? 13.859 -12.446 -35.658 1.00 59.38 326 ASP A CA 1
ATOM 2495 C C . ASP A 1 326 ? 12.435 -11.862 -35.595 1.00 59.38 326 ASP A C 1
ATOM 2497 O O . ASP A 1 326 ? 11.435 -12.554 -35.826 1.00 59.38 326 ASP A O 1
ATOM 2501 N N . TYR A 1 327 ? 12.344 -10.579 -35.240 1.00 57.03 327 TYR A N 1
ATOM 2502 C CA . TYR A 1 327 ? 11.083 -9.862 -35.065 1.00 57.03 327 TYR A CA 1
ATOM 2503 C C . TYR A 1 327 ? 11.232 -8.370 -35.386 1.00 57.03 327 TYR A C 1
ATOM 2505 O O . TYR A 1 327 ? 12.311 -7.782 -35.271 1.00 57.03 327 TYR A O 1
ATOM 2513 N N . SER A 1 328 ? 10.112 -7.728 -35.706 1.00 54.75 328 SER A N 1
ATOM 2514 C CA . SER A 1 328 ? 9.990 -6.279 -35.845 1.00 54.75 328 SER A CA 1
ATOM 2515 C C . SER A 1 328 ? 8.826 -5.743 -35.011 1.00 54.75 328 SER A C 1
ATOM 2517 O O . SER A 1 328 ? 7.900 -6.471 -34.655 1.00 54.75 328 SER A O 1
ATOM 2519 N N . THR A 1 329 ? 8.894 -4.462 -34.640 1.00 46.47 329 THR A N 1
ATOM 2520 C CA . THR A 1 329 ? 7.844 -3.807 -33.851 1.00 46.47 329 THR A CA 1
ATOM 2521 C C . THR A 1 329 ? 7.431 -2.489 -34.494 1.00 46.47 329 THR A C 1
ATOM 2523 O O . THR A 1 329 ? 8.284 -1.608 -34.671 1.00 46.47 329 THR A O 1
ATOM 2526 N N . THR A 1 330 ? 6.135 -2.311 -34.743 1.00 54.66 330 THR A N 1
ATOM 2527 C CA . THR A 1 330 ? 5.572 -1.088 -35.339 1.00 54.66 330 THR A CA 1
ATOM 2528 C C . THR A 1 330 ? 4.467 -0.525 -34.449 1.00 54.66 330 THR A C 1
ATOM 2530 O O . THR A 1 330 ? 3.643 -1.269 -33.933 1.00 54.66 330 THR A O 1
ATOM 2533 N N . PHE A 1 331 ? 4.450 0.790 -34.231 1.00 51.75 331 PHE A N 1
ATOM 2534 C CA . PHE A 1 331 ? 3.422 1.454 -33.422 1.00 51.75 331 PHE A CA 1
ATOM 2535 C C . PHE A 1 331 ? 2.080 1.480 -34.171 1.00 51.75 331 PHE A C 1
ATOM 2537 O O . PHE A 1 331 ? 2.054 1.840 -35.347 1.00 51.75 331 PHE A O 1
ATOM 2544 N N . THR A 1 332 ? 0.980 1.110 -33.509 1.00 47.22 332 THR A N 1
ATOM 2545 C CA . THR A 1 332 ? -0.292 0.784 -34.184 1.00 47.22 332 THR A CA 1
ATOM 2546 C C . THR A 1 332 ? -1.475 1.700 -33.893 1.00 47.22 332 THR A C 1
ATOM 2548 O O . THR A 1 332 ? -2.547 1.469 -34.450 1.00 47.22 332 THR A O 1
ATOM 2551 N N . GLU A 1 333 ? -1.340 2.755 -33.084 1.00 46.94 333 GLU A N 1
ATOM 2552 C CA . GLU A 1 333 ? -2.485 3.653 -32.874 1.00 46.94 333 GLU A CA 1
ATOM 2553 C C . GLU A 1 333 ? -2.704 4.595 -34.069 1.00 46.94 333 GLU A C 1
ATOM 2555 O O . GLU A 1 333 ? -1.773 5.305 -34.471 1.00 46.94 333 GLU A O 1
ATOM 2560 N N . PRO A 1 334 ? -3.930 4.640 -34.634 1.00 45.94 334 PRO A N 1
ATOM 2561 C CA . PRO A 1 334 ? -4.260 5.607 -35.661 1.00 45.94 334 PRO A CA 1
ATOM 2562 C C . PRO A 1 334 ? -4.240 7.019 -35.070 1.00 45.94 334 PRO A C 1
ATOM 2564 O O . PRO A 1 334 ? -4.908 7.320 -34.080 1.00 45.94 334 PRO A O 1
ATOM 2567 N N . GLY A 1 335 ? -3.469 7.894 -35.703 1.00 54.88 335 GLY A N 1
ATOM 2568 C CA . GLY A 1 335 ? -3.465 9.328 -35.439 1.00 54.88 335 GLY A CA 1
ATOM 2569 C C . GLY A 1 335 ? -4.611 10.015 -36.180 1.00 54.88 335 GLY A C 1
ATOM 2570 O O . GLY A 1 335 ? -5.179 9.468 -37.129 1.00 54.88 335 GLY A O 1
ATOM 2571 N N . ARG A 1 336 ? -4.949 11.241 -35.770 1.00 51.28 336 ARG A N 1
ATOM 2572 C CA . ARG A 1 336 ? -5.720 12.147 -36.630 1.00 51.28 336 ARG A CA 1
ATOM 2573 C C . ARG A 1 336 ? -4.762 12.811 -37.610 1.00 51.28 336 ARG A C 1
ATOM 2575 O O . ARG A 1 336 ? -3.677 13.235 -37.218 1.00 51.28 336 ARG A O 1
ATOM 2582 N N . GLY A 1 337 ? -5.150 12.880 -38.875 1.00 55.38 337 GLY A N 1
ATOM 2583 C CA . GLY A 1 337 ? -4.397 13.596 -39.895 1.00 55.38 337 GLY A CA 1
ATOM 2584 C C . GLY A 1 337 ? -5.295 14.427 -40.793 1.00 55.38 337 GLY A C 1
ATOM 2585 O O . GLY A 1 337 ? -6.489 14.159 -40.916 1.00 55.38 337 GLY A O 1
ATOM 2586 N N . VAL A 1 338 ? -4.708 15.452 -41.407 1.00 55.31 338 VAL A N 1
ATOM 2587 C CA . VAL A 1 338 ? -5.400 16.347 -42.341 1.00 55.31 338 VAL A CA 1
ATOM 2588 C C . VAL A 1 338 ? -5.113 15.877 -43.760 1.00 55.31 338 VAL A C 1
ATOM 2590 O O . VAL A 1 338 ? -3.953 15.779 -44.159 1.00 55.31 338 VAL A O 1
ATOM 2593 N N . ILE A 1 339 ? -6.160 15.561 -44.516 1.00 61.38 339 ILE A N 1
ATOM 2594 C CA . ILE A 1 339 ? -6.110 15.191 -45.930 1.00 61.38 339 ILE A CA 1
ATOM 2595 C C . ILE A 1 339 ? -6.283 16.467 -46.758 1.00 61.38 339 ILE A C 1
ATOM 2597 O O . ILE A 1 339 ? -7.386 16.997 -46.833 1.00 61.38 339 ILE A O 1
ATOM 2601 N N . THR A 1 340 ? -5.224 16.944 -47.409 1.00 60.47 340 THR A N 1
ATOM 2602 C CA . THR A 1 340 ? -5.273 18.078 -48.345 1.00 60.47 340 THR A CA 1
ATOM 2603 C C . THR A 1 340 ? -5.442 17.570 -49.780 1.00 60.47 340 THR A C 1
ATOM 2605 O O . THR A 1 340 ? -4.657 16.747 -50.261 1.00 60.47 340 THR A O 1
ATOM 2608 N N . LEU A 1 341 ? -6.459 18.068 -50.480 1.00 58.66 341 LEU A N 1
ATOM 2609 C CA . LEU A 1 341 ? -6.790 17.735 -51.867 1.00 58.66 341 LEU A CA 1
ATOM 2610 C C . LEU A 1 341 ? -6.090 18.718 -52.820 1.00 58.66 341 LEU A C 1
ATOM 2612 O O . LEU A 1 341 ? -6.133 19.930 -52.625 1.00 58.66 341 LEU A O 1
ATOM 2616 N N . GLY A 1 342 ? -5.477 18.215 -53.893 1.00 54.47 342 GLY A N 1
ATOM 2617 C CA . GLY A 1 342 ? -4.737 19.021 -54.875 1.00 54.47 342 GLY A CA 1
ATOM 2618 C C . GLY A 1 342 ? -5.607 19.880 -55.801 1.00 54.47 342 GLY A C 1
ATOM 2619 O O . GLY A 1 342 ? -5.079 20.691 -56.558 1.00 54.47 342 GLY A O 1
ATOM 2620 N N . GLN A 1 343 ? -6.929 19.706 -55.754 1.00 59.25 343 GLN A N 1
ATOM 2621 C CA . GLN A 1 343 ? -7.923 20.541 -56.426 1.00 59.25 343 GLN A CA 1
ATOM 2622 C C . GLN A 1 343 ? -9.228 20.538 -55.619 1.00 59.25 343 GLN A C 1
ATOM 2624 O O . GLN A 1 343 ? -9.560 19.535 -54.984 1.00 59.25 343 GLN A O 1
ATOM 2629 N N . ALA A 1 344 ? -9.961 21.652 -55.649 1.00 60.31 344 ALA A N 1
ATOM 2630 C CA . ALA A 1 344 ? -11.266 21.752 -55.002 1.00 60.31 344 ALA A CA 1
ATOM 2631 C C . ALA A 1 344 ? -12.277 20.821 -55.688 1.00 60.31 344 ALA A C 1
ATOM 2633 O O . ALA A 1 344 ? -12.304 20.727 -56.916 1.00 60.31 344 ALA A O 1
ATOM 2634 N N . GLN A 1 345 ? -13.107 20.134 -54.903 1.00 60.31 345 GLN A N 1
ATOM 2635 C CA . GLN A 1 345 ? -14.085 19.189 -55.446 1.00 60.31 345 GLN A CA 1
ATOM 2636 C C . GLN A 1 345 ? -15.267 19.920 -56.096 1.00 60.31 345 GLN A C 1
ATOM 2638 O O . GLN A 1 345 ? -15.888 20.796 -55.489 1.00 60.31 345 GLN A O 1
ATOM 2643 N N . ASP A 1 346 ? -15.622 19.521 -57.319 1.00 61.69 346 ASP A N 1
ATOM 2644 C CA . ASP A 1 346 ? -16.716 20.132 -58.088 1.00 61.69 346 ASP A CA 1
ATOM 2645 C C . ASP A 1 346 ? -18.121 19.709 -57.601 1.00 61.69 346 ASP A C 1
ATOM 2647 O O . ASP A 1 346 ? -19.125 20.358 -57.936 1.00 61.69 346 ASP A O 1
ATOM 2651 N N . LYS A 1 347 ? -18.214 18.623 -56.817 1.00 69.12 347 LYS A N 1
ATOM 2652 C CA . LYS A 1 347 ? -19.443 18.031 -56.249 1.00 69.12 347 LYS A CA 1
ATOM 2653 C C . LYS A 1 347 ? -19.147 17.351 -54.904 1.00 69.12 347 LYS A C 1
ATOM 2655 O O . LYS A 1 347 ? -18.001 16.996 -54.657 1.00 69.12 347 LYS A O 1
ATOM 2660 N N . ASP A 1 348 ? -20.183 17.138 -54.090 1.00 73.75 348 ASP A N 1
ATOM 2661 C CA . ASP A 1 348 ? -20.074 16.355 -52.851 1.00 73.75 348 ASP A CA 1
ATOM 2662 C C . ASP A 1 348 ? -19.731 14.885 -53.161 1.00 73.75 348 ASP A C 1
ATOM 2664 O O . ASP A 1 348 ? -20.244 14.311 -54.130 1.00 73.75 348 ASP A O 1
ATOM 2668 N N . GLY A 1 349 ? -18.881 14.273 -52.337 1.00 75.69 349 GLY A N 1
ATOM 2669 C CA . GLY A 1 349 ? -18.434 12.883 -52.465 1.00 75.69 349 GLY A CA 1
ATOM 2670 C C . GLY A 1 349 ? -18.027 12.274 -51.121 1.00 75.69 349 GLY A C 1
ATOM 2671 O O . GLY A 1 349 ? -18.210 12.890 -50.075 1.00 75.69 349 GLY A O 1
ATOM 2672 N N . THR A 1 350 ? -17.477 11.059 -51.131 1.00 75.44 350 THR A N 1
ATOM 2673 C CA . THR A 1 350 ? -16.929 10.395 -49.936 1.00 75.44 350 THR A CA 1
ATOM 2674 C C . THR A 1 350 ? -15.613 9.692 -50.270 1.00 75.44 350 THR A C 1
ATOM 2676 O O . THR A 1 350 ? -15.435 9.179 -51.377 1.00 75.44 350 THR A O 1
ATOM 2679 N N . LEU A 1 351 ? -14.680 9.672 -49.316 1.00 72.50 351 LEU A N 1
ATOM 2680 C CA . LEU A 1 351 ? -13.522 8.782 -49.318 1.00 72.50 351 LEU A CA 1
ATOM 2681 C C . LEU A 1 351 ? -13.893 7.520 -48.531 1.00 72.50 351 LEU A C 1
ATOM 2683 O O . LEU A 1 351 ? -14.163 7.624 -47.332 1.00 72.50 351 LEU A O 1
ATOM 2687 N N . PRO A 1 352 ? -13.915 6.341 -49.173 1.00 69.88 352 PRO A N 1
ATOM 2688 C CA . PRO A 1 352 ? -14.260 5.099 -48.495 1.00 69.88 352 PRO A CA 1
ATOM 2689 C C . PRO A 1 352 ? -13.241 4.741 -47.411 1.00 69.88 352 PRO A C 1
ATOM 2691 O O . PRO A 1 352 ? -12.029 4.834 -47.642 1.00 69.88 352 PRO A O 1
ATOM 2694 N N . GLU A 1 353 ? -13.721 4.247 -46.269 1.00 68.75 353 GLU A N 1
ATOM 2695 C CA . GLU A 1 353 ? -12.877 3.524 -45.311 1.00 68.75 353 GLU A CA 1
ATOM 2696 C C . GLU A 1 353 ? -12.109 2.417 -46.047 1.00 68.75 353 GLU A C 1
ATOM 2698 O O . GLU A 1 353 ? -12.643 1.760 -46.945 1.00 68.75 353 GLU A O 1
ATOM 2703 N N . GLY A 1 354 ? -10.838 2.223 -45.711 1.00 58.06 354 GLY A N 1
ATOM 2704 C CA . GLY A 1 354 ? -9.997 1.250 -46.399 1.00 58.06 354 GLY A CA 1
ATOM 2705 C C . GLY A 1 354 ? -9.037 1.846 -47.431 1.00 58.06 354 GLY A C 1
ATOM 2706 O O . GLY A 1 354 ? -8.166 1.135 -47.933 1.00 58.06 354 GLY A O 1
ATOM 2707 N N . THR A 1 355 ? -9.177 3.133 -47.763 1.00 68.56 355 THR A N 1
ATOM 2708 C CA . THR A 1 355 ? -8.401 3.783 -48.831 1.00 68.56 355 THR A CA 1
ATOM 2709 C C . THR A 1 355 ? -6.939 3.998 -48.430 1.00 68.56 355 THR A C 1
ATOM 2711 O O . THR A 1 355 ? -6.646 4.596 -47.396 1.00 68.56 355 THR A O 1
ATOM 2714 N N . TRP A 1 356 ? -6.005 3.556 -49.278 1.00 68.75 356 TRP A N 1
ATOM 2715 C CA . TRP A 1 356 ? -4.570 3.814 -49.109 1.00 68.75 356 TRP A CA 1
ATOM 2716 C C . TRP A 1 356 ? -4.166 5.152 -49.739 1.00 68.75 356 TRP A C 1
ATOM 2718 O O . TRP A 1 356 ? -4.261 5.310 -50.960 1.00 68.75 356 TRP A O 1
ATOM 2728 N N . LEU A 1 357 ? -3.696 6.087 -48.910 1.00 66.06 357 LEU A N 1
ATOM 2729 C CA . LEU A 1 357 ? -3.304 7.459 -49.251 1.00 66.06 357 LEU A CA 1
ATOM 2730 C C . LEU A 1 357 ? -1.784 7.639 -49.183 1.00 66.06 357 LEU A C 1
ATOM 2732 O O . LEU A 1 357 ? -1.116 7.031 -48.349 1.00 66.06 357 LEU A O 1
ATOM 2736 N N . ARG A 1 358 ? -1.221 8.508 -50.030 1.00 68.00 358 ARG A N 1
ATOM 2737 C CA . ARG A 1 358 ? 0.211 8.841 -49.994 1.00 68.00 358 ARG A CA 1
ATOM 2738 C C . ARG A 1 358 ? 0.470 10.041 -49.082 1.00 68.00 358 ARG A C 1
ATOM 2740 O O . ARG A 1 358 ? -0.215 11.055 -49.168 1.00 68.00 358 ARG A O 1
ATOM 2747 N N . LEU A 1 359 ? 1.472 9.924 -48.214 1.00 58.28 359 LEU A N 1
ATOM 2748 C CA . LEU A 1 359 ? 1.882 10.982 -47.292 1.00 58.28 359 LEU A CA 1
ATOM 2749 C C . LEU A 1 359 ? 2.889 11.936 -47.945 1.00 58.28 359 LEU A C 1
ATOM 2751 O O . LEU A 1 359 ? 3.643 11.546 -48.837 1.00 58.28 359 LEU A O 1
ATOM 2755 N N . ALA A 1 360 ? 2.967 13.172 -47.442 1.00 53.97 360 ALA A N 1
ATOM 2756 C CA . ALA A 1 360 ? 3.889 14.201 -47.948 1.00 53.97 360 ALA A CA 1
ATOM 2757 C C . ALA A 1 360 ? 5.387 13.862 -47.764 1.00 53.97 360 ALA A C 1
ATOM 2759 O O . ALA A 1 360 ? 6.249 14.527 -48.328 1.00 53.97 360 ALA A O 1
ATOM 2760 N N . ASN A 1 361 ? 5.701 12.832 -46.974 1.00 53.59 361 ASN A N 1
ATOM 2761 C CA . ASN A 1 361 ? 7.052 12.348 -46.680 1.00 53.59 361 ASN A CA 1
ATOM 2762 C C . ASN A 1 361 ? 7.326 10.944 -47.253 1.00 53.59 361 ASN A C 1
ATOM 2764 O O . ASN A 1 361 ? 8.073 10.176 -46.652 1.00 53.59 361 ASN A O 1
ATOM 2768 N N . ASP A 1 362 ? 6.687 10.603 -48.376 1.00 56.84 362 ASP A N 1
ATOM 2769 C CA . ASP A 1 362 ? 6.851 9.342 -49.119 1.00 56.84 362 ASP A CA 1
ATOM 2770 C C . ASP A 1 362 ? 6.363 8.049 -48.429 1.00 56.84 362 ASP A C 1
ATOM 2772 O O . ASP A 1 362 ? 6.571 6.961 -48.958 1.00 56.84 362 ASP A O 1
ATOM 2776 N N . GLY A 1 363 ? 5.643 8.138 -47.303 1.00 63.34 363 GLY A N 1
ATOM 2777 C CA . GLY A 1 363 ? 4.937 6.997 -46.691 1.00 63.34 363 GLY A CA 1
ATOM 2778 C C . GLY A 1 363 ? 3.540 6.729 -47.276 1.00 63.34 363 GLY A C 1
ATOM 2779 O O . GLY A 1 363 ? 3.026 7.513 -48.077 1.00 63.34 363 GLY A O 1
ATOM 2780 N N . VAL A 1 364 ? 2.887 5.651 -46.824 1.00 61.81 364 VAL A N 1
ATOM 2781 C CA . VAL A 1 364 ? 1.479 5.336 -47.149 1.00 61.81 364 VAL A CA 1
ATOM 2782 C C . VAL A 1 364 ? 0.657 5.322 -45.856 1.00 61.81 364 VAL A C 1
ATOM 2784 O O . VAL A 1 364 ? 1.154 4.908 -44.808 1.00 61.81 364 VAL A O 1
ATOM 2787 N N . ALA A 1 365 ? -0.585 5.794 -45.901 1.00 61.62 365 ALA A N 1
ATOM 2788 C CA . ALA A 1 365 ? -1.518 5.762 -44.783 1.00 61.62 365 ALA A CA 1
ATOM 2789 C C . ALA A 1 365 ? -2.825 5.074 -45.169 1.00 61.62 365 ALA A C 1
ATOM 2791 O O . ALA A 1 365 ? -3.327 5.247 -46.277 1.00 61.62 365 ALA A O 1
ATOM 2792 N N . TRP A 1 366 ? -3.365 4.302 -44.239 1.00 66.56 366 TRP A N 1
ATOM 2793 C CA . TRP A 1 366 ? -4.655 3.646 -44.339 1.00 66.56 366 TRP A CA 1
ATOM 2794 C C . TRP A 1 366 ? -5.739 4.540 -43.747 1.00 66.56 366 TRP A C 1
ATOM 2796 O O . TRP A 1 366 ? -5.600 5.010 -42.615 1.00 66.56 366 TRP A O 1
ATOM 2806 N N . LEU A 1 367 ? -6.808 4.773 -44.501 1.00 62.50 367 LEU A N 1
ATOM 2807 C CA . LEU A 1 367 ? -7.967 5.518 -44.036 1.00 62.50 367 LEU A CA 1
ATOM 2808 C C . LEU A 1 367 ? -8.859 4.621 -43.165 1.00 62.50 367 LEU A C 1
ATOM 2810 O O . LEU A 1 367 ? -9.464 3.678 -43.670 1.00 62.50 367 LEU A O 1
ATOM 2814 N N . ALA A 1 368 ? -8.919 4.915 -41.865 1.00 57.62 368 ALA A N 1
ATOM 2815 C CA . ALA A 1 368 ? -9.551 4.066 -40.850 1.00 57.62 368 ALA A CA 1
ATOM 2816 C C . ALA A 1 368 ? -11.023 4.427 -40.558 1.00 57.62 368 ALA A C 1
ATOM 2818 O O . ALA A 1 368 ? -11.604 3.913 -39.605 1.00 57.62 368 ALA A O 1
ATOM 2819 N N . GLU A 1 369 ? -11.608 5.347 -41.328 1.00 58.44 369 GLU A N 1
ATOM 2820 C CA . GLU A 1 369 ? -13.032 5.700 -41.281 1.00 58.44 369 GLU A CA 1
ATOM 2821 C C . GLU A 1 369 ? -13.492 6.273 -42.632 1.00 58.44 369 GLU A C 1
ATOM 2823 O O . GLU A 1 369 ? -12.682 6.800 -43.390 1.00 58.44 369 GLU A O 1
ATOM 2828 N N . GLU A 1 370 ? -14.784 6.182 -42.954 1.00 74.75 370 GLU A N 1
ATOM 2829 C CA . GLU A 1 370 ? -15.340 6.841 -44.143 1.00 74.75 370 GLU A CA 1
ATOM 2830 C C . GLU A 1 370 ? -15.403 8.361 -43.928 1.00 74.75 370 GLU A C 1
ATOM 2832 O O . GLU A 1 370 ? -15.886 8.829 -42.894 1.00 74.75 370 GLU A O 1
ATOM 2837 N N . VAL A 1 371 ? -14.934 9.137 -44.909 1.00 74.62 371 VAL A N 1
ATOM 2838 C CA . VAL A 1 371 ? -14.813 10.599 -44.793 1.00 74.62 371 VAL A CA 1
ATOM 2839 C C . VAL A 1 371 ? -15.658 11.298 -45.860 1.00 74.62 371 VAL A C 1
ATOM 2841 O O . VAL A 1 371 ? -15.389 11.128 -47.051 1.00 74.62 371 VAL A O 1
ATOM 2844 N N . PRO A 1 372 ? -16.666 12.106 -45.489 1.00 76.81 372 PRO A N 1
ATOM 2845 C CA . PRO A 1 372 ? -17.404 12.920 -46.448 1.00 76.81 372 PRO A CA 1
ATOM 2846 C C . PRO A 1 372 ? -16.541 14.075 -46.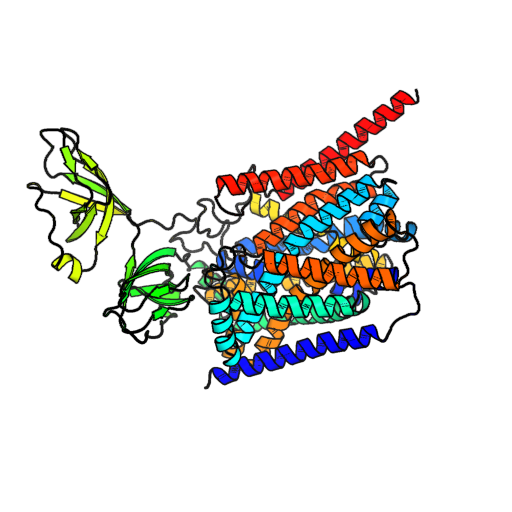976 1.00 76.81 372 PRO A C 1
ATOM 2848 O O . PRO A 1 372 ? -15.798 14.694 -46.222 1.00 76.81 372 PRO A O 1
ATOM 2851 N N . LEU A 1 373 ? -16.659 14.368 -48.271 1.00 73.94 373 LEU A N 1
ATOM 2852 C CA . LEU A 1 373 ? -16.006 15.486 -48.955 1.00 73.94 373 LEU A CA 1
ATOM 2853 C C . LEU A 1 373 ? -17.079 16.461 -49.449 1.00 73.94 373 LEU A C 1
ATOM 2855 O O . LEU A 1 373 ? -17.852 16.110 -50.348 1.00 73.94 373 LEU A O 1
ATOM 2859 N N . ALA A 1 374 ? -17.140 17.674 -48.898 1.00 73.31 374 ALA A N 1
ATOM 2860 C CA . ALA A 1 374 ? -18.090 18.681 -49.365 1.00 73.31 374 ALA A CA 1
ATOM 2861 C C . ALA A 1 374 ? -17.558 19.452 -50.586 1.00 73.31 374 ALA A C 1
ATOM 2863 O O . ALA A 1 374 ? -16.355 19.653 -50.778 1.00 73.31 374 ALA A O 1
ATOM 2864 N N . LYS A 1 375 ? -18.471 19.927 -51.434 1.00 71.50 375 LYS A N 1
ATOM 2865 C CA . LYS A 1 375 ? -18.150 20.730 -52.616 1.00 71.50 375 LYS A CA 1
ATOM 2866 C C . LYS A 1 375 ? -17.368 21.991 -52.229 1.00 71.50 375 LYS A C 1
ATOM 2868 O O . LYS A 1 375 ? -17.859 22.834 -51.481 1.00 71.50 375 LYS A O 1
ATOM 2873 N N . GLY A 1 376 ? -16.193 22.166 -52.831 1.00 67.06 376 GLY A N 1
ATOM 2874 C CA . GLY A 1 376 ? -15.297 23.297 -52.579 1.00 67.06 376 GLY A CA 1
ATOM 2875 C C . GLY A 1 376 ? -14.297 23.101 -51.434 1.00 67.06 376 GLY A C 1
ATOM 2876 O O . GLY A 1 376 ? -13.443 23.969 -51.260 1.00 67.06 376 GLY A O 1
ATOM 2877 N N . GLU A 1 377 ? -14.354 21.992 -50.687 1.00 64.00 377 GLU A N 1
ATOM 2878 C CA . GLU A 1 377 ? -13.347 21.680 -49.667 1.00 64.00 377 GLU A CA 1
ATOM 2879 C C . GLU A 1 377 ? -12.017 21.263 -50.297 1.00 64.00 377 GLU A C 1
ATOM 2881 O O . GLU A 1 377 ? -11.962 20.575 -51.322 1.00 64.00 377 GLU A O 1
ATOM 2886 N N . THR A 1 378 ? -10.931 21.694 -49.657 1.00 59.81 378 THR A N 1
ATOM 2887 C CA . THR A 1 378 ? -9.555 21.349 -50.028 1.00 59.81 378 THR A CA 1
ATOM 2888 C C . THR A 1 378 ? -8.802 20.655 -48.896 1.00 59.81 378 THR A C 1
ATOM 2890 O O . THR A 1 378 ? -7.699 20.183 -49.139 1.00 59.81 378 THR A O 1
ATOM 2893 N N . GLU A 1 379 ? -9.369 20.571 -47.686 1.00 65.12 379 GLU A N 1
ATOM 2894 C CA . GLU A 1 379 ? -8.766 19.931 -46.509 1.00 65.12 379 GLU A CA 1
ATOM 2895 C C . GLU A 1 379 ? -9.835 19.256 -45.643 1.00 65.12 379 GLU A C 1
ATOM 2897 O O . GLU A 1 379 ? -10.860 19.877 -45.368 1.00 65.12 379 GLU A O 1
ATOM 2902 N N . VAL A 1 380 ? -9.601 18.013 -45.204 1.00 65.12 380 VAL A N 1
ATOM 2903 C CA . VAL A 1 380 ? -10.525 17.264 -44.330 1.00 65.12 380 VAL A CA 1
ATOM 2904 C C . VAL A 1 380 ? -9.758 16.437 -43.292 1.00 65.12 380 VAL A C 1
ATOM 2906 O O . VAL A 1 380 ? -8.785 15.764 -43.626 1.00 65.12 380 VAL A O 1
ATOM 2909 N 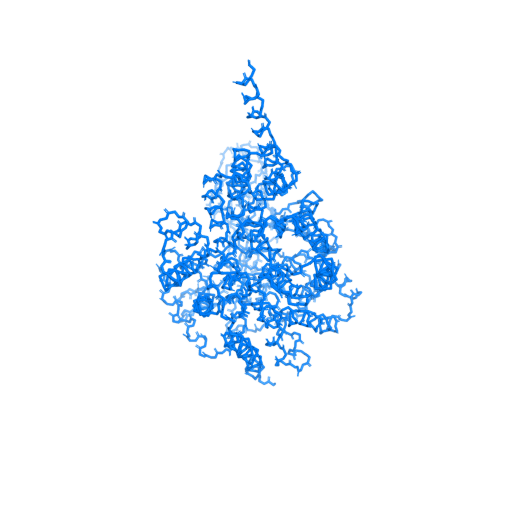N . GLU A 1 381 ? -10.181 16.474 -42.026 1.00 67.38 381 GLU A N 1
ATOM 2910 C CA . GLU A 1 381 ? -9.598 15.658 -40.950 1.00 67.38 381 GLU A CA 1
ATOM 2911 C C . GLU A 1 381 ? -10.127 14.219 -40.963 1.00 67.38 381 GLU A C 1
ATOM 2913 O O . GLU A 1 381 ? -11.328 13.995 -41.111 1.00 67.38 381 GLU A O 1
ATOM 2918 N N . ALA A 1 382 ? -9.242 13.246 -40.737 1.00 63.69 382 ALA A N 1
ATOM 2919 C CA . ALA A 1 382 ? -9.593 11.829 -40.703 1.00 63.69 382 ALA A CA 1
ATOM 2920 C C . ALA A 1 382 ? -8.701 11.018 -39.754 1.00 63.69 382 ALA A C 1
ATOM 2922 O O . ALA A 1 382 ? -7.554 11.388 -39.479 1.00 63.69 382 ALA A O 1
ATOM 2923 N N . LYS A 1 383 ? -9.198 9.871 -39.282 1.00 60.28 383 LYS A N 1
ATOM 2924 C CA . LYS A 1 383 ? -8.368 8.849 -38.624 1.00 60.28 383 LYS A CA 1
ATOM 2925 C C . LYS A 1 383 ? -7.554 8.067 -39.642 1.00 60.28 383 LYS A C 1
ATOM 2927 O O . LYS A 1 383 ? -8.095 7.474 -40.575 1.00 60.28 383 LYS A O 1
ATOM 2932 N N . LEU A 1 384 ? -6.247 8.026 -39.420 1.00 53.28 384 LEU A N 1
ATOM 2933 C CA . LEU A 1 384 ? -5.294 7.431 -40.345 1.00 53.28 384 LEU A CA 1
ATOM 2934 C C . LEU A 1 384 ? -4.328 6.512 -39.609 1.00 53.28 384 LEU A C 1
ATOM 2936 O O . LEU A 1 384 ? -3.839 6.852 -38.533 1.00 53.28 384 LEU A O 1
ATOM 2940 N N . LEU A 1 385 ? -3.991 5.382 -40.223 1.00 51.88 385 LEU A N 1
ATOM 2941 C CA . LEU A 1 385 ? -2.939 4.482 -39.754 1.00 51.88 385 LEU A CA 1
ATOM 2942 C C . LEU A 1 385 ? -1.749 4.552 -40.713 1.00 51.88 385 LEU A C 1
ATOM 2944 O O . LEU A 1 385 ? -1.878 4.261 -41.899 1.00 51.88 385 LEU A O 1
ATOM 2948 N N . ARG A 1 386 ? -0.586 4.990 -40.225 1.00 61.34 386 ARG A N 1
ATOM 2949 C CA . ARG A 1 386 ? 0.599 5.221 -41.061 1.00 61.34 386 ARG A CA 1
ATOM 2950 C C . ARG A 1 386 ? 1.476 3.973 -41.148 1.00 61.34 386 ARG A C 1
ATOM 2952 O O . ARG A 1 386 ? 1.926 3.468 -40.128 1.00 61.34 386 ARG A O 1
ATOM 2959 N N . ILE A 1 387 ? 1.821 3.575 -42.371 1.00 52.97 387 ILE A N 1
ATOM 2960 C CA . ILE A 1 387 ? 2.838 2.559 -42.659 1.00 52.97 387 ILE A CA 1
ATOM 2961 C C . ILE A 1 387 ? 4.150 3.271 -43.008 1.00 52.97 387 ILE A C 1
ATOM 2963 O O . ILE A 1 387 ? 4.219 4.057 -43.958 1.00 52.97 387 ILE A O 1
ATOM 2967 N N . THR A 1 388 ? 5.192 3.046 -42.205 1.00 46.97 388 THR A N 1
ATOM 2968 C CA . THR A 1 388 ? 6.491 3.740 -42.328 1.00 46.97 388 THR A CA 1
ATOM 2969 C C . THR A 1 388 ? 7.627 2.877 -42.863 1.00 46.97 388 THR A C 1
ATOM 2971 O O . THR A 1 388 ? 8.711 3.399 -43.111 1.00 46.97 388 THR A O 1
ATOM 2974 N N . THR A 1 389 ? 7.424 1.572 -43.018 1.00 48.56 389 THR A N 1
ATOM 2975 C CA . THR A 1 389 ? 8.498 0.642 -43.374 1.00 48.56 389 THR A CA 1
ATOM 2976 C C . THR A 1 389 ? 8.760 0.678 -44.874 1.00 48.56 389 THR A C 1
ATOM 2978 O O . THR A 1 389 ? 7.866 0.368 -45.657 1.00 48.56 389 THR A O 1
ATOM 2981 N N . SER A 1 390 ? 9.986 0.983 -45.305 1.00 43.69 390 SER A N 1
ATOM 2982 C CA . SER A 1 390 ? 10.328 1.098 -46.734 1.00 43.69 390 SER A CA 1
ATOM 2983 C C . SER A 1 390 ? 9.970 -0.156 -47.551 1.00 43.69 390 SER A C 1
ATOM 2985 O O . SER A 1 390 ? 9.490 -0.037 -48.671 1.00 43.69 390 SER A O 1
ATOM 2987 N N . ALA A 1 391 ? 10.094 -1.355 -46.966 1.00 45.72 391 ALA A N 1
ATOM 2988 C CA . ALA A 1 391 ? 9.730 -2.625 -47.608 1.00 45.72 391 ALA A CA 1
ATOM 2989 C C . ALA A 1 391 ? 8.208 -2.871 -47.729 1.00 45.72 391 ALA A C 1
ATOM 2991 O O . ALA A 1 391 ? 7.770 -3.673 -48.554 1.00 45.72 391 ALA A O 1
ATOM 2992 N N . GLU A 1 392 ? 7.383 -2.232 -46.899 1.00 45.50 392 GLU A N 1
ATOM 2993 C CA . GLU A 1 392 ? 5.915 -2.277 -47.003 1.00 45.50 392 GLU A CA 1
ATOM 2994 C C . GLU A 1 392 ? 5.401 -1.160 -47.909 1.00 45.50 392 GLU A C 1
ATOM 2996 O O . GLU A 1 392 ? 4.542 -1.401 -48.751 1.00 45.50 392 GLU A O 1
ATOM 3001 N N . VAL A 1 393 ? 6.003 0.028 -47.810 1.00 50.28 393 VAL A N 1
ATOM 3002 C CA . VAL A 1 393 ? 5.753 1.181 -48.687 1.00 50.28 393 VAL A CA 1
ATOM 3003 C C . VAL A 1 393 ? 6.032 0.836 -50.156 1.00 50.28 393 VAL A C 1
ATOM 3005 O O . VAL A 1 393 ? 5.299 1.278 -51.035 1.00 50.28 393 VAL A O 1
ATOM 3008 N N . GLU A 1 394 ? 7.037 0.003 -50.441 1.00 55.91 394 GLU A N 1
ATOM 3009 C CA . GLU A 1 394 ? 7.304 -0.490 -51.802 1.00 55.91 394 GLU A CA 1
ATOM 3010 C C . GLU A 1 394 ? 6.282 -1.531 -52.301 1.00 55.91 394 GLU A C 1
ATOM 3012 O O . GLU A 1 394 ? 6.057 -1.641 -53.509 1.00 55.91 394 GLU A O 1
ATOM 3017 N N . ARG A 1 395 ? 5.639 -2.290 -51.401 1.00 52.12 395 ARG A N 1
ATOM 3018 C CA . ARG A 1 395 ? 4.648 -3.331 -51.745 1.00 52.12 395 ARG A CA 1
ATOM 3019 C C . ARG A 1 395 ? 3.223 -2.785 -51.861 1.00 52.12 395 ARG A C 1
ATOM 3021 O O . ARG A 1 395 ? 2.448 -3.271 -52.686 1.00 52.12 395 ARG A O 1
ATOM 3028 N N . ILE A 1 396 ? 2.875 -1.789 -51.052 1.00 51.66 396 ILE A N 1
ATOM 3029 C CA . ILE A 1 396 ? 1.532 -1.211 -50.971 1.00 51.66 396 ILE A CA 1
ATOM 3030 C C . ILE A 1 396 ? 1.438 -0.043 -51.955 1.00 51.66 396 ILE A C 1
ATOM 3032 O O . ILE A 1 396 ? 1.975 1.039 -51.726 1.00 51.66 396 ILE A O 1
ATOM 3036 N N . LYS A 1 397 ? 0.736 -0.252 -53.073 1.00 60.56 397 LYS A N 1
ATOM 3037 C CA . LYS A 1 397 ? 0.485 0.819 -54.044 1.00 60.56 397 LYS A CA 1
ATOM 3038 C C . LYS A 1 397 ? -0.637 1.734 -53.534 1.00 60.56 397 LYS A C 1
ATOM 3040 O O . LYS A 1 397 ? -1.705 1.215 -53.209 1.00 60.56 397 LYS A O 1
ATOM 3045 N N . PRO A 1 398 ? -0.436 3.066 -53.488 1.00 58.16 398 PRO A N 1
ATOM 3046 C CA . PRO A 1 398 ? -1.511 4.003 -53.185 1.00 58.16 398 PRO A CA 1
ATOM 3047 C C . PRO A 1 398 ? -2.683 3.819 -54.149 1.00 58.16 398 PRO A C 1
ATOM 3049 O O . PRO A 1 398 ? -2.489 3.491 -55.321 1.00 58.16 398 PRO A O 1
ATOM 3052 N N . THR A 1 399 ? -3.895 4.054 -53.658 1.00 62.34 399 THR A N 1
ATOM 3053 C CA . THR A 1 399 ? -5.100 3.971 -54.488 1.00 62.34 399 THR A CA 1
ATOM 3054 C C . THR A 1 399 ? -5.067 5.111 -55.509 1.00 62.34 399 THR A C 1
ATOM 3056 O O . THR A 1 399 ? -4.878 6.268 -55.131 1.00 62.34 399 THR A O 1
ATOM 3059 N N . GLU A 1 400 ? -5.230 4.822 -56.803 1.00 60.38 400 GLU A N 1
ATOM 3060 C CA . GLU A 1 400 ? -5.299 5.873 -57.825 1.00 60.38 400 GLU A CA 1
ATOM 3061 C C . GLU A 1 400 ? -6.637 6.614 -57.725 1.00 60.38 400 GLU A C 1
ATOM 3063 O O . GLU A 1 400 ? -7.661 6.164 -58.230 1.00 60.38 400 GLU A O 1
ATOM 3068 N N . LEU A 1 401 ? -6.624 7.766 -57.054 1.00 50.81 401 LEU A N 1
ATOM 3069 C CA . LEU A 1 401 ? -7.816 8.588 -56.817 1.00 50.81 401 LEU A CA 1
ATOM 3070 C C . LEU A 1 401 ? -8.093 9.599 -57.947 1.00 50.81 401 LEU A C 1
ATOM 3072 O O . LEU A 1 401 ? -9.082 10.320 -57.902 1.00 50.81 401 LEU A O 1
ATOM 3076 N N . GLY A 1 402 ? -7.238 9.661 -58.976 1.00 47.56 402 GLY A N 1
ATOM 3077 C CA . GLY A 1 402 ? -7.400 10.570 -60.120 1.00 47.56 402 GLY A CA 1
ATOM 3078 C C . GLY A 1 402 ? -7.061 12.044 -59.841 1.00 47.56 402 GLY A C 1
ATOM 3079 O O . GLY A 1 402 ? -7.215 12.877 -60.732 1.00 47.56 402 GLY A O 1
ATOM 3080 N N . PHE A 1 403 ? -6.582 12.378 -58.638 1.00 50.16 403 PHE A N 1
ATOM 3081 C CA . PHE A 1 403 ? -6.106 13.709 -58.237 1.00 50.16 403 PHE A CA 1
ATOM 3082 C C . PHE A 1 403 ? -5.037 13.608 -57.133 1.00 50.16 403 PHE A C 1
ATOM 3084 O O . PHE A 1 403 ? -4.931 12.585 -56.458 1.00 50.16 403 PHE A O 1
ATOM 3091 N N . ALA A 1 404 ? -4.213 14.650 -56.963 1.00 38.91 404 ALA A N 1
ATOM 3092 C CA . ALA A 1 404 ? -3.144 14.661 -55.959 1.00 38.91 404 ALA A CA 1
ATOM 3093 C C . ALA A 1 404 ? -3.711 14.822 -54.537 1.00 38.91 404 ALA A C 1
ATOM 3095 O O . ALA A 1 404 ? -4.608 15.634 -54.325 1.00 38.91 404 ALA A O 1
ATOM 3096 N N . VAL A 1 405 ? -3.176 14.072 -53.571 1.00 34.88 405 VAL A N 1
ATOM 3097 C CA . VAL A 1 405 ? -3.553 14.124 -52.148 1.00 34.88 405 VAL A CA 1
ATOM 3098 C C . VAL A 1 405 ? -2.278 14.201 -51.313 1.00 34.88 405 VAL A C 1
ATOM 3100 O O . VAL A 1 405 ? -1.335 13.454 -51.580 1.00 34.88 405 VAL A O 1
ATOM 3103 N N . SER A 1 406 ? -2.233 15.091 -50.322 1.00 39.25 406 SER A N 1
ATOM 3104 C CA . SER A 1 406 ? -1.142 15.167 -49.344 1.00 39.25 406 SER A CA 1
ATOM 3105 C C . SER A 1 406 ? -1.690 15.122 -47.928 1.00 39.25 406 SER A C 1
ATOM 3107 O O . SER A 1 406 ? -2.688 15.771 -47.636 1.00 39.25 406 SER A O 1
ATOM 3109 N N . THR A 1 407 ? -1.030 14.378 -47.043 1.00 30.92 407 THR A N 1
ATOM 3110 C CA . THR A 1 407 ? -1.547 14.130 -45.695 1.00 30.92 407 THR A CA 1
ATOM 3111 C C . THR A 1 407 ? -0.458 14.260 -44.632 1.00 30.92 407 THR A C 1
ATOM 3113 O O . THR A 1 407 ? 0.654 13.750 -44.809 1.00 30.92 407 THR A O 1
ATOM 3116 N N . THR A 1 408 ? -0.777 14.945 -43.533 1.00 35.66 408 THR A N 1
ATOM 3117 C CA . THR A 1 408 ? 0.060 15.120 -42.331 1.00 35.66 408 THR A CA 1
ATOM 3118 C C . THR A 1 408 ? -0.464 14.249 -41.189 1.00 35.66 408 THR A C 1
ATOM 3120 O O . THR A 1 408 ? -1.670 14.134 -41.004 1.00 35.66 408 THR A O 1
ATOM 3123 N N . PHE A 1 409 ? 0.438 13.606 -40.440 1.00 36.19 409 PHE A N 1
ATOM 3124 C CA . PHE A 1 409 ? 0.118 12.653 -39.369 1.00 36.19 409 PHE A CA 1
ATOM 3125 C C . PHE A 1 409 ? 0.819 13.056 -38.069 1.00 36.19 409 PHE A C 1
ATOM 3127 O O . PHE A 1 409 ? 2.044 13.209 -38.072 1.00 36.19 409 PHE A O 1
ATOM 3134 N N . GLU A 1 410 ? 0.066 13.151 -36.974 1.00 40.28 410 GLU A N 1
ATOM 3135 C CA . GLU A 1 410 ? 0.592 13.319 -35.616 1.00 40.28 410 GLU A CA 1
ATOM 3136 C C . GLU A 1 410 ? 0.386 12.016 -34.815 1.00 40.28 410 GLU A C 1
ATOM 3138 O O . GLU A 1 410 ? -0.755 11.569 -34.662 1.00 40.28 410 GLU A O 1
ATOM 3143 N N . PRO A 1 411 ? 1.462 11.358 -34.334 1.00 44.72 411 PRO A N 1
ATOM 3144 C CA . PRO A 1 411 ? 1.333 10.201 -33.452 1.00 44.72 411 PRO A CA 1
ATOM 3145 C C . PRO A 1 411 ? 0.662 10.602 -32.134 1.00 44.72 411 PRO A C 1
ATOM 3147 O O . PRO A 1 411 ? 0.744 11.758 -31.723 1.00 44.72 411 PRO A O 1
ATOM 3150 N N . ALA A 1 412 ? 0.023 9.644 -31.456 1.00 46.31 412 ALA A N 1
ATOM 3151 C CA . ALA A 1 412 ? -0.526 9.868 -30.124 1.00 46.31 412 ALA A CA 1
ATOM 3152 C C . ALA A 1 412 ? 0.599 10.322 -29.177 1.00 46.31 412 ALA A C 1
ATOM 3154 O O . ALA A 1 412 ? 1.448 9.529 -28.773 1.00 46.31 412 ALA A O 1
ATOM 3155 N N . GLU A 1 413 ? 0.637 11.621 -28.872 1.00 48.84 413 GLU A N 1
ATOM 3156 C CA . GLU A 1 413 ? 1.539 12.173 -27.868 1.00 48.84 413 GLU A CA 1
ATOM 3157 C C . GLU A 1 413 ? 1.308 11.453 -26.539 1.00 48.84 413 GLU A C 1
ATOM 3159 O O . GLU A 1 413 ? 0.167 11.175 -26.161 1.00 48.84 413 GLU A O 1
ATOM 3164 N N . ALA A 1 414 ? 2.379 11.195 -25.789 1.00 53.03 414 ALA A N 1
ATOM 3165 C CA . ALA A 1 414 ? 2.239 10.967 -24.362 1.00 53.03 414 ALA A CA 1
ATOM 3166 C C . ALA A 1 414 ? 1.580 12.223 -23.766 1.00 53.03 414 ALA A C 1
ATOM 3168 O O . ALA A 1 414 ? 2.206 13.270 -23.657 1.00 53.03 414 ALA A O 1
ATOM 3169 N N . LYS A 1 415 ? 0.284 12.140 -23.445 1.00 60.41 415 LYS A N 1
ATOM 3170 C CA . LYS A 1 415 ? -0.525 13.292 -22.995 1.00 60.41 415 LYS A CA 1
ATOM 3171 C C . LYS A 1 415 ? -0.356 13.606 -21.510 1.00 60.41 415 LYS A C 1
ATOM 3173 O O . LYS A 1 415 ? -1.039 14.468 -20.977 1.00 60.41 415 LYS A O 1
ATOM 3178 N N . GLY A 1 416 ? 0.503 12.862 -20.828 1.00 73.44 416 GLY A N 1
ATOM 3179 C CA . GLY A 1 416 ? 0.787 13.040 -19.419 1.00 73.44 416 GLY A CA 1
ATOM 3180 C C . GLY A 1 416 ? 1.699 14.236 -19.142 1.00 73.44 416 GLY A C 1
ATOM 3181 O O . GLY A 1 416 ? 2.537 14.611 -19.967 1.00 73.44 416 GLY A O 1
ATOM 3182 N N . TYR A 1 417 ? 1.585 14.834 -17.957 1.00 83.06 417 TYR A N 1
ATOM 3183 C CA . TYR A 1 417 ? 2.490 15.895 -17.530 1.00 83.06 417 TYR A CA 1
ATOM 3184 C C . TYR A 1 417 ? 3.936 15.411 -17.539 1.00 83.06 417 TYR A C 1
ATOM 3186 O O . TYR A 1 417 ? 4.286 14.364 -16.988 1.00 83.06 417 TYR A O 1
ATOM 3194 N N . GLY A 1 418 ? 4.800 16.238 -18.116 1.00 81.00 418 GLY A N 1
ATOM 3195 C CA . GLY A 1 418 ? 6.222 15.962 -18.194 1.00 81.00 418 GLY A CA 1
ATOM 3196 C C . GLY A 1 418 ? 6.639 15.097 -19.380 1.00 81.00 418 GLY A C 1
ATOM 3197 O O . GLY A 1 418 ? 7.832 14.830 -19.515 1.00 81.00 418 GLY A O 1
ATOM 3198 N N . ALA A 1 419 ? 5.716 14.696 -20.259 1.00 78.19 419 ALA A N 1
ATOM 3199 C CA . ALA A 1 419 ? 6.049 14.024 -21.511 1.00 78.19 419 ALA A CA 1
ATOM 3200 C C . ALA A 1 419 ? 7.105 14.810 -22.309 1.00 78.19 419 ALA A C 1
ATOM 3202 O O . ALA A 1 419 ? 6.963 16.008 -22.550 1.00 78.19 419 ALA A O 1
ATOM 3203 N N . GLY A 1 420 ? 8.216 14.148 -22.650 1.00 75.25 420 GLY A N 1
ATOM 3204 C CA . GLY A 1 420 ? 9.357 14.761 -23.343 1.00 75.25 420 GLY A CA 1
ATOM 3205 C C . GLY A 1 420 ? 10.121 15.843 -22.557 1.00 75.25 420 GLY A C 1
ATOM 3206 O O . GLY A 1 420 ? 11.113 16.373 -23.060 1.00 75.25 420 GLY A O 1
ATOM 3207 N N . GLN A 1 421 ? 9.712 16.176 -21.329 1.00 81.44 421 GLN A N 1
ATOM 3208 C CA . GLN A 1 421 ? 10.316 17.239 -20.526 1.00 81.44 421 GLN A CA 1
ATOM 3209 C C . GLN A 1 421 ? 11.381 16.683 -19.577 1.00 81.44 421 GLN A C 1
ATOM 3211 O O . GLN A 1 421 ? 11.157 15.721 -18.843 1.00 81.44 421 GLN A O 1
ATOM 3216 N N . ARG A 1 422 ? 12.550 17.330 -19.557 1.00 85.88 422 ARG A N 1
ATOM 3217 C CA . ARG A 1 422 ? 13.619 17.029 -18.596 1.00 85.88 422 ARG A CA 1
ATOM 3218 C C . ARG A 1 422 ? 13.332 17.664 -17.240 1.00 85.88 422 ARG A C 1
ATOM 3220 O O . ARG A 1 422 ? 12.681 18.702 -17.146 1.00 85.88 422 ARG A O 1
ATOM 3227 N N . GLY A 1 423 ? 13.879 17.078 -16.182 1.00 84.56 423 GLY A N 1
ATOM 3228 C CA . GLY A 1 423 ? 13.854 17.654 -14.836 1.00 84.56 423 GLY A CA 1
ATOM 3229 C C . GLY A 1 423 ? 12.565 17.407 -14.062 1.00 84.56 423 GLY A C 1
ATOM 3230 O O . GLY A 1 423 ? 12.469 17.802 -12.904 1.00 84.56 423 GLY A O 1
ATOM 3231 N N . VAL A 1 424 ? 11.601 16.712 -14.659 1.00 88.44 424 VAL A N 1
ATOM 3232 C CA . VAL A 1 424 ? 10.287 16.454 -14.057 1.00 88.44 424 VAL A CA 1
ATOM 3233 C C . VAL A 1 424 ? 10.370 15.561 -12.820 1.00 88.44 424 VAL A C 1
ATOM 3235 O O . VAL A 1 424 ? 9.572 15.706 -11.911 1.00 88.44 424 VAL A O 1
ATOM 3238 N N . TYR A 1 425 ? 11.387 14.706 -12.708 1.00 90.81 425 TYR A N 1
ATOM 3239 C CA . TYR A 1 425 ? 11.605 13.865 -11.525 1.00 90.81 425 TYR A CA 1
ATOM 3240 C C . TYR A 1 425 ? 12.221 14.604 -10.324 1.00 90.81 425 TYR A C 1
ATOM 3242 O O . TYR A 1 425 ? 12.327 14.032 -9.237 1.00 90.81 425 TYR A O 1
ATOM 3250 N N . VAL A 1 426 ? 12.674 15.849 -10.498 1.00 92.75 426 VAL A N 1
ATOM 3251 C CA . VAL A 1 426 ? 13.287 16.664 -9.429 1.00 92.75 426 VAL A CA 1
ATOM 3252 C C . VAL A 1 426 ? 12.461 17.904 -9.078 1.00 92.75 426 VAL A C 1
ATOM 3254 O O . VAL A 1 426 ? 12.839 18.655 -8.179 1.00 92.75 426 VAL A O 1
ATOM 3257 N N . SER A 1 427 ? 11.337 18.121 -9.759 1.00 88.06 427 SER A N 1
ATOM 3258 C CA . SER A 1 427 ? 10.435 19.253 -9.553 1.00 88.06 427 SER A CA 1
ATOM 3259 C C . SER A 1 427 ? 9.011 18.780 -9.259 1.00 88.06 427 SER A C 1
ATOM 3261 O O . SER A 1 427 ? 8.606 17.687 -9.638 1.00 88.06 427 SER A O 1
ATOM 3263 N N . ALA A 1 428 ? 8.250 19.607 -8.542 1.00 87.31 428 ALA A N 1
ATOM 3264 C CA . ALA A 1 428 ? 6.808 19.426 -8.412 1.00 87.31 428 ALA A CA 1
ATOM 3265 C C . ALA A 1 428 ? 6.105 20.028 -9.644 1.00 87.31 428 ALA A C 1
ATOM 3267 O O . ALA A 1 428 ? 6.615 21.013 -10.189 1.00 87.31 428 ALA A O 1
ATOM 3268 N N . PRO A 1 429 ? 4.937 19.512 -10.061 1.00 89.00 429 PRO A N 1
ATOM 3269 C CA . PRO A 1 429 ? 4.187 18.378 -9.501 1.00 89.00 429 PRO A CA 1
ATOM 3270 C C . PRO A 1 429 ? 4.879 17.021 -9.739 1.00 89.00 429 PRO A C 1
ATOM 3272 O O . PRO A 1 429 ? 4.851 16.147 -8.893 1.00 89.00 429 PRO A O 1
ATOM 3275 N N . GLY A 1 430 ? 5.668 16.876 -10.794 1.00 89.88 430 GLY A N 1
ATOM 3276 C CA . GLY A 1 430 ? 6.299 15.600 -11.135 1.00 89.88 430 GLY A CA 1
ATOM 3277 C C . GLY A 1 430 ? 5.486 14.845 -12.185 1.00 89.88 430 GLY A C 1
ATOM 3278 O O . GLY A 1 430 ? 4.332 15.203 -12.435 1.00 89.88 430 GLY A O 1
ATOM 3279 N N . PRO A 1 431 ? 6.095 13.865 -12.871 1.00 88.44 431 PRO A N 1
ATOM 3280 C CA . PRO A 1 431 ? 5.535 13.298 -14.090 1.00 88.44 431 PRO A CA 1
ATOM 3281 C C . PRO A 1 431 ? 4.283 12.483 -13.790 1.00 88.44 431 PRO A C 1
ATOM 3283 O O . PRO A 1 431 ? 4.270 11.761 -12.806 1.00 88.44 431 PRO A O 1
ATOM 3286 N N . ASP A 1 432 ? 3.259 12.551 -14.632 1.00 85.81 432 ASP A N 1
ATOM 3287 C CA . ASP A 1 432 ? 2.067 11.699 -14.527 1.00 85.81 432 ASP A CA 1
ATOM 3288 C C . ASP A 1 432 ? 1.715 11.196 -15.929 1.00 85.81 432 ASP A C 1
ATOM 3290 O O . ASP A 1 432 ? 1.731 12.008 -16.849 1.00 85.81 432 ASP A O 1
ATOM 3294 N N . PRO A 1 433 ? 1.445 9.895 -16.135 1.00 72.38 433 PRO A N 1
ATOM 3295 C CA . PRO A 1 433 ? 1.218 9.344 -17.472 1.00 72.38 433 PRO A CA 1
ATOM 3296 C C . PRO A 1 433 ? -0.110 9.777 -18.107 1.00 72.38 433 PRO A C 1
ATOM 3298 O O . PRO A 1 433 ? -0.246 9.703 -19.326 1.00 72.38 433 PRO A O 1
ATOM 3301 N N . GLU A 1 434 ? -1.086 10.219 -17.311 1.00 73.44 434 GLU A N 1
ATOM 3302 C CA . GLU A 1 434 ? -2.448 10.506 -17.777 1.00 73.44 434 GLU A CA 1
ATOM 3303 C C . GLU A 1 434 ? -2.874 11.956 -17.521 1.00 73.44 434 GLU A C 1
ATOM 3305 O O . GLU A 1 434 ? -3.698 12.501 -18.257 1.00 73.44 434 GLU A O 1
ATOM 3310 N N . LYS A 1 435 ? -2.346 12.587 -16.467 1.00 80.00 435 LYS A N 1
ATOM 3311 C CA . LYS A 1 435 ? -2.792 13.904 -16.007 1.00 80.00 435 LYS A CA 1
ATOM 3312 C C . LYS A 1 435 ? -1.905 15.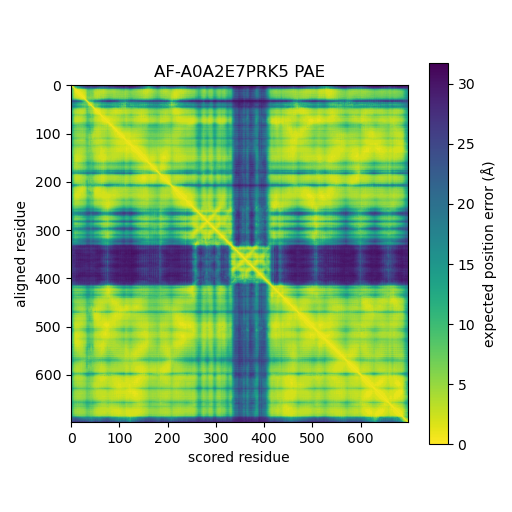024 -16.520 1.00 80.00 435 LYS A C 1
ATOM 3314 O O . LYS A 1 435 ? -0.702 15.028 -16.281 1.00 80.00 435 LYS A O 1
ATOM 3319 N N . ASN A 1 436 ? -2.525 16.034 -17.125 1.00 81.88 436 ASN A N 1
ATOM 3320 C CA . ASN A 1 436 ? -1.848 17.243 -17.602 1.00 81.88 436 ASN A CA 1
ATOM 3321 C C . ASN A 1 436 ? -1.351 18.168 -16.480 1.00 81.88 436 ASN A C 1
ATOM 3323 O O . ASN A 1 436 ? -0.456 18.970 -16.720 1.00 81.88 436 ASN A O 1
ATOM 3327 N N . ASP A 1 437 ? -1.927 18.108 -15.278 1.00 83.12 437 ASP A N 1
ATOM 3328 C CA . ASP A 1 437 ? -1.514 18.911 -14.117 1.00 83.12 437 ASP A CA 1
ATOM 3329 C C . ASP A 1 437 ? -0.413 18.241 -13.280 1.00 83.12 437 ASP A C 1
ATOM 3331 O O . ASP A 1 437 ? 0.061 18.824 -12.307 1.00 83.12 437 ASP A O 1
ATOM 3335 N N . GLY A 1 438 ? 0.015 17.042 -13.679 1.00 86.62 438 GLY A N 1
ATOM 3336 C CA . GLY A 1 438 ? 1.074 16.275 -13.041 1.00 86.62 438 GLY A CA 1
ATOM 3337 C C . GLY A 1 438 ? 0.677 15.600 -11.745 1.00 86.62 438 GLY A C 1
ATOM 3338 O O . GLY A 1 438 ? -0.428 15.728 -11.218 1.00 86.62 438 GLY A O 1
ATOM 3339 N N . PHE A 1 439 ? 1.608 14.809 -11.233 1.00 86.88 439 PHE A N 1
ATOM 3340 C CA . PHE A 1 439 ? 1.364 14.018 -10.045 1.00 86.88 439 PHE A CA 1
ATOM 3341 C C . PHE A 1 439 ? 1.436 14.904 -8.800 1.00 86.88 439 PHE A C 1
ATOM 3343 O O . PHE A 1 439 ? 2.319 15.729 -8.685 1.00 86.88 439 PHE A O 1
ATOM 3350 N N . LEU A 1 440 ? 0.530 14.760 -7.830 1.00 85.12 440 LEU A N 1
ATOM 3351 C CA . LEU A 1 440 ? 0.540 15.581 -6.603 1.00 85.12 440 LEU A CA 1
ATOM 3352 C C . LEU A 1 440 ? 0.684 17.097 -6.859 1.00 85.12 440 LEU A C 1
ATOM 3354 O O . LEU A 1 440 ? 1.646 17.731 -6.410 1.00 85.12 440 LEU A O 1
ATOM 3358 N N . ASN A 1 441 ? -0.314 17.707 -7.500 1.00 85.75 441 ASN A N 1
ATOM 3359 C CA . ASN A 1 441 ? -0.449 19.163 -7.469 1.00 85.75 441 ASN A CA 1
ATOM 3360 C C . ASN A 1 441 ? -0.422 19.701 -6.014 1.00 85.75 441 ASN A C 1
ATOM 3362 O O . ASN A 1 441 ? -0.569 18.956 -5.037 1.00 85.75 441 ASN A O 1
ATOM 3366 N N . VAL A 1 442 ? -0.217 21.010 -5.846 1.00 85.50 442 VAL A N 1
ATOM 3367 C CA . VAL A 1 442 ? 0.050 21.613 -4.527 1.00 85.50 442 VAL A CA 1
ATOM 3368 C C . VAL A 1 442 ? -1.015 21.276 -3.474 1.00 85.50 442 VAL A C 1
ATOM 3370 O O . VAL A 1 442 ? -0.669 20.983 -2.327 1.00 85.50 442 VAL A O 1
ATOM 3373 N N . TRP A 1 443 ? -2.298 21.252 -3.842 1.00 89.06 443 TRP A N 1
ATOM 3374 C CA . TRP A 1 443 ? -3.390 20.978 -2.905 1.00 89.06 443 TRP A CA 1
ATOM 3375 C C . TRP A 1 443 ? -3.507 19.499 -2.562 1.00 89.06 443 TRP A C 1
ATOM 3377 O O . TRP A 1 443 ? -3.724 19.150 -1.395 1.00 89.06 443 TRP A O 1
ATOM 3387 N N . VAL A 1 444 ? -3.259 18.618 -3.527 1.00 89.38 444 VAL A N 1
ATOM 3388 C CA . VAL A 1 444 ? -3.155 17.180 -3.281 1.00 89.38 444 VAL A CA 1
ATOM 3389 C C . VAL A 1 444 ? -1.958 16.891 -2.369 1.00 89.38 444 VAL A C 1
ATOM 3391 O O . VAL A 1 444 ? -2.108 16.163 -1.385 1.00 89.38 444 VAL A O 1
ATOM 3394 N N . ALA A 1 445 ? -0.798 17.508 -2.608 1.00 88.31 445 ALA A N 1
ATOM 3395 C CA . ALA A 1 445 ? 0.393 17.365 -1.767 1.00 88.31 445 ALA A CA 1
ATOM 3396 C C . ALA A 1 445 ? 0.135 17.832 -0.324 1.00 88.31 445 ALA A C 1
ATOM 3398 O O . ALA A 1 445 ? 0.443 17.112 0.631 1.00 88.31 445 ALA A O 1
ATOM 3399 N N . VAL A 1 446 ? -0.505 18.994 -0.150 1.00 88.81 446 VAL A N 1
ATOM 3400 C CA . VAL A 1 446 ? -0.934 19.497 1.166 1.00 88.81 446 VAL A CA 1
ATOM 3401 C C . VAL A 1 446 ? -1.908 18.524 1.828 1.00 88.81 446 VAL A C 1
ATOM 3403 O O . VAL A 1 446 ? -1.718 18.165 2.992 1.00 88.81 446 VAL A O 1
ATOM 3406 N N . SER A 1 447 ? -2.915 18.038 1.094 1.00 92.81 447 SER A N 1
ATOM 3407 C CA . SER A 1 447 ? -3.870 17.041 1.599 1.00 92.81 447 SER A CA 1
ATOM 3408 C C . SER A 1 447 ? -3.151 15.828 2.162 1.00 92.81 447 SER A C 1
ATOM 3410 O O . SER A 1 447 ? -3.491 15.329 3.232 1.00 92.81 447 SER A O 1
ATOM 3412 N N . PHE A 1 448 ? -2.137 15.368 1.441 1.00 90.81 448 PHE A N 1
ATOM 3413 C CA . PHE A 1 448 ? -1.402 14.161 1.745 1.00 90.81 448 PHE A CA 1
ATOM 3414 C C . PHE A 1 448 ? -0.395 14.321 2.890 1.00 90.81 448 PHE A C 1
ATOM 3416 O O . PHE A 1 448 ? -0.155 13.368 3.637 1.00 90.81 448 PHE A O 1
ATOM 3423 N N . PHE A 1 449 ? 0.125 15.531 3.097 1.00 89.25 449 PHE A N 1
ATOM 3424 C CA . PHE A 1 449 ? 0.864 15.870 4.309 1.00 89.25 449 PHE A CA 1
ATOM 3425 C C . PHE A 1 449 ? -0.022 15.709 5.557 1.00 89.25 449 PHE A C 1
ATOM 3427 O O . PHE A 1 449 ? 0.375 15.084 6.542 1.00 89.25 449 PHE A O 1
ATOM 3434 N N . PHE A 1 450 ? -1.260 16.211 5.515 1.00 91.38 450 PHE A N 1
ATOM 3435 C CA . PHE A 1 450 ? -2.213 16.008 6.611 1.00 91.38 450 PHE A CA 1
ATOM 3436 C C . PHE A 1 450 ? -2.705 14.558 6.691 1.00 91.38 450 PHE A C 1
ATOM 3438 O O . PHE A 1 450 ? -2.883 14.029 7.790 1.00 91.38 450 PHE A O 1
ATOM 3445 N N . PHE A 1 451 ? -2.882 13.904 5.545 1.00 92.62 451 PHE A N 1
ATOM 3446 C CA . PHE A 1 451 ? -3.348 12.528 5.434 1.00 92.62 451 PHE A CA 1
ATOM 3447 C C . PHE A 1 451 ? -2.525 11.559 6.266 1.00 92.62 451 PHE A C 1
ATOM 3449 O O . PHE A 1 451 ? -3.100 10.836 7.067 1.00 92.62 451 PHE A O 1
ATOM 3456 N N . TRP A 1 452 ? -1.199 11.523 6.139 1.00 87.88 452 TRP A N 1
ATOM 3457 C CA . TRP A 1 452 ? -0.437 10.540 6.916 1.00 87.88 452 TRP A CA 1
ATOM 3458 C C . TRP A 1 452 ? -0.375 10.898 8.388 1.00 87.88 452 TRP A C 1
ATOM 3460 O O . TRP A 1 452 ? -0.576 10.017 9.231 1.00 87.88 452 TRP A O 1
ATOM 3470 N N . ALA A 1 453 ? -0.163 12.184 8.685 1.00 88.69 453 ALA A N 1
ATOM 3471 C CA . ALA A 1 453 ? -0.087 12.707 10.042 1.00 88.69 453 ALA A CA 1
ATOM 3472 C C . ALA A 1 453 ? -1.340 12.351 10.863 1.00 88.69 453 ALA A C 1
ATOM 3474 O O . ALA A 1 453 ? -1.229 11.872 11.992 1.00 88.69 453 ALA A O 1
ATOM 3475 N N . PHE A 1 454 ? -2.529 12.540 10.284 1.00 92.38 454 PHE A N 1
ATOM 3476 C CA . PHE A 1 454 ? -3.815 12.355 10.965 1.00 92.38 454 PHE A CA 1
ATOM 3477 C C . PHE A 1 454 ? -4.520 11.039 10.614 1.00 92.38 454 PHE A C 1
ATOM 3479 O O . PHE A 1 454 ? -5.238 10.486 11.446 1.00 92.38 454 PHE A O 1
ATOM 3486 N N . GLY A 1 455 ? -4.305 10.498 9.421 1.00 91.06 455 GLY A N 1
ATOM 3487 C CA . GLY A 1 455 ? -4.913 9.253 8.957 1.00 91.06 455 GLY A CA 1
ATOM 3488 C C . GLY A 1 455 ? -4.524 8.073 9.828 1.00 91.06 455 GLY A C 1
ATOM 3489 O O . GLY A 1 455 ? -5.394 7.365 10.332 1.00 91.06 455 GLY A O 1
ATOM 3490 N N . SER A 1 456 ? -3.232 7.953 10.137 1.00 85.94 456 SER A N 1
ATOM 3491 C CA . SER A 1 456 ? -2.709 6.928 11.050 1.00 85.94 456 SER A CA 1
ATOM 3492 C C . SER A 1 456 ? -3.296 7.047 12.461 1.00 85.94 456 SER A C 1
ATOM 3494 O O . SER A 1 456 ? -3.508 6.036 13.131 1.00 85.94 456 SER A O 1
ATOM 3496 N N . ALA A 1 457 ? -3.590 8.275 12.909 1.00 90.75 457 ALA A N 1
ATOM 3497 C CA . ALA A 1 457 ? -4.217 8.539 14.203 1.00 90.75 457 ALA A CA 1
ATOM 3498 C C . ALA A 1 457 ? -5.673 8.067 14.250 1.00 90.75 457 ALA A C 1
ATOM 3500 O O . ALA A 1 457 ? -6.149 7.725 15.325 1.00 90.75 457 ALA A O 1
ATOM 3501 N N . GLY A 1 458 ? -6.360 8.038 13.105 1.00 90.56 458 GLY A N 1
ATOM 3502 C CA . GLY A 1 458 ? -7.720 7.535 12.940 1.00 90.56 458 GLY A CA 1
ATOM 3503 C C . GLY A 1 458 ? -7.825 6.017 12.753 1.00 90.56 458 GLY A C 1
ATOM 3504 O O . GLY A 1 458 ? -8.935 5.501 12.720 1.00 90.56 458 GLY A O 1
ATOM 3505 N N . GLN A 1 459 ? -6.711 5.283 12.652 1.00 91.25 459 GLN A N 1
ATOM 3506 C CA . GLN A 1 459 ? -6.723 3.833 12.435 1.00 91.25 459 GLN A CA 1
ATOM 3507 C C . GLN A 1 459 ? -6.883 3.044 13.752 1.00 91.25 459 GLN A C 1
ATOM 3509 O O . GLN A 1 459 ? -6.021 3.128 14.636 1.00 91.25 459 GLN A O 1
ATOM 3514 N N . PRO A 1 460 ? -7.923 2.197 13.886 1.00 90.69 460 PRO A N 1
ATOM 3515 C CA . PRO A 1 460 ? -8.160 1.408 15.097 1.00 90.69 460 PRO A CA 1
ATOM 3516 C C . PRO A 1 460 ? -7.029 0.431 15.470 1.00 90.69 460 PRO A C 1
ATOM 3518 O O . PRO A 1 460 ? -6.776 0.223 16.656 1.00 90.69 460 PRO A O 1
ATOM 3521 N N . SER A 1 461 ? -6.293 -0.108 14.493 1.00 87.00 461 SER A N 1
ATOM 3522 C CA . SER A 1 461 ? -5.087 -0.933 14.707 1.00 87.00 461 SER A CA 1
ATOM 3523 C C . SER A 1 461 ? -4.009 -0.211 15.515 1.00 87.00 461 SER A C 1
ATOM 3525 O O . SER A 1 461 ? -3.538 -0.734 16.527 1.00 87.00 461 SER A O 1
ATOM 3527 N N . ASN A 1 462 ? -3.683 1.025 15.141 1.00 88.69 462 ASN A N 1
ATOM 3528 C CA . ASN A 1 462 ? -2.712 1.850 15.864 1.00 88.69 462 ASN A CA 1
ATOM 3529 C C . ASN A 1 462 ? -3.252 2.285 17.229 1.00 88.69 462 ASN A C 1
ATOM 3531 O O . ASN A 1 462 ? -2.532 2.281 18.230 1.00 88.69 462 ASN A O 1
ATOM 3535 N N . MET A 1 463 ? -4.541 2.620 17.295 1.00 90.69 463 MET A N 1
ATOM 3536 C CA . MET A 1 463 ? -5.210 3.023 18.530 1.00 90.69 463 MET A CA 1
ATOM 3537 C C . MET A 1 463 ? -5.162 1.943 19.619 1.00 90.69 463 MET A C 1
ATOM 3539 O O . MET A 1 463 ? -4.914 2.269 20.783 1.00 90.69 463 MET A O 1
ATOM 3543 N N . VAL A 1 464 ? -5.344 0.663 19.270 1.00 87.06 464 VAL A N 1
ATOM 3544 C CA . VAL A 1 464 ? -5.254 -0.443 20.243 1.00 87.06 464 VAL A CA 1
ATOM 3545 C C . VAL A 1 464 ? -3.855 -0.523 20.854 1.00 87.06 464 VAL A C 1
ATOM 3547 O O . VAL A 1 464 ? -3.721 -0.715 22.065 1.00 87.06 464 VAL A O 1
ATOM 3550 N N . ARG A 1 465 ? -2.795 -0.273 20.074 1.00 85.81 465 ARG A N 1
ATOM 3551 C CA . ARG A 1 465 ? -1.421 -0.236 20.608 1.00 85.81 465 ARG A CA 1
ATOM 3552 C C . ARG A 1 465 ? -1.255 0.864 21.664 1.00 85.81 465 ARG A C 1
ATOM 3554 O O . ARG A 1 465 ? -0.592 0.645 22.679 1.00 85.81 465 ARG A O 1
ATOM 3561 N N . LEU A 1 466 ? -1.927 2.010 21.511 1.00 90.25 466 LEU A N 1
ATOM 3562 C CA . LEU A 1 466 ? -1.919 3.089 22.512 1.00 90.25 466 LEU A CA 1
ATOM 3563 C C . LEU A 1 466 ? -2.575 2.685 23.845 1.00 90.25 466 LEU A C 1
ATOM 3565 O O . LEU A 1 466 ? -2.334 3.318 24.872 1.00 90.25 466 LEU A O 1
ATOM 3569 N N . MET A 1 467 ? -3.364 1.613 23.891 1.00 89.56 467 MET A N 1
ATOM 3570 C CA . MET A 1 467 ? -3.958 1.106 25.135 1.00 89.56 467 MET A CA 1
ATOM 3571 C C . MET A 1 467 ? -2.980 0.233 25.948 1.00 89.56 467 MET A C 1
ATOM 3573 O O . MET A 1 467 ? -3.232 -0.029 27.128 1.00 89.56 467 MET A O 1
ATOM 3577 N N . ALA A 1 468 ? -1.855 -0.186 25.351 1.00 83.88 468 ALA A N 1
ATOM 3578 C CA . ALA A 1 468 ? -0.946 -1.189 25.915 1.00 83.88 468 ALA A CA 1
ATOM 3579 C C . ALA A 1 468 ? 0.290 -0.626 26.648 1.00 83.88 468 ALA A C 1
ATOM 3581 O O . ALA A 1 468 ? 0.892 -1.339 27.454 1.00 83.88 468 ALA A O 1
ATOM 3582 N N . PHE A 1 469 ? 0.687 0.632 26.415 1.00 86.44 469 PHE A N 1
ATOM 3583 C CA . PHE A 1 469 ? 1.895 1.188 27.046 1.00 86.44 469 PHE A CA 1
ATOM 3584 C C . PHE A 1 469 ? 1.747 1.368 28.569 1.00 86.44 469 PHE A C 1
ATOM 3586 O O . PHE A 1 469 ? 0.647 1.624 29.087 1.00 86.44 469 PHE A O 1
ATOM 3593 N N . ASN A 1 470 ? 2.875 1.277 29.286 1.00 83.44 470 ASN A N 1
ATOM 3594 C CA . ASN A 1 470 ? 2.934 1.441 30.739 1.00 83.44 470 ASN A CA 1
ATOM 3595 C C . ASN A 1 470 ? 3.503 2.812 31.159 1.00 83.44 470 ASN A C 1
ATOM 3597 O O . ASN A 1 470 ? 4.710 3.010 31.276 1.00 83.44 470 ASN A O 1
ATOM 3601 N N . GLY A 1 471 ? 2.607 3.768 31.416 1.00 85.19 471 GLY A N 1
ATOM 3602 C CA . GLY A 1 471 ? 2.947 5.063 32.007 1.00 85.19 471 GLY A CA 1
ATOM 3603 C C . GLY A 1 471 ? 3.282 6.176 31.007 1.00 85.19 471 GLY A C 1
ATOM 3604 O O . GLY A 1 471 ? 3.732 5.964 29.884 1.00 85.19 471 GLY A O 1
ATOM 3605 N N . THR A 1 472 ? 3.071 7.421 31.440 1.00 88.06 472 THR A N 1
ATOM 3606 C CA . THR A 1 472 ? 3.206 8.615 30.582 1.00 88.06 472 THR A CA 1
ATOM 3607 C C . THR A 1 472 ? 4.651 8.881 30.142 1.00 88.06 472 THR A C 1
ATOM 3609 O O . THR A 1 472 ? 4.877 9.435 29.069 1.00 88.06 472 THR A O 1
ATOM 3612 N N . ASN A 1 473 ? 5.644 8.474 30.940 1.00 90.19 473 ASN A N 1
ATOM 3613 C CA . ASN A 1 473 ? 7.057 8.634 30.581 1.00 90.19 473 ASN A CA 1
ATOM 3614 C C . ASN A 1 473 ? 7.450 7.742 29.397 1.00 90.19 473 ASN A C 1
ATOM 3616 O O . ASN A 1 473 ? 8.218 8.182 28.543 1.00 90.19 473 ASN A O 1
ATOM 3620 N N . VAL A 1 474 ? 6.892 6.528 29.322 1.00 91.06 474 VAL A N 1
ATOM 3621 C CA . VAL A 1 474 ? 7.069 5.632 28.171 1.00 91.06 474 VAL A CA 1
ATOM 3622 C C . VAL A 1 474 ? 6.471 6.268 26.922 1.00 91.06 474 VAL A C 1
ATOM 3624 O O . VAL A 1 474 ? 7.163 6.355 25.916 1.00 91.06 474 VAL A O 1
ATOM 3627 N N . LEU A 1 475 ? 5.249 6.809 27.010 1.00 92.38 475 LEU A N 1
ATOM 3628 C CA . LEU A 1 475 ? 4.597 7.503 25.894 1.00 92.38 475 LEU A CA 1
ATOM 3629 C C . LEU A 1 475 ? 5.444 8.666 25.348 1.00 92.38 475 LEU A C 1
ATOM 3631 O O . LEU A 1 475 ? 5.672 8.739 24.146 1.00 92.38 475 LEU A O 1
ATOM 3635 N N . ARG A 1 476 ? 5.941 9.557 26.219 1.00 92.81 476 ARG A N 1
ATOM 3636 C CA . ARG A 1 476 ? 6.754 10.718 25.799 1.00 92.81 476 ARG A CA 1
ATOM 3637 C C . ARG A 1 476 ? 8.047 10.303 25.100 1.00 92.81 476 ARG A C 1
ATOM 3639 O O . ARG A 1 476 ? 8.382 10.862 24.062 1.00 92.81 476 ARG A O 1
ATOM 3646 N N . LYS A 1 477 ? 8.764 9.328 25.667 1.00 93.81 477 LYS A N 1
ATOM 3647 C CA . LYS A 1 477 ? 9.998 8.810 25.066 1.00 93.81 477 LYS A CA 1
ATOM 3648 C C . LYS A 1 477 ? 9.710 8.090 23.748 1.00 93.81 477 LYS A C 1
ATOM 3650 O O . LYS A 1 477 ? 10.457 8.277 22.800 1.00 93.81 477 LYS A O 1
ATOM 3655 N N . ALA A 1 478 ? 8.609 7.341 23.671 1.00 93.50 478 ALA A N 1
ATOM 3656 C CA . ALA A 1 478 ? 8.202 6.649 22.454 1.00 93.50 478 ALA A CA 1
ATOM 3657 C C . ALA A 1 478 ? 7.888 7.627 21.317 1.00 93.50 478 ALA A C 1
ATOM 3659 O O . ALA A 1 478 ? 8.352 7.393 20.210 1.00 93.50 478 ALA A O 1
ATOM 3660 N N . ILE A 1 479 ? 7.195 8.743 21.588 1.00 94.06 479 ILE A N 1
ATOM 3661 C CA . ILE A 1 479 ? 6.953 9.794 20.581 1.00 94.06 479 ILE A CA 1
ATOM 3662 C C . ILE A 1 479 ? 8.274 10.246 19.951 1.00 94.06 479 ILE A C 1
ATOM 3664 O O . ILE A 1 479 ? 8.408 10.213 18.733 1.00 94.06 479 ILE A O 1
ATOM 3668 N N . LEU A 1 480 ? 9.267 10.600 20.774 1.00 92.94 480 LEU A N 1
ATOM 3669 C CA . LEU A 1 480 ? 10.570 11.043 20.277 1.00 92.94 480 LEU A CA 1
ATOM 3670 C C . LEU A 1 480 ? 11.296 9.933 19.501 1.00 92.94 480 LEU A C 1
ATOM 3672 O O . LEU A 1 480 ? 11.758 10.163 18.386 1.00 92.94 480 LEU A O 1
ATOM 3676 N N . SER A 1 481 ? 11.384 8.730 20.073 1.00 92.94 481 SER A N 1
ATOM 3677 C CA . SER A 1 481 ? 12.089 7.604 19.455 1.00 92.94 481 SER A CA 1
ATOM 3678 C C . SER A 1 481 ? 11.470 7.187 18.119 1.00 92.94 481 SER A C 1
ATOM 3680 O O . SER A 1 481 ? 12.208 6.965 17.164 1.00 92.94 481 SER A O 1
ATOM 3682 N N . ILE A 1 482 ? 10.138 7.120 18.024 1.00 93.19 482 ILE A N 1
ATOM 3683 C CA . ILE A 1 482 ? 9.441 6.754 16.783 1.00 93.19 482 ILE A CA 1
ATOM 3684 C C . ILE A 1 482 ? 9.562 7.883 15.756 1.00 93.19 482 ILE A C 1
ATOM 3686 O O . ILE A 1 482 ? 9.796 7.593 14.589 1.00 93.19 482 ILE A O 1
ATOM 3690 N N . SER A 1 483 ? 9.475 9.157 16.158 1.00 92.81 483 SER A N 1
ATOM 3691 C CA . SER A 1 483 ? 9.663 10.281 15.225 1.00 92.81 483 SER A CA 1
ATOM 3692 C C . SER A 1 483 ? 11.057 10.274 14.598 1.00 92.81 483 SER A C 1
ATOM 3694 O O . SER A 1 483 ? 11.174 10.468 13.389 1.00 92.81 483 SER A O 1
ATOM 3696 N N . ILE A 1 484 ? 12.108 9.995 15.380 1.00 92.81 484 ILE A N 1
ATOM 3697 C CA . ILE A 1 484 ? 13.474 9.830 14.854 1.00 92.81 484 ILE A CA 1
ATOM 3698 C C . ILE A 1 484 ? 13.544 8.611 13.930 1.00 92.81 484 ILE A C 1
ATOM 3700 O O . ILE A 1 484 ? 14.062 8.706 12.822 1.00 92.81 484 ILE A O 1
ATOM 3704 N N . TYR A 1 485 ? 12.995 7.476 14.360 1.00 93.19 485 TYR A N 1
ATOM 3705 C CA . TYR A 1 485 ? 13.014 6.238 13.584 1.00 93.19 485 TYR A CA 1
ATOM 3706 C C . TYR A 1 485 ? 12.301 6.387 12.225 1.00 93.19 485 TYR A C 1
ATOM 3708 O O . TYR A 1 485 ? 12.866 6.029 11.194 1.00 93.19 485 TYR A O 1
ATOM 3716 N N . PHE A 1 486 ? 11.109 6.991 12.193 1.00 92.56 486 PHE A N 1
ATOM 3717 C CA . PHE A 1 486 ? 10.382 7.295 10.956 1.00 92.56 486 PHE A CA 1
ATOM 3718 C C . PHE A 1 486 ? 11.109 8.325 10.099 1.00 92.56 486 PHE A C 1
ATOM 3720 O O . PHE A 1 486 ? 11.197 8.131 8.893 1.00 92.56 486 PHE A O 1
ATOM 3727 N N . THR A 1 487 ? 11.680 9.370 10.700 1.00 91.12 487 THR A N 1
ATOM 3728 C CA . THR A 1 487 ? 12.514 10.340 9.974 1.00 91.12 487 THR A CA 1
ATOM 3729 C C . THR A 1 487 ? 13.627 9.635 9.210 1.00 91.12 487 THR A C 1
ATOM 3731 O O . THR A 1 487 ? 13.778 9.858 8.014 1.00 91.12 487 THR A O 1
ATOM 3734 N N . VAL A 1 488 ? 14.375 8.760 9.885 1.00 91.75 488 VAL A N 1
ATOM 3735 C CA . VAL A 1 488 ? 15.477 8.023 9.265 1.00 91.75 488 VAL A CA 1
ATOM 3736 C C . VAL A 1 488 ? 14.950 7.111 8.162 1.00 91.75 488 VAL A C 1
ATOM 3738 O O . VAL A 1 488 ? 15.407 7.210 7.036 1.00 91.75 488 VAL A O 1
ATOM 3741 N N . ILE A 1 489 ? 13.966 6.256 8.428 1.00 92.50 489 ILE A N 1
ATOM 3742 C CA . ILE A 1 489 ? 13.519 5.286 7.419 1.00 92.50 489 ILE A CA 1
ATOM 3743 C C . ILE A 1 489 ? 12.925 5.967 6.190 1.00 92.50 489 ILE A C 1
ATOM 3745 O O . ILE A 1 489 ? 13.345 5.698 5.067 1.00 92.50 489 ILE A O 1
ATOM 3749 N N . TYR A 1 490 ? 11.958 6.855 6.389 1.00 92.50 490 TYR A N 1
ATOM 3750 C CA . TYR A 1 490 ? 11.169 7.386 5.288 1.00 92.50 490 TYR A CA 1
ATOM 3751 C C . TYR A 1 490 ? 11.950 8.382 4.426 1.00 92.50 490 TYR A C 1
ATOM 3753 O O . TYR A 1 490 ? 11.807 8.361 3.205 1.00 92.50 490 TYR A O 1
ATOM 3761 N N . LEU A 1 491 ? 12.832 9.194 5.022 1.00 92.38 491 LEU A N 1
ATOM 3762 C CA . LEU A 1 491 ? 13.721 10.069 4.253 1.00 92.38 491 LEU A CA 1
ATOM 3763 C C . LEU A 1 491 ? 14.689 9.256 3.386 1.00 92.38 491 LEU A C 1
ATOM 3765 O O . LEU A 1 491 ? 14.922 9.595 2.227 1.00 92.38 491 LEU A O 1
ATOM 3769 N N . LEU A 1 492 ? 15.243 8.175 3.937 1.00 95.25 492 LEU A N 1
ATOM 3770 C CA . LEU A 1 492 ? 16.179 7.331 3.203 1.00 95.25 492 LEU A CA 1
ATOM 3771 C C . LEU A 1 492 ? 15.494 6.565 2.068 1.00 95.25 492 LEU A C 1
ATOM 3773 O O . LEU A 1 492 ? 16.089 6.438 1.003 1.00 95.25 492 LEU A O 1
ATOM 3777 N N . LEU A 1 493 ? 14.243 6.124 2.244 1.00 94.88 493 LEU A N 1
ATOM 3778 C CA . LEU A 1 493 ? 13.462 5.501 1.168 1.00 94.88 493 LEU A CA 1
ATOM 3779 C C . LEU A 1 493 ? 13.303 6.431 -0.044 1.00 94.88 493 LEU A C 1
ATOM 3781 O O . LEU A 1 493 ? 13.478 5.972 -1.169 1.00 94.88 493 LEU A O 1
ATOM 3785 N N . VAL A 1 494 ? 13.056 7.733 0.164 1.00 95.19 494 VAL A N 1
ATOM 3786 C CA . VAL A 1 494 ? 12.998 8.714 -0.941 1.00 95.19 494 VAL A CA 1
ATOM 3787 C C . VAL A 1 494 ? 14.292 8.690 -1.751 1.00 95.19 494 VAL A C 1
ATOM 3789 O O . VAL A 1 494 ? 14.269 8.520 -2.967 1.00 95.19 494 VAL A O 1
ATOM 3792 N N . VAL A 1 495 ? 15.437 8.782 -1.073 1.00 96.50 495 VAL A N 1
ATOM 3793 C CA . VAL A 1 495 ? 16.747 8.782 -1.736 1.00 96.50 495 VAL A CA 1
ATOM 3794 C C . VAL A 1 495 ? 17.006 7.468 -2.475 1.00 96.50 495 VAL A C 1
ATOM 3796 O O . VAL A 1 495 ? 17.439 7.486 -3.629 1.00 96.50 495 VAL A O 1
ATOM 3799 N N . ILE A 1 496 ? 16.732 6.332 -1.826 1.00 97.50 496 ILE A N 1
ATOM 3800 C CA . ILE A 1 496 ? 16.943 4.992 -2.388 1.00 97.50 496 ILE A CA 1
ATOM 3801 C C . ILE A 1 496 ? 16.163 4.823 -3.688 1.00 97.50 496 ILE A C 1
ATOM 3803 O O . ILE A 1 496 ? 16.733 4.369 -4.675 1.00 97.50 496 ILE A O 1
ATOM 3807 N N . PHE A 1 497 ? 14.884 5.197 -3.719 1.00 96.75 497 PHE A N 1
ATOM 3808 C CA . PHE A 1 497 ? 14.028 4.910 -4.873 1.00 96.75 497 PHE A CA 1
ATOM 3809 C C . PHE A 1 497 ? 14.118 5.946 -5.989 1.00 96.75 497 PHE A C 1
ATOM 3811 O O . PHE A 1 497 ? 13.986 5.572 -7.153 1.00 96.75 497 PHE A O 1
ATOM 3818 N N . CYS A 1 498 ? 14.521 7.180 -5.676 1.00 95.62 498 CYS A N 1
ATOM 3819 C CA . CYS A 1 498 ? 15.048 8.104 -6.680 1.00 95.62 498 CYS A CA 1
ATOM 3820 C C . CYS A 1 498 ? 16.281 7.503 -7.383 1.00 95.62 498 CYS A C 1
ATOM 3822 O O . CYS A 1 498 ? 16.385 7.532 -8.606 1.00 95.62 498 CYS A O 1
ATOM 3824 N N . CYS A 1 499 ? 17.196 6.881 -6.633 1.00 95.50 499 CYS A N 1
ATOM 3825 C CA . CYS A 1 499 ? 18.325 6.158 -7.225 1.00 95.50 499 CYS A CA 1
ATOM 3826 C C . CYS A 1 499 ? 17.892 4.868 -7.944 1.00 95.50 499 CYS A C 1
ATOM 3828 O O . CYS A 1 499 ? 18.486 4.494 -8.953 1.00 95.50 499 CYS A O 1
ATOM 3830 N N . GLY A 1 500 ? 16.845 4.197 -7.460 1.00 93.31 500 GLY A N 1
ATOM 3831 C CA . GLY A 1 500 ? 16.249 3.029 -8.106 1.00 93.31 500 GLY A CA 1
ATOM 3832 C C . GLY A 1 500 ? 15.820 3.324 -9.542 1.00 93.31 500 GLY A C 1
ATOM 3833 O O . GLY A 1 500 ? 16.117 2.525 -10.428 1.00 93.31 500 GLY A O 1
ATOM 3834 N N . ARG A 1 501 ? 15.240 4.508 -9.794 1.00 90.88 501 ARG A N 1
ATOM 3835 C CA . ARG A 1 501 ? 14.862 4.963 -11.145 1.00 90.88 501 ARG A CA 1
ATOM 3836 C C . ARG A 1 501 ? 16.033 5.025 -12.114 1.00 90.88 501 ARG A C 1
ATOM 3838 O O . ARG A 1 501 ? 15.870 4.722 -13.292 1.00 90.88 501 ARG A O 1
ATOM 3845 N N . ILE A 1 502 ? 17.215 5.340 -11.599 1.00 88.38 502 ILE A N 1
ATOM 3846 C CA . ILE A 1 502 ? 18.458 5.399 -12.365 1.00 88.38 502 ILE A CA 1
ATOM 3847 C C . ILE A 1 502 ? 19.034 4.007 -12.615 1.00 88.38 502 ILE A C 1
ATOM 3849 O O . ILE A 1 502 ? 19.579 3.749 -13.692 1.00 88.38 502 ILE A O 1
ATOM 3853 N N . LEU A 1 503 ? 18.999 3.140 -11.602 1.00 87.56 503 LEU A N 1
ATOM 3854 C CA . LEU A 1 503 ? 19.675 1.842 -11.623 1.00 87.56 503 LEU A CA 1
ATOM 3855 C C . LEU A 1 503 ? 18.871 0.749 -12.329 1.00 87.56 503 LEU A C 1
ATOM 3857 O O . LEU A 1 503 ? 19.481 -0.174 -12.868 1.00 87.56 503 LEU A O 1
ATOM 3861 N N . LEU A 1 504 ? 17.542 0.848 -12.311 1.00 87.56 504 LEU A N 1
ATOM 3862 C CA . LEU A 1 504 ? 16.611 -0.137 -12.857 1.00 87.56 504 LEU A CA 1
ATOM 3863 C C . LEU A 1 504 ? 15.549 0.554 -13.725 1.00 87.56 504 LEU A C 1
ATOM 3865 O O . LEU A 1 504 ? 14.418 0.708 -13.271 1.00 87.56 504 LEU A O 1
ATOM 3869 N N . PRO A 1 505 ? 15.883 1.011 -14.944 1.00 84.25 505 PRO A N 1
ATOM 3870 C CA . PRO A 1 505 ? 14.914 1.643 -15.841 1.00 84.25 505 PRO A CA 1
ATOM 3871 C C . PRO A 1 505 ? 13.824 0.659 -16.295 1.00 84.25 505 PRO A C 1
ATOM 3873 O O . PRO A 1 505 ? 14.055 -0.548 -16.370 1.00 84.25 505 PRO A O 1
ATOM 3876 N N . GLY A 1 506 ? 12.638 1.173 -16.620 1.00 76.94 506 GLY A N 1
ATOM 3877 C CA . GLY A 1 506 ? 11.537 0.388 -17.181 1.00 76.94 506 GLY A CA 1
ATOM 3878 C C . GLY A 1 506 ? 10.768 -0.458 -16.169 1.00 76.94 506 GLY A C 1
ATOM 3879 O O . GLY A 1 506 ? 10.046 -1.363 -16.574 1.00 76.94 506 GLY A O 1
ATOM 3880 N N . MET A 1 507 ? 10.939 -0.248 -14.862 1.00 84.50 507 MET A N 1
ATOM 3881 C CA . MET A 1 507 ? 10.144 -0.932 -13.832 1.00 84.50 507 MET A CA 1
ATOM 3882 C C . MET A 1 507 ? 8.750 -0.317 -13.673 1.00 84.50 507 MET A C 1
ATOM 3884 O O . MET A 1 507 ? 7.962 -0.836 -12.896 1.00 84.50 507 MET A O 1
ATOM 3888 N N . GLU A 1 508 ? 8.394 0.729 -14.422 1.00 82.94 508 GLU A N 1
ATOM 3889 C CA . GLU A 1 508 ? 7.047 1.312 -14.432 1.00 82.94 508 GLU A CA 1
ATOM 3890 C C . GLU A 1 508 ? 5.970 0.283 -14.812 1.00 82.94 508 GLU A C 1
ATOM 3892 O O . GLU A 1 508 ? 4.845 0.390 -14.338 1.00 82.94 508 GLU A O 1
ATOM 3897 N N . ILE A 1 509 ? 6.324 -0.755 -15.583 1.00 76.12 509 ILE A N 1
ATOM 3898 C CA . ILE A 1 509 ? 5.419 -1.866 -15.931 1.00 76.12 509 ILE A CA 1
ATOM 3899 C C . ILE A 1 509 ? 4.974 -2.715 -14.723 1.00 76.12 509 ILE A C 1
ATOM 3901 O O . ILE A 1 509 ? 3.954 -3.396 -14.795 1.00 76.12 509 ILE A O 1
ATOM 3905 N N . ASP A 1 510 ? 5.763 -2.732 -13.642 1.00 82.25 510 ASP A N 1
ATOM 3906 C CA . ASP A 1 510 ? 5.468 -3.438 -12.386 1.00 82.25 510 ASP A CA 1
ATOM 3907 C C . ASP A 1 510 ? 6.227 -2.768 -11.230 1.00 82.25 510 ASP A C 1
ATOM 3909 O O . ASP A 1 510 ? 7.140 -3.322 -10.607 1.00 82.25 510 ASP A O 1
ATOM 3913 N N . SER A 1 511 ? 5.881 -1.504 -10.986 1.00 88.38 511 SER A N 1
ATOM 3914 C CA . SER A 1 511 ? 6.642 -0.636 -10.082 1.00 88.38 511 SER A CA 1
ATOM 3915 C C . SER A 1 511 ? 6.576 -1.086 -8.623 1.00 88.38 511 SER A C 1
ATOM 3917 O O . SER A 1 511 ? 7.503 -0.808 -7.865 1.00 88.38 511 SER A O 1
ATOM 3919 N N . ASP A 1 512 ? 5.545 -1.836 -8.220 1.00 89.38 512 ASP A N 1
ATOM 3920 C CA . ASP A 1 512 ? 5.440 -2.420 -6.877 1.00 89.38 512 ASP A CA 1
ATOM 3921 C C . ASP A 1 512 ? 6.613 -3.386 -6.586 1.00 89.38 512 ASP A C 1
ATOM 3923 O O . ASP A 1 512 ? 7.005 -3.534 -5.430 1.00 89.38 512 ASP A O 1
ATOM 3927 N N . ARG A 1 513 ? 7.253 -3.982 -7.607 1.00 90.31 513 ARG A N 1
ATOM 3928 C CA . ARG A 1 513 ? 8.452 -4.835 -7.456 1.00 90.31 513 ARG A CA 1
ATOM 3929 C C . ARG A 1 513 ? 9.769 -4.066 -7.336 1.00 90.31 513 ARG A C 1
ATOM 3931 O O . ARG A 1 513 ? 10.812 -4.689 -7.152 1.00 90.31 513 ARG A O 1
ATOM 3938 N N . ILE A 1 514 ? 9.775 -2.734 -7.393 1.00 93.44 514 ILE A N 1
ATOM 3939 C CA . ILE A 1 514 ? 11.040 -1.983 -7.405 1.00 93.44 514 ILE A CA 1
ATOM 3940 C C . ILE A 1 514 ? 11.885 -2.203 -6.146 1.00 93.44 514 ILE A C 1
ATOM 3942 O O . ILE A 1 514 ? 13.103 -2.330 -6.244 1.00 93.44 514 ILE A O 1
ATOM 3946 N N . MET A 1 515 ? 11.263 -2.273 -4.964 1.00 94.19 515 MET A N 1
ATOM 3947 C CA . MET A 1 515 ? 11.973 -2.518 -3.703 1.00 94.19 515 MET A CA 1
ATOM 3948 C C . MET A 1 515 ? 12.741 -3.841 -3.743 1.00 94.19 515 MET A C 1
ATOM 3950 O O . MET A 1 515 ? 13.957 -3.822 -3.512 1.00 94.19 515 MET A O 1
ATOM 3954 N N . PRO A 1 516 ? 12.086 -4.984 -4.018 1.00 92.88 516 PRO A N 1
ATOM 3955 C CA . PRO A 1 516 ? 12.790 -6.246 -3.983 1.00 92.88 516 PRO A CA 1
ATOM 3956 C C . PRO A 1 516 ? 13.807 -6.412 -5.123 1.00 92.88 516 PRO A C 1
ATOM 3958 O O . PRO A 1 516 ? 14.912 -6.898 -4.873 1.00 92.88 516 PRO A O 1
ATOM 3961 N N . GLU A 1 517 ? 13.500 -5.922 -6.326 1.00 90.31 517 GLU A N 1
ATOM 3962 C CA . GLU A 1 517 ? 14.419 -5.974 -7.473 1.00 90.31 517 GLU A CA 1
ATOM 3963 C C . GLU A 1 517 ? 15.668 -5.116 -7.259 1.00 90.31 517 GLU A C 1
ATOM 3965 O O . GLU A 1 517 ? 16.792 -5.532 -7.561 1.00 90.31 517 GLU A O 1
ATOM 3970 N N . LEU A 1 518 ? 15.504 -3.927 -6.669 1.00 94.50 518 LEU A N 1
ATOM 3971 C CA . LEU A 1 518 ? 16.630 -3.062 -6.337 1.00 94.50 518 LEU A CA 1
ATOM 3972 C C . LEU A 1 518 ? 17.547 -3.735 -5.318 1.00 94.50 518 LEU A C 1
ATOM 3974 O O . LEU A 1 518 ? 18.759 -3.755 -5.522 1.00 94.50 518 LEU A O 1
ATOM 3978 N N . ALA A 1 519 ? 16.986 -4.327 -4.258 1.00 94.56 519 ALA A N 1
ATOM 3979 C CA . ALA A 1 519 ? 17.759 -5.029 -3.236 1.00 94.56 519 ALA A CA 1
ATOM 3980 C C . ALA A 1 519 ? 18.579 -6.191 -3.822 1.00 94.56 519 ALA A C 1
ATOM 3982 O O . ALA A 1 519 ? 19.771 -6.308 -3.522 1.00 94.56 519 ALA A O 1
ATOM 3983 N N . ALA A 1 520 ? 17.978 -7.015 -4.685 1.00 90.94 520 ALA A N 1
ATOM 3984 C CA . ALA A 1 520 ? 18.673 -8.100 -5.379 1.00 90.94 520 ALA A CA 1
ATOM 3985 C C . ALA A 1 520 ? 19.787 -7.569 -6.298 1.00 90.94 520 ALA A C 1
ATOM 3987 O O . ALA A 1 520 ? 20.935 -8.015 -6.225 1.00 90.94 520 ALA A O 1
ATOM 3988 N N . THR A 1 521 ? 19.480 -6.546 -7.096 1.00 89.75 521 THR A N 1
ATOM 3989 C CA . THR A 1 521 ? 20.419 -5.957 -8.059 1.00 89.75 521 THR A CA 1
ATOM 3990 C C . THR A 1 521 ? 21.644 -5.361 -7.374 1.00 89.75 521 THR A C 1
ATOM 3992 O O . THR A 1 521 ? 22.780 -5.666 -7.748 1.00 89.75 521 THR A O 1
ATOM 3995 N N . VAL A 1 522 ? 21.447 -4.510 -6.362 1.00 94.44 522 VAL A N 1
ATOM 3996 C CA . VAL A 1 522 ? 22.570 -3.794 -5.739 1.00 94.44 522 VAL A CA 1
ATOM 3997 C C . VAL A 1 522 ? 23.447 -4.726 -4.908 1.00 94.44 522 VAL A C 1
ATOM 3999 O O . VAL A 1 522 ? 24.660 -4.543 -4.865 1.00 94.44 522 VAL A O 1
ATOM 4002 N N . THR A 1 523 ? 22.879 -5.753 -4.281 1.00 94.50 523 THR A N 1
ATOM 4003 C CA . THR A 1 523 ? 23.662 -6.726 -3.503 1.00 94.50 523 THR A CA 1
ATOM 4004 C C . THR A 1 523 ? 24.441 -7.688 -4.396 1.00 94.50 523 THR A C 1
ATOM 4006 O O . THR A 1 523 ? 25.603 -7.972 -4.099 1.00 94.50 523 THR A O 1
ATOM 4009 N N . SER A 1 524 ? 23.855 -8.123 -5.518 1.00 90.25 524 SER A N 1
ATOM 4010 C CA . SER A 1 524 ? 24.547 -8.917 -6.540 1.00 90.25 524 SER A CA 1
ATOM 4011 C C . SER A 1 524 ? 25.741 -8.152 -7.119 1.00 90.25 524 SER A C 1
ATOM 4013 O O . SER A 1 524 ? 26.872 -8.637 -7.068 1.00 90.25 524 SER A O 1
ATOM 4015 N N . LYS A 1 525 ? 25.534 -6.893 -7.536 1.00 89.12 525 LYS A N 1
ATOM 4016 C CA . LYS A 1 525 ? 26.610 -6.007 -8.024 1.00 89.12 525 LYS A CA 1
ATOM 4017 C C . LYS A 1 525 ? 27.697 -5.732 -6.979 1.00 89.12 525 LYS A C 1
ATOM 4019 O O . LYS A 1 525 ? 28.848 -5.520 -7.342 1.00 89.12 525 LYS A O 1
ATOM 4024 N N . ALA A 1 526 ? 27.351 -5.754 -5.692 1.00 92.56 526 ALA A N 1
ATOM 4025 C CA . ALA A 1 526 ? 28.300 -5.594 -4.591 1.00 92.56 526 ALA A CA 1
ATOM 4026 C C . ALA A 1 526 ? 29.036 -6.895 -4.204 1.00 92.56 526 ALA A C 1
ATOM 4028 O O . ALA A 1 526 ? 29.847 -6.878 -3.280 1.00 92.56 526 ALA A O 1
ATOM 4029 N N . GLY A 1 527 ? 28.757 -8.026 -4.864 1.00 91.81 527 GLY A N 1
ATOM 4030 C CA . GLY A 1 527 ? 29.385 -9.317 -4.564 1.00 91.81 527 GLY A CA 1
ATOM 4031 C C . GLY A 1 527 ? 28.883 -9.985 -3.278 1.00 91.81 527 GLY A C 1
ATOM 4032 O O . GLY A 1 527 ? 29.520 -10.910 -2.778 1.00 91.81 527 GLY A O 1
ATOM 4033 N N . VAL A 1 528 ? 27.744 -9.543 -2.734 1.00 93.75 528 VAL A N 1
ATOM 4034 C CA . VAL A 1 528 ? 27.136 -10.071 -1.497 1.00 93.75 528 VAL A CA 1
ATOM 4035 C C . VAL A 1 528 ? 25.668 -10.478 -1.713 1.00 93.75 528 VAL A C 1
ATOM 4037 O O . VAL A 1 528 ? 24.789 -10.011 -0.994 1.00 93.75 528 VAL A O 1
ATOM 4040 N N . PRO A 1 529 ? 25.359 -11.368 -2.677 1.00 89.56 529 PRO A N 1
ATOM 4041 C CA . PRO A 1 529 ? 23.981 -11.717 -3.054 1.00 89.56 529 PRO A CA 1
ATOM 4042 C C . PRO A 1 529 ? 23.148 -12.301 -1.900 1.00 89.56 529 PRO A C 1
ATOM 4044 O O . PRO A 1 529 ? 21.941 -12.086 -1.835 1.00 89.56 529 PRO A O 1
ATOM 4047 N N . TRP A 1 530 ? 23.783 -12.959 -0.923 1.00 90.50 530 TRP A N 1
ATOM 4048 C CA . TRP A 1 530 ? 23.117 -13.450 0.289 1.00 90.50 530 TRP A CA 1
ATOM 4049 C C . TRP A 1 530 ? 22.461 -12.324 1.102 1.00 90.50 530 TRP A C 1
ATOM 4051 O O . TRP A 1 530 ? 21.493 -12.562 1.819 1.00 90.50 530 TRP A O 1
ATOM 4061 N N . LEU A 1 531 ? 22.956 -11.089 0.997 1.00 92.81 531 LEU A N 1
ATOM 4062 C CA . LEU A 1 531 ? 22.399 -9.939 1.700 1.00 92.81 531 LEU A CA 1
ATOM 4063 C C . LEU A 1 531 ? 21.023 -9.550 1.146 1.00 92.81 531 LEU A C 1
ATOM 4065 O O . LEU A 1 531 ? 20.217 -9.013 1.903 1.00 92.81 531 LEU A O 1
ATOM 4069 N N . ALA A 1 532 ? 20.717 -9.878 -0.118 1.00 91.19 532 ALA A N 1
ATOM 4070 C CA . ALA A 1 532 ? 19.407 -9.625 -0.719 1.00 91.19 532 ALA A CA 1
ATOM 4071 C C . ALA A 1 532 ? 18.287 -10.205 0.148 1.00 91.19 532 ALA A C 1
ATOM 4073 O O . ALA A 1 532 ? 17.361 -9.487 0.502 1.00 91.19 532 ALA A O 1
ATOM 4074 N N . GLY A 1 533 ? 18.410 -11.461 0.589 1.00 90.12 533 GLY A N 1
ATOM 4075 C CA . GLY A 1 533 ? 17.396 -12.100 1.429 1.00 90.12 533 GLY A CA 1
ATOM 4076 C C . GLY A 1 533 ? 17.165 -11.396 2.768 1.00 90.12 533 GLY A C 1
ATOM 4077 O O . GLY A 1 533 ? 16.024 -11.249 3.197 1.00 90.12 533 GLY A O 1
ATOM 4078 N N . LEU A 1 534 ? 18.216 -10.873 3.409 1.00 90.94 534 LEU A N 1
ATOM 4079 C CA . LEU A 1 534 ? 18.068 -10.084 4.640 1.00 90.94 534 LEU A CA 1
ATOM 4080 C C . LEU A 1 534 ? 17.479 -8.691 4.385 1.00 90.94 534 LEU A C 1
ATOM 4082 O O . LEU A 1 534 ? 16.740 -8.182 5.223 1.00 90.94 534 LEU A O 1
ATOM 4086 N N . LEU A 1 535 ? 17.777 -8.067 3.244 1.00 93.19 535 LEU A N 1
ATOM 4087 C CA . LEU A 1 535 ? 17.155 -6.795 2.864 1.00 93.19 535 LEU A CA 1
ATOM 4088 C C . LEU A 1 535 ? 15.678 -6.978 2.510 1.00 93.19 535 LEU A C 1
ATOM 4090 O O . LEU A 1 535 ? 14.863 -6.133 2.864 1.00 93.19 535 LEU A O 1
ATOM 4094 N N . LEU A 1 536 ? 15.327 -8.101 1.885 1.00 92.06 536 LEU A N 1
ATOM 4095 C CA . LEU A 1 536 ? 13.959 -8.506 1.553 1.00 92.06 536 LEU A CA 1
ATOM 4096 C C . LEU A 1 536 ? 13.156 -8.939 2.786 1.00 92.06 536 LEU A C 1
ATOM 4098 O O . LEU A 1 536 ? 11.929 -8.837 2.797 1.00 92.06 536 LEU A O 1
ATOM 4102 N N . ALA A 1 537 ? 13.832 -9.327 3.869 1.00 90.81 537 ALA A N 1
ATOM 4103 C CA . ALA A 1 537 ? 13.192 -9.559 5.156 1.00 90.81 537 ALA A CA 1
ATOM 4104 C C . ALA A 1 537 ? 12.535 -8.293 5.730 1.00 90.81 537 ALA A C 1
ATOM 4106 O O . ALA A 1 537 ? 11.530 -8.409 6.418 1.00 90.81 537 ALA A O 1
ATOM 4107 N N . ALA A 1 538 ? 13.045 -7.090 5.441 1.00 89.44 538 ALA A N 1
ATOM 4108 C CA . ALA A 1 538 ? 12.465 -5.826 5.908 1.00 89.44 538 ALA A CA 1
ATOM 4109 C C . ALA A 1 538 ? 11.065 -5.510 5.330 1.00 89.44 538 ALA A C 1
ATOM 4111 O O . ALA A 1 538 ? 10.141 -5.291 6.116 1.00 89.44 538 ALA A O 1
ATOM 4112 N N . PRO A 1 539 ? 10.846 -5.487 4.000 1.00 90.81 539 PRO A N 1
ATOM 4113 C CA . PRO A 1 539 ? 9.506 -5.309 3.448 1.00 90.81 539 PRO A CA 1
ATOM 4114 C C . PRO A 1 539 ? 8.588 -6.474 3.844 1.00 90.81 539 PRO A C 1
ATOM 4116 O O . PRO A 1 539 ? 7.427 -6.248 4.178 1.00 90.81 539 PRO A O 1
ATOM 4119 N N . PHE A 1 540 ? 9.107 -7.707 3.904 1.00 90.56 540 PHE A N 1
ATOM 4120 C CA . PHE A 1 540 ? 8.324 -8.871 4.329 1.00 90.56 540 PHE A CA 1
ATOM 4121 C C . PHE A 1 540 ? 7.866 -8.764 5.791 1.00 90.56 540 PHE A C 1
ATOM 4123 O O . PHE A 1 540 ? 6.706 -9.026 6.100 1.00 90.56 540 PHE A O 1
ATOM 4130 N N . ALA A 1 541 ? 8.752 -8.308 6.679 1.00 87.25 541 ALA A N 1
ATOM 4131 C CA . ALA A 1 541 ? 8.476 -7.999 8.078 1.00 87.25 541 ALA A CA 1
ATOM 4132 C C . ALA A 1 541 ? 7.329 -6.994 8.241 1.00 87.25 541 ALA A C 1
ATOM 4134 O O . ALA A 1 541 ? 6.415 -7.227 9.032 1.00 87.25 541 ALA A O 1
ATOM 4135 N N . ALA A 1 542 ? 7.371 -5.896 7.481 1.00 89.19 542 ALA A N 1
ATOM 4136 C CA . ALA A 1 542 ? 6.357 -4.845 7.518 1.00 89.19 542 ALA A CA 1
ATOM 4137 C C . ALA A 1 542 ? 4.975 -5.372 7.093 1.00 89.19 542 ALA A C 1
ATOM 4139 O O . ALA A 1 542 ? 3.965 -5.122 7.759 1.00 89.19 542 ALA A O 1
ATOM 4140 N N . VAL A 1 543 ? 4.931 -6.158 6.011 1.00 91.50 543 VAL A N 1
ATOM 4141 C CA . VAL A 1 543 ? 3.697 -6.810 5.549 1.00 91.50 543 VAL A CA 1
ATOM 4142 C C . VAL A 1 543 ? 3.179 -7.787 6.607 1.00 91.50 543 VAL A C 1
ATOM 4144 O O . VAL A 1 543 ? 2.006 -7.737 6.967 1.00 91.50 543 VAL A O 1
ATOM 4147 N N . MET A 1 544 ? 4.050 -8.640 7.146 1.00 86.50 544 MET A N 1
ATOM 4148 C CA . MET A 1 544 ? 3.698 -9.667 8.129 1.00 86.50 544 MET A CA 1
ATOM 4149 C C . MET A 1 544 ? 3.106 -9.066 9.420 1.00 86.50 544 MET A C 1
ATOM 4151 O O . MET A 1 544 ? 2.008 -9.452 9.821 1.00 86.50 544 MET A O 1
ATOM 4155 N N . SER A 1 545 ? 3.763 -8.058 10.013 1.00 85.25 545 SER A N 1
ATOM 4156 C CA . SER A 1 545 ? 3.272 -7.344 11.212 1.00 85.25 545 SER A CA 1
ATOM 4157 C C . SER A 1 545 ? 1.893 -6.704 10.995 1.00 85.25 545 SER A C 1
ATOM 4159 O O . SER A 1 545 ? 1.022 -6.703 11.878 1.00 85.25 545 SER A O 1
ATOM 4161 N N . SER A 1 546 ? 1.678 -6.173 9.787 1.00 89.00 546 SER A N 1
ATOM 4162 C CA . SER A 1 546 ? 0.418 -5.547 9.393 1.00 89.00 546 SER A CA 1
ATOM 4163 C C . SER A 1 546 ? -0.701 -6.578 9.261 1.00 89.00 546 SER A C 1
ATOM 4165 O O . SER A 1 546 ? -1.766 -6.397 9.853 1.00 89.00 546 SER A O 1
ATOM 4167 N N . VAL A 1 547 ? -0.460 -7.685 8.546 1.00 89.69 547 VAL A N 1
ATOM 4168 C CA . VAL A 1 547 ? -1.458 -8.756 8.392 1.00 89.69 547 VAL A CA 1
ATOM 4169 C C . VAL A 1 547 ? -1.870 -9.317 9.749 1.00 89.69 547 VAL A C 1
ATOM 4171 O O . VAL A 1 547 ? -3.069 -9.428 10.007 1.00 89.69 547 VAL A O 1
ATOM 4174 N N . ASP A 1 548 ? -0.911 -9.593 10.638 1.00 84.25 548 ASP A N 1
ATOM 4175 C CA . ASP A 1 548 ? -1.202 -10.046 12.002 1.00 84.25 548 ASP A CA 1
ATOM 4176 C C . ASP A 1 548 ? -2.132 -9.090 12.730 1.00 84.25 548 ASP A C 1
ATOM 4178 O O . ASP A 1 548 ? -3.160 -9.489 13.282 1.00 84.25 548 ASP A O 1
ATOM 4182 N N . SER A 1 549 ? -1.772 -7.809 12.723 1.00 84.12 549 SER A N 1
ATOM 4183 C CA . SER A 1 549 ? -2.525 -6.775 13.421 1.00 84.12 549 SER A CA 1
ATOM 4184 C C . SER A 1 549 ? -3.950 -6.658 12.873 1.00 84.12 549 SER A C 1
ATOM 4186 O O . SER A 1 549 ? -4.886 -6.487 13.655 1.00 84.12 549 SER A O 1
ATOM 4188 N N . PHE A 1 550 ? -4.146 -6.792 11.559 1.00 88.69 550 PHE A N 1
ATOM 4189 C CA . PHE A 1 550 ? -5.466 -6.689 10.928 1.00 88.69 550 PHE A CA 1
ATOM 4190 C C . PHE A 1 550 ? -6.322 -7.932 11.141 1.00 88.69 550 PHE A C 1
ATOM 4192 O O . PHE A 1 550 ? -7.483 -7.805 11.533 1.00 88.69 550 PHE A O 1
ATOM 4199 N N . LEU A 1 551 ? -5.759 -9.127 10.962 1.00 87.56 551 LEU A N 1
ATOM 4200 C CA . LEU A 1 551 ? -6.462 -10.382 11.222 1.00 87.56 551 LEU A CA 1
ATOM 4201 C C . LEU A 1 551 ? -6.873 -10.492 12.694 1.00 87.56 551 LEU A C 1
ATOM 4203 O O . LEU A 1 551 ? -8.025 -10.818 12.988 1.00 87.56 551 LEU A O 1
ATOM 4207 N N . LEU A 1 552 ? -5.981 -10.139 13.627 1.00 81.88 552 LEU A N 1
ATOM 4208 C CA . LEU A 1 552 ? -6.306 -10.097 15.055 1.00 81.88 552 LEU A CA 1
ATOM 4209 C C . LEU A 1 552 ? -7.352 -9.026 15.374 1.00 81.88 552 LEU A C 1
ATOM 4211 O O . LEU A 1 552 ? -8.240 -9.278 16.188 1.00 81.88 552 LEU A O 1
ATOM 4215 N N . MET A 1 553 ? -7.297 -7.858 14.726 1.00 87.06 553 MET A N 1
ATOM 4216 C CA . MET A 1 553 ? -8.309 -6.812 14.895 1.00 87.06 553 MET A CA 1
ATOM 4217 C C . MET A 1 553 ? -9.690 -7.305 14.465 1.00 87.06 553 MET A C 1
ATOM 4219 O O . MET A 1 553 ? -10.642 -7.206 15.241 1.00 87.06 553 MET A O 1
ATOM 4223 N N . VAL A 1 554 ? -9.793 -7.882 13.267 1.00 89.12 554 VAL A N 1
ATOM 4224 C CA . VAL A 1 554 ? -11.040 -8.432 12.724 1.00 89.12 554 VAL A CA 1
ATOM 4225 C C . VAL A 1 554 ? -11.549 -9.575 13.600 1.00 89.12 554 VAL A C 1
ATOM 4227 O O . VAL A 1 554 ? -12.712 -9.571 14.007 1.00 89.12 554 VAL A O 1
ATOM 4230 N N . SER A 1 555 ? -10.674 -10.507 13.982 1.00 88.31 555 SER A N 1
ATOM 4231 C CA . SER A 1 555 ? -11.027 -11.599 14.888 1.00 88.31 555 SER A CA 1
ATOM 4232 C C . SER A 1 555 ? -11.532 -11.084 16.235 1.00 88.31 555 SER A C 1
ATOM 4234 O O . SER A 1 555 ? -12.557 -11.571 16.710 1.00 88.31 555 SER A O 1
ATOM 4236 N N . SER A 1 556 ? -10.861 -10.103 16.845 1.00 85.81 556 SER A N 1
ATOM 4237 C CA . SER A 1 556 ? -11.287 -9.520 18.122 1.00 85.81 556 SER A CA 1
ATOM 4238 C C . SER A 1 556 ? -12.640 -8.819 17.999 1.00 85.81 556 SER A C 1
ATOM 4240 O O . SER A 1 556 ? -13.511 -9.024 18.839 1.00 85.81 556 SER A O 1
ATOM 4242 N N . SER A 1 557 ? -12.855 -8.095 16.900 1.00 89.19 557 SER A N 1
ATOM 4243 C CA . SER A 1 557 ? -14.092 -7.371 16.606 1.00 89.19 557 SER A CA 1
ATOM 4244 C C . SER A 1 557 ? -15.284 -8.330 16.507 1.00 89.19 557 SER A C 1
ATOM 4246 O O . SER A 1 557 ? -16.325 -8.117 17.122 1.00 89.19 557 SER A O 1
ATOM 4248 N N . VAL A 1 558 ? -15.136 -9.456 15.804 1.00 90.56 558 VAL A N 1
ATOM 4249 C CA . VAL A 1 558 ? -16.218 -10.450 15.691 1.00 90.56 558 VAL A CA 1
ATOM 4250 C C . VAL A 1 558 ? -16.403 -11.238 16.990 1.00 90.56 558 VAL A C 1
ATOM 4252 O O . VAL A 1 558 ? -17.524 -11.397 17.474 1.00 90.56 558 VAL A O 1
ATOM 4255 N N . VAL A 1 559 ? -15.322 -11.754 17.573 1.00 90.50 559 VAL A N 1
ATOM 4256 C CA . VAL A 1 559 ? -15.408 -12.690 18.705 1.00 90.50 559 VAL A CA 1
ATOM 4257 C C . VAL A 1 559 ? -15.783 -11.982 19.997 1.00 90.50 559 VAL A C 1
ATOM 4259 O O . VAL A 1 559 ? -16.606 -12.492 20.755 1.00 90.50 559 VAL A O 1
ATOM 4262 N N . ARG A 1 560 ? -15.188 -10.820 20.263 1.00 85.56 560 ARG A N 1
ATOM 4263 C CA . ARG A 1 560 ? -15.413 -10.079 21.501 1.00 85.56 560 ARG A CA 1
ATOM 4264 C C . ARG A 1 560 ? -16.588 -9.120 21.365 1.00 85.56 560 ARG A C 1
ATOM 4266 O O . ARG A 1 560 ? -17.543 -9.236 22.130 1.00 85.56 560 ARG A O 1
ATOM 4273 N N . ASP A 1 561 ? -16.560 -8.232 20.371 1.00 89.12 561 ASP A N 1
ATOM 4274 C CA . ASP A 1 561 ? -17.519 -7.119 20.311 1.00 89.12 561 ASP A CA 1
ATOM 4275 C C . ASP A 1 561 ? -18.918 -7.559 19.849 1.00 89.12 561 ASP A C 1
ATOM 4277 O O . ASP A 1 561 ? -19.929 -7.016 20.311 1.00 89.12 561 ASP A O 1
ATOM 4281 N N . ILE A 1 562 ? -18.990 -8.566 18.970 1.00 89.56 562 ILE A N 1
ATOM 4282 C CA . ILE A 1 562 ? -20.257 -9.139 18.495 1.00 89.56 562 ILE A CA 1
ATOM 4283 C C . ILE A 1 562 ? -20.632 -10.366 19.325 1.00 89.56 562 ILE A C 1
ATOM 4285 O O . ILE A 1 562 ? -21.674 -10.371 19.976 1.00 89.56 562 ILE A O 1
ATOM 4289 N N . TYR A 1 563 ? -19.808 -11.415 19.312 1.00 91.69 563 TYR A N 1
ATOM 4290 C CA . TYR A 1 563 ? -20.210 -12.704 19.871 1.00 91.69 563 TYR A CA 1
ATOM 4291 C C . TYR A 1 563 ? -20.246 -12.705 21.405 1.00 91.69 563 TYR A C 1
ATOM 4293 O O . TYR A 1 563 ? -21.311 -12.928 21.979 1.00 91.69 563 TYR A O 1
ATOM 4301 N N . GLN A 1 564 ? -19.131 -12.427 22.084 1.00 88.75 564 GLN A N 1
ATOM 4302 C CA . GLN A 1 564 ? -19.081 -12.466 23.548 1.00 88.75 564 GLN A CA 1
ATOM 4303 C C . GLN A 1 564 ? -19.981 -11.388 24.160 1.00 88.75 564 GLN A C 1
ATOM 4305 O O . GLN A 1 564 ? -20.847 -11.686 24.971 1.00 88.75 564 GLN A O 1
ATOM 4310 N N . ASN A 1 565 ? -19.853 -10.138 23.722 1.00 84.75 565 ASN A N 1
ATOM 4311 C CA . ASN A 1 565 ? -20.578 -9.030 24.340 1.00 84.75 565 ASN A CA 1
ATOM 4312 C C . ASN A 1 565 ? -22.098 -9.040 24.108 1.00 84.75 565 ASN A C 1
ATOM 4314 O O . ASN A 1 565 ? -22.804 -8.332 24.829 1.00 84.75 565 ASN A O 1
ATOM 4318 N N . ARG A 1 566 ? -22.613 -9.751 23.093 1.00 84.56 566 ARG A N 1
ATOM 4319 C CA . ARG A 1 566 ? -24.039 -9.669 22.710 1.00 84.56 566 ARG A CA 1
ATOM 4320 C C . ARG A 1 566 ? -24.746 -11.004 22.585 1.00 84.56 566 ARG A C 1
ATOM 4322 O O . ARG A 1 566 ? -25.931 -11.069 22.880 1.00 84.56 566 ARG A O 1
ATOM 4329 N N . ILE A 1 567 ? -24.058 -12.029 22.091 1.00 90.00 567 ILE A N 1
ATOM 4330 C CA . ILE A 1 567 ? -24.674 -13.328 21.803 1.00 90.00 567 ILE A CA 1
ATOM 4331 C C . ILE A 1 567 ? -24.504 -14.262 22.999 1.00 90.00 567 ILE A C 1
ATOM 4333 O O . ILE A 1 567 ? -25.466 -14.900 23.417 1.00 90.00 567 ILE A O 1
ATOM 4337 N N . ASN A 1 568 ? -23.293 -14.360 23.551 1.00 90.88 568 ASN A N 1
ATOM 4338 C CA . ASN A 1 568 ? -23.003 -15.249 24.673 1.00 90.88 568 ASN A CA 1
ATOM 4339 C C . ASN A 1 568 ? -21.925 -14.663 25.612 1.00 90.88 568 ASN A C 1
ATOM 4341 O O . ASN A 1 568 ? -20.739 -14.963 25.428 1.00 90.88 568 ASN A O 1
ATOM 4345 N N . PRO A 1 569 ? -22.333 -13.865 26.619 1.00 87.62 569 PRO A N 1
ATOM 4346 C CA . PRO A 1 569 ? -21.427 -13.252 27.599 1.00 87.62 569 PRO A CA 1
ATOM 4347 C C . PRO A 1 569 ? -20.590 -14.255 28.393 1.00 87.62 569 PRO A C 1
ATOM 4349 O O . PRO A 1 569 ? -19.406 -14.014 28.629 1.00 87.62 569 PRO A O 1
ATOM 4352 N N . ASP A 1 570 ? -21.169 -15.410 28.717 1.00 90.12 570 ASP A N 1
ATOM 4353 C CA . ASP A 1 570 ? -20.550 -16.449 29.548 1.00 90.12 570 ASP A CA 1
ATOM 4354 C C . ASP A 1 570 ? -19.803 -17.510 28.717 1.00 90.12 570 ASP A C 1
ATOM 4356 O O . ASP A 1 570 ? -19.552 -18.634 29.161 1.00 90.12 570 ASP A O 1
ATOM 4360 N N . ALA A 1 571 ? -19.457 -17.189 27.466 1.00 90.25 571 ALA A N 1
ATOM 4361 C CA . ALA A 1 571 ? -18.759 -18.112 26.585 1.00 90.25 571 ALA A CA 1
ATOM 4362 C C . ALA A 1 571 ? -17.400 -18.539 27.170 1.00 90.25 571 ALA A C 1
ATOM 4364 O O . ALA A 1 571 ? -16.521 -17.719 27.422 1.00 90.25 571 ALA A O 1
ATOM 4365 N N . SER A 1 572 ? -17.193 -19.856 27.295 1.00 89.69 572 SER A N 1
ATOM 4366 C CA . SER A 1 572 ? -15.921 -20.430 27.757 1.00 89.69 572 SER A CA 1
ATOM 4367 C C . SER A 1 572 ? -14.728 -19.965 26.909 1.00 89.69 572 SER A C 1
ATOM 4369 O O . SER A 1 572 ? -14.843 -19.870 25.680 1.00 89.69 572 SER A O 1
ATOM 4371 N N . GLU A 1 573 ? -13.553 -19.812 27.525 1.00 83.69 573 GLU A N 1
ATOM 4372 C CA . GLU A 1 573 ? -12.319 -19.421 26.825 1.00 83.69 573 GLU A CA 1
ATOM 4373 C C . GLU A 1 573 ? -11.991 -20.334 25.630 1.00 83.69 573 GLU A C 1
ATOM 4375 O O . GLU A 1 573 ? -11.574 -19.859 24.574 1.00 83.69 573 GLU A O 1
ATOM 4380 N N . GLN A 1 574 ? -12.229 -21.646 25.749 1.00 85.06 574 GLN A N 1
ATOM 4381 C CA . GLN A 1 574 ? -11.973 -22.598 24.663 1.00 85.06 574 GLN A CA 1
ATOM 4382 C C . GLN A 1 574 ? -12.855 -22.327 23.436 1.00 85.06 574 GLN A C 1
ATOM 4384 O O . GLN A 1 574 ? -12.393 -22.457 22.299 1.00 85.06 574 GLN A O 1
ATOM 4389 N N . ARG A 1 575 ? -14.113 -21.928 23.654 1.00 89.50 575 ARG A N 1
ATOM 4390 C CA . ARG A 1 575 ? -15.044 -21.569 22.578 1.00 89.50 575 ARG A CA 1
ATOM 4391 C C . ARG A 1 575 ? -14.644 -20.258 21.913 1.00 89.50 575 ARG A C 1
ATOM 4393 O O . ARG A 1 575 ? -14.613 -20.212 20.686 1.00 89.50 575 ARG A O 1
ATOM 4400 N N . LEU A 1 576 ? -14.283 -19.242 22.700 1.00 87.75 576 LEU A N 1
ATOM 4401 C CA . LEU A 1 576 ? -13.783 -17.966 22.176 1.00 87.75 576 LEU A CA 1
ATOM 4402 C C . LEU A 1 576 ? -12.529 -18.180 21.325 1.00 87.75 576 LEU A C 1
ATOM 4404 O O . LEU A 1 576 ? -12.466 -17.707 20.197 1.00 87.75 576 LEU A O 1
ATOM 4408 N N . LYS A 1 577 ? -11.583 -18.992 21.809 1.00 85.19 577 LYS A N 1
ATOM 4409 C CA . LYS A 1 577 ? -10.362 -19.346 21.076 1.00 85.19 577 LYS A CA 1
ATOM 4410 C C . LYS A 1 577 ? -10.654 -20.017 19.727 1.00 85.19 577 LYS A C 1
ATOM 4412 O O . LYS A 1 577 ? -10.097 -19.609 18.714 1.00 85.19 577 LYS A O 1
ATOM 4417 N N . ARG A 1 578 ? -11.533 -21.030 19.696 1.00 88.19 578 ARG A N 1
ATOM 4418 C CA . ARG A 1 578 ? -11.921 -21.714 18.444 1.00 88.19 578 ARG A CA 1
ATOM 4419 C C . ARG A 1 578 ? -12.592 -20.760 17.458 1.00 88.19 578 ARG A C 1
ATOM 4421 O O . ARG A 1 578 ? -12.301 -20.825 16.268 1.00 88.19 578 ARG A O 1
ATOM 4428 N N . LEU A 1 579 ? -13.460 -19.876 17.951 1.00 91.06 579 LEU A N 1
ATOM 4429 C CA . LEU A 1 579 ? -14.130 -18.890 17.110 1.00 91.06 579 LEU A CA 1
ATOM 4430 C C . LEU A 1 579 ? -13.133 -17.879 16.532 1.00 91.06 579 LEU A C 1
ATOM 4432 O O . LEU A 1 579 ? -13.214 -17.581 15.346 1.00 91.06 579 LEU A O 1
ATOM 4436 N N . SER A 1 580 ? -12.152 -17.424 17.318 1.00 88.06 580 SER A N 1
ATOM 4437 C CA . SER A 1 580 ? -11.080 -16.554 16.818 1.00 88.06 580 SER A CA 1
ATOM 4438 C C . SER A 1 580 ? -10.315 -17.184 15.662 1.00 88.06 580 SER A C 1
ATOM 4440 O O . SER A 1 580 ? -10.067 -16.523 14.655 1.00 88.06 580 SER A O 1
ATOM 4442 N N . TYR A 1 581 ? -9.988 -18.472 15.767 1.00 88.00 581 TYR A N 1
ATOM 4443 C CA . TYR A 1 581 ? -9.268 -19.190 14.712 1.00 88.00 581 TYR A CA 1
ATOM 4444 C C . TYR A 1 581 ? -10.108 -19.329 13.447 1.00 88.00 581 TYR A C 1
ATOM 4446 O O . TYR A 1 581 ? -9.614 -19.067 12.354 1.00 88.00 581 TYR A O 1
ATOM 4454 N N . LEU A 1 582 ? -11.391 -19.667 13.599 1.00 91.56 582 LEU A N 1
ATOM 4455 C CA . LEU A 1 582 ? -12.318 -19.769 12.476 1.00 91.56 582 LEU A CA 1
ATOM 4456 C C . LEU A 1 582 ? -12.488 -18.425 11.756 1.00 91.56 582 LEU A C 1
ATOM 4458 O O . LEU A 1 582 ? -12.368 -18.373 10.538 1.00 91.56 582 LEU A O 1
ATOM 4462 N N . VAL A 1 583 ? -12.731 -17.339 12.496 1.00 91.81 583 VAL A N 1
ATOM 4463 C CA . VAL A 1 583 ? -12.905 -15.999 11.911 1.00 91.81 583 VAL A CA 1
ATOM 4464 C C . VAL A 1 583 ? -11.635 -15.554 11.191 1.00 91.81 583 VAL A C 1
ATOM 4466 O O . VAL A 1 583 ? -11.716 -15.067 10.067 1.00 91.81 583 VAL A O 1
ATOM 4469 N N . THR A 1 584 ? -10.469 -15.763 11.807 1.00 89.81 584 THR A N 1
ATOM 4470 C CA . THR A 1 584 ? -9.168 -15.436 11.202 1.00 89.81 584 THR A CA 1
ATOM 4471 C C . THR A 1 584 ? -8.983 -16.161 9.869 1.00 89.81 584 THR A C 1
ATOM 4473 O O . THR A 1 584 ? -8.653 -15.526 8.869 1.00 89.81 584 THR A O 1
ATOM 4476 N N . ALA A 1 585 ? -9.259 -17.469 9.831 1.00 91.19 585 ALA A N 1
ATOM 4477 C CA . ALA A 1 585 ? -9.145 -18.267 8.616 1.00 91.19 585 ALA A CA 1
ATOM 4478 C C . ALA A 1 585 ? -10.128 -17.817 7.528 1.00 91.19 585 ALA A C 1
ATOM 4480 O O . ALA A 1 585 ? -9.721 -17.600 6.391 1.00 91.19 585 ALA A O 1
ATOM 4481 N N . VAL A 1 586 ? -11.403 -17.623 7.875 1.00 93.50 586 VAL A N 1
ATOM 4482 C CA . VAL A 1 586 ? -12.439 -17.219 6.913 1.00 93.50 586 VAL A CA 1
ATOM 4483 C C . VAL A 1 586 ? -12.125 -15.854 6.307 1.00 93.50 586 VAL A C 1
ATOM 4485 O O . VAL A 1 586 ? -12.136 -15.718 5.087 1.00 93.50 586 VAL A O 1
ATOM 4488 N N . VAL A 1 587 ? -11.803 -14.849 7.125 1.00 92.69 587 VAL A N 1
ATOM 4489 C CA . VAL A 1 587 ? -11.501 -13.503 6.615 1.00 92.69 587 VAL A CA 1
ATOM 4490 C C . VAL A 1 587 ? -10.226 -13.494 5.780 1.00 92.69 587 VAL A C 1
ATOM 4492 O O . VAL A 1 587 ? -10.207 -12.866 4.725 1.00 92.69 587 VAL A O 1
ATOM 4495 N N . GLY A 1 588 ? -9.190 -14.220 6.206 1.00 93.31 588 GLY A N 1
ATOM 4496 C CA . GLY A 1 588 ? -7.967 -14.367 5.422 1.00 93.31 588 GLY A CA 1
ATOM 4497 C C . GLY A 1 588 ? -8.219 -15.012 4.057 1.00 93.31 588 GLY A C 1
ATOM 4498 O O . GLY A 1 588 ? -7.750 -14.498 3.048 1.00 93.31 588 GLY A O 1
ATOM 4499 N N . ILE A 1 589 ? -9.010 -16.086 3.992 1.00 93.94 589 ILE A N 1
ATOM 4500 C CA . ILE A 1 589 ? -9.350 -16.742 2.719 1.00 93.94 589 ILE A CA 1
ATOM 4501 C C . ILE A 1 589 ? -10.152 -15.797 1.818 1.00 93.94 589 ILE A C 1
ATOM 4503 O O . ILE A 1 589 ? -9.829 -15.659 0.643 1.00 93.94 589 ILE A O 1
ATOM 4507 N N . LEU A 1 590 ? -11.158 -15.102 2.357 1.00 93.88 590 LEU A N 1
ATOM 4508 C CA . LEU A 1 590 ? -11.958 -14.151 1.578 1.00 93.88 590 LEU A CA 1
ATOM 4509 C C . LEU A 1 590 ? -11.113 -12.994 1.030 1.00 93.88 590 LEU A C 1
ATOM 4511 O O . LEU A 1 590 ? -11.290 -12.604 -0.120 1.00 93.88 590 LEU A O 1
ATOM 4515 N N . ALA A 1 591 ? -10.187 -12.462 1.829 1.00 93.25 591 ALA A N 1
ATOM 4516 C CA . ALA A 1 591 ? -9.288 -11.400 1.391 1.00 93.25 591 ALA A CA 1
ATOM 4517 C C . ALA A 1 591 ? -8.283 -11.890 0.337 1.00 93.25 591 ALA A C 1
ATOM 4519 O O . ALA A 1 591 ? -7.984 -11.165 -0.604 1.00 93.25 591 ALA A O 1
ATOM 4520 N N . MET A 1 592 ? -7.795 -13.128 0.452 1.00 93.50 592 MET A N 1
ATOM 4521 C CA . MET A 1 592 ? -6.952 -13.739 -0.577 1.00 93.50 592 MET A CA 1
ATOM 4522 C C . MET A 1 592 ? -7.706 -13.858 -1.907 1.00 93.50 592 MET A C 1
ATOM 4524 O O . MET A 1 592 ? -7.199 -13.416 -2.932 1.00 93.50 592 MET A O 1
ATOM 4528 N N . LEU A 1 593 ? -8.942 -14.365 -1.886 1.00 91.25 593 LEU A N 1
ATOM 4529 C CA . LEU A 1 593 ? -9.755 -14.500 -3.098 1.00 91.25 593 LEU A CA 1
ATOM 4530 C C . LEU A 1 593 ? -10.084 -13.138 -3.729 1.00 91.25 593 LEU A C 1
ATOM 4532 O O . LEU A 1 593 ? -10.064 -12.997 -4.947 1.00 91.25 593 LEU A O 1
ATOM 4536 N N . ALA A 1 594 ? -10.351 -12.120 -2.909 1.00 90.31 594 ALA A N 1
ATOM 4537 C CA . ALA A 1 594 ? -10.703 -10.782 -3.381 1.00 90.31 594 ALA A CA 1
ATOM 4538 C C . ALA A 1 594 ? -9.532 -10.000 -4.004 1.00 90.31 594 ALA A C 1
ATOM 4540 O O . ALA A 1 594 ? -9.776 -8.989 -4.657 1.00 90.31 594 ALA A O 1
ATOM 4541 N N . VAL A 1 595 ? -8.282 -10.435 -3.809 1.00 90.38 595 VAL A N 1
ATOM 4542 C CA . VAL A 1 595 ? -7.091 -9.772 -4.368 1.00 90.38 595 VAL A CA 1
ATOM 4543 C C . VAL A 1 595 ? -6.440 -10.566 -5.502 1.00 90.38 595 VAL A C 1
ATOM 4545 O O . VAL A 1 595 ? -5.336 -10.242 -5.913 1.00 90.38 595 VAL A O 1
ATOM 4548 N N . LEU A 1 596 ? -7.122 -11.575 -6.055 1.00 87.69 596 LEU A N 1
ATOM 4549 C CA . LEU A 1 596 ? -6.620 -12.311 -7.223 1.00 87.69 596 LEU A CA 1
ATOM 4550 C C . LEU A 1 596 ? -6.396 -11.391 -8.434 1.00 87.69 596 LEU A C 1
ATOM 4552 O O . LEU A 1 596 ? -5.436 -11.593 -9.165 1.00 87.69 596 LEU A O 1
ATOM 4556 N N . ASN A 1 597 ? -7.217 -10.347 -8.591 1.00 79.12 597 ASN A N 1
ATOM 4557 C CA . ASN A 1 597 ? -7.032 -9.291 -9.588 1.00 79.12 597 ASN A CA 1
ATOM 4558 C C . ASN A 1 597 ? -6.896 -7.914 -8.900 1.00 79.12 597 ASN A C 1
ATOM 4560 O O . ASN A 1 597 ? -7.902 -7.230 -8.680 1.00 79.12 597 ASN A O 1
ATOM 4564 N N . PRO A 1 598 ? -5.686 -7.527 -8.457 1.00 76.62 598 PRO A N 1
ATOM 4565 C CA . PRO A 1 598 ? -5.481 -6.289 -7.717 1.00 76.62 598 PRO A CA 1
ATOM 4566 C C . PRO A 1 598 ? -5.412 -5.044 -8.622 1.00 76.62 598 PRO A C 1
ATOM 4568 O O . PRO A 1 598 ? -4.991 -5.140 -9.771 1.00 76.62 598 PRO A O 1
ATOM 4571 N N . PRO A 1 599 ? -5.696 -3.839 -8.086 1.00 76.44 599 PRO A N 1
ATOM 4572 C CA . PRO A 1 599 ? -5.409 -2.584 -8.784 1.00 76.44 599 PRO A CA 1
ATOM 4573 C C . PRO A 1 599 ? -3.901 -2.396 -9.018 1.00 76.44 599 PRO A C 1
ATOM 4575 O O . PRO A 1 599 ? -3.085 -2.958 -8.280 1.00 76.44 599 PRO A O 1
ATOM 4578 N N . GLU A 1 600 ? -3.540 -1.557 -9.996 1.00 74.81 600 GLU A N 1
ATOM 4579 C CA . GLU A 1 600 ? -2.158 -1.325 -10.451 1.00 74.81 600 GLU A CA 1
ATOM 4580 C C . GLU A 1 600 ? -1.206 -0.959 -9.305 1.00 74.81 600 GLU A C 1
ATOM 4582 O O . GLU A 1 600 ? -0.256 -1.698 -9.049 1.00 74.81 600 GLU A O 1
ATOM 4587 N N . TYR A 1 601 ? -1.499 0.104 -8.548 1.00 78.25 601 TYR A N 1
ATOM 4588 C CA . TYR A 1 601 ? -0.715 0.485 -7.373 1.00 78.25 601 TYR A CA 1
ATOM 4589 C C . TYR A 1 601 ? -1.346 -0.076 -6.105 1.00 78.25 601 TYR A C 1
ATOM 4591 O O . TYR A 1 601 ? -2.482 0.246 -5.747 1.00 78.25 601 TYR A O 1
ATOM 4599 N N . LEU A 1 602 ? -0.579 -0.849 -5.333 1.00 87.62 602 LEU A N 1
ATOM 4600 C CA . LEU A 1 602 ? -1.049 -1.314 -4.020 1.00 87.62 602 LEU A CA 1
ATOM 4601 C C . LEU A 1 602 ? -1.353 -0.152 -3.061 1.00 87.62 602 LEU A C 1
ATOM 4603 O O . LEU A 1 602 ? -2.160 -0.286 -2.141 1.00 87.62 602 LEU A O 1
ATOM 4607 N N . GLN A 1 603 ? -0.702 0.993 -3.282 1.00 89.56 603 GLN A N 1
ATOM 4608 C CA . GLN A 1 603 ? -0.838 2.186 -2.457 1.00 89.56 603 GLN A CA 1
ATOM 4609 C C . GLN A 1 603 ? -2.254 2.772 -2.507 1.00 89.56 603 GLN A C 1
ATOM 4611 O O . GLN A 1 603 ? -2.698 3.356 -1.518 1.00 89.56 603 GLN A O 1
ATOM 4616 N N . ASP A 1 604 ? -2.992 2.565 -3.595 1.00 88.81 604 ASP A N 1
ATOM 4617 C CA . ASP A 1 604 ? -4.341 3.112 -3.755 1.00 88.81 604 ASP A CA 1
ATOM 4618 C C . ASP A 1 604 ? -5.324 2.431 -2.784 1.00 88.81 604 ASP A C 1
ATOM 4620 O O . ASP A 1 604 ? -6.141 3.096 -2.143 1.00 88.81 604 ASP A O 1
ATOM 4624 N N . LEU A 1 605 ? -5.160 1.122 -2.547 1.00 91.44 605 LEU A N 1
ATOM 4625 C CA . LEU A 1 605 ? -5.904 0.382 -1.516 1.00 91.44 605 LEU A CA 1
ATOM 4626 C C . LEU A 1 605 ? -5.581 0.882 -0.100 1.00 91.44 605 LEU A C 1
ATOM 4628 O O . LEU A 1 605 ? -6.476 1.000 0.742 1.00 91.44 605 LEU A O 1
ATOM 4632 N N . ILE A 1 606 ? -4.309 1.197 0.168 1.00 92.56 606 ILE A N 1
ATOM 4633 C CA . ILE A 1 606 ? -3.861 1.732 1.464 1.00 92.56 606 ILE A CA 1
ATOM 4634 C C . ILE A 1 606 ? -4.470 3.111 1.711 1.00 92.56 606 ILE A C 1
ATOM 4636 O O . ILE A 1 606 ? -4.952 3.386 2.816 1.00 92.56 606 ILE A O 1
ATOM 4640 N N . VAL A 1 607 ? -4.453 3.976 0.692 1.00 93.44 607 VAL A N 1
ATOM 4641 C CA . VAL A 1 607 ? -5.005 5.330 0.776 1.00 93.44 607 VAL A CA 1
ATOM 4642 C C . VAL A 1 607 ? -6.516 5.278 0.978 1.00 93.44 607 VAL A C 1
ATOM 4644 O O . VAL A 1 607 ? -7.017 5.950 1.883 1.00 93.44 607 VAL A O 1
ATOM 4647 N N . PHE A 1 608 ? -7.226 4.427 0.231 1.00 95.31 608 PHE A N 1
ATOM 4648 C CA . PHE A 1 608 ? -8.658 4.183 0.408 1.00 95.31 608 PHE A CA 1
ATOM 4649 C C . PHE A 1 608 ? -8.986 3.749 1.842 1.00 95.31 608 PHE A C 1
ATOM 4651 O O . PHE A 1 608 ? -9.703 4.448 2.562 1.00 95.31 608 PHE A O 1
ATOM 4658 N N . ALA A 1 609 ? -8.392 2.647 2.306 1.00 94.81 609 ALA A N 1
ATOM 4659 C CA . ALA A 1 609 ? -8.706 2.085 3.616 1.00 94.81 609 ALA A CA 1
ATOM 4660 C C . ALA A 1 609 ? -8.350 3.041 4.767 1.00 94.81 609 ALA A C 1
ATOM 4662 O O . ALA A 1 609 ? -9.140 3.235 5.694 1.00 94.81 609 ALA A O 1
ATOM 4663 N N . THR A 1 610 ? -7.182 3.688 4.703 1.00 94.25 610 THR A N 1
ATOM 4664 C CA . THR A 1 610 ? -6.743 4.650 5.727 1.00 94.25 610 THR A CA 1
ATOM 4665 C C . THR A 1 610 ? -7.616 5.898 5.745 1.00 94.25 610 THR A C 1
ATOM 4667 O O . THR A 1 610 ? -8.007 6.346 6.824 1.00 94.25 610 THR A O 1
ATOM 4670 N N . SER A 1 611 ? -7.950 6.449 4.573 1.00 95.12 611 SER A N 1
ATOM 4671 C CA . SER A 1 611 ? -8.823 7.620 4.463 1.00 95.12 611 SER A CA 1
ATOM 4672 C C . SER A 1 611 ? -10.193 7.336 5.062 1.00 95.12 611 SER A C 1
ATOM 4674 O O . SER A 1 611 ? -10.705 8.142 5.839 1.00 95.12 611 SER A O 1
ATOM 4676 N N . GLY A 1 612 ? -10.783 6.195 4.709 1.00 96.75 612 GLY A N 1
ATOM 4677 C CA . GLY A 1 612 ? -12.092 5.794 5.197 1.00 96.75 612 GLY A CA 1
ATOM 4678 C C . GLY A 1 612 ? -12.117 5.578 6.707 1.00 96.75 612 GLY A C 1
ATOM 4679 O O . GLY A 1 612 ? -12.981 6.132 7.391 1.00 96.75 612 GLY A O 1
ATOM 4680 N N . LEU A 1 613 ? -11.123 4.869 7.257 1.00 96.19 613 LEU A N 1
ATOM 4681 C CA . LEU A 1 613 ? -10.973 4.706 8.707 1.00 96.19 613 LEU A CA 1
ATOM 4682 C C . LEU A 1 613 ? -10.828 6.053 9.413 1.00 96.19 613 LEU A C 1
ATOM 4684 O O . LEU A 1 613 ? -11.515 6.306 10.400 1.00 96.19 613 LEU A O 1
ATOM 4688 N N . ALA A 1 614 ? -9.981 6.943 8.906 1.00 96.00 614 ALA A N 1
ATOM 4689 C CA . ALA A 1 614 ? -9.781 8.240 9.530 1.00 96.00 614 ALA A CA 1
ATOM 4690 C C . ALA A 1 614 ? -11.037 9.117 9.484 1.00 96.00 614 ALA A C 1
ATOM 4692 O O . ALA A 1 614 ? -11.401 9.700 10.507 1.00 96.00 614 ALA A O 1
ATOM 4693 N N . GLY A 1 615 ? -11.743 9.139 8.350 1.00 97.19 615 GLY A N 1
ATOM 4694 C CA . GLY A 1 615 ? -13.044 9.795 8.225 1.00 97.19 615 GLY A CA 1
ATOM 4695 C C . GLY A 1 615 ? -14.068 9.244 9.219 1.00 97.19 615 GLY A C 1
ATOM 4696 O O . GLY A 1 615 ? -14.815 10.005 9.830 1.00 97.19 615 GLY A O 1
ATOM 4697 N N . CYS A 1 616 ? -14.063 7.933 9.463 1.00 97.94 616 CYS A N 1
ATOM 4698 C CA . CYS A 1 616 ? -14.992 7.309 10.401 1.00 97.94 616 CYS A CA 1
ATOM 4699 C C . CYS A 1 616 ? -14.614 7.532 11.871 1.00 97.94 616 CYS A C 1
ATOM 4701 O O . CYS A 1 616 ? -15.493 7.730 12.702 1.00 97.94 616 CYS A O 1
ATOM 4703 N N . PHE A 1 617 ? -13.332 7.477 12.231 1.00 97.50 617 PHE A N 1
ATOM 4704 C CA . PHE A 1 617 ? -12.924 7.302 13.629 1.00 97.50 617 PHE A CA 1
ATOM 4705 C C . PHE A 1 617 ? -12.200 8.492 14.240 1.00 97.50 617 PHE A C 1
ATOM 4707 O O . PHE A 1 617 ? -12.332 8.701 15.447 1.00 97.50 617 PHE A O 1
ATOM 4714 N N . LEU A 1 618 ? -11.461 9.283 13.457 1.00 96.50 618 LEU A N 1
ATOM 4715 C CA . LEU A 1 618 ? -10.591 10.318 14.017 1.00 96.50 618 LEU A CA 1
ATOM 4716 C C . LEU A 1 618 ? -11.390 11.352 14.817 1.00 96.50 618 LEU A C 1
ATOM 4718 O O . LEU A 1 618 ? -11.141 11.535 16.009 1.00 96.50 618 LEU A O 1
ATOM 4722 N N . MET A 1 619 ? -12.368 12.002 14.180 1.00 97.31 619 MET A N 1
ATOM 4723 C CA . MET A 1 619 ? -13.161 13.051 14.828 1.00 97.31 619 MET A CA 1
ATOM 4724 C C . MET A 1 619 ? -14.089 12.508 15.919 1.00 97.31 619 MET A C 1
ATOM 4726 O O . MET A 1 619 ? -14.079 13.082 17.011 1.00 97.31 619 MET A O 1
ATOM 4730 N N . PRO A 1 620 ? -14.824 11.393 15.725 1.00 97.12 620 PRO A N 1
ATOM 4731 C CA . PRO A 1 620 ? -15.674 10.854 16.782 1.00 97.12 620 PRO A CA 1
ATOM 4732 C C . PRO A 1 620 ? -14.902 10.437 18.038 1.00 97.12 620 PRO A C 1
ATOM 4734 O O . PRO A 1 620 ? -15.391 10.620 19.154 1.00 97.12 620 PRO A O 1
ATOM 4737 N N . ILE A 1 621 ? -13.680 9.918 17.891 1.00 96.12 621 ILE A N 1
ATOM 4738 C CA . ILE A 1 621 ? -12.839 9.557 19.039 1.00 96.12 621 ILE A CA 1
ATOM 4739 C C . ILE A 1 621 ? -12.213 10.799 19.665 1.00 96.12 621 ILE A C 1
ATOM 4741 O O . ILE A 1 621 ? -12.258 10.943 20.887 1.00 96.12 621 ILE A O 1
ATOM 4745 N N . LEU A 1 622 ? -11.671 11.719 18.865 1.00 95.94 622 LEU A N 1
ATOM 4746 C CA . LEU A 1 622 ? -11.077 12.953 19.377 1.00 95.94 622 LEU A CA 1
ATOM 4747 C C . LEU A 1 622 ? -12.107 13.767 20.171 1.00 95.94 622 LEU A C 1
ATOM 4749 O O . LEU A 1 622 ? -11.890 14.062 21.346 1.00 95.94 622 LEU A O 1
ATOM 4753 N N . LEU A 1 623 ? -13.265 14.058 19.579 1.00 96.69 623 LEU A N 1
ATOM 4754 C CA . LEU A 1 623 ? -14.346 14.764 20.263 1.00 96.69 623 LEU A CA 1
ATOM 4755 C C . LEU A 1 623 ? -14.870 13.948 21.452 1.00 96.69 623 LEU A C 1
ATOM 4757 O O . LEU A 1 623 ? -15.080 14.509 22.521 1.00 96.69 623 LEU A O 1
ATOM 4761 N N . GLY A 1 624 ? -14.974 12.620 21.348 1.00 95.19 624 GLY A N 1
ATOM 4762 C CA . GLY A 1 624 ? -15.442 11.779 22.453 1.00 95.19 624 GLY A CA 1
ATOM 4763 C C . GLY A 1 624 ? -14.521 11.827 23.674 1.00 95.19 624 GLY A C 1
ATOM 4764 O O . GLY A 1 624 ? -14.984 11.765 24.815 1.00 95.19 624 GLY A O 1
ATOM 4765 N N . LEU A 1 625 ? -13.214 11.971 23.454 1.00 94.50 625 LEU A N 1
ATOM 4766 C CA . LEU A 1 625 ? -12.207 12.058 24.512 1.00 94.50 625 LEU A CA 1
ATOM 4767 C C . LEU A 1 625 ? -12.053 13.467 25.090 1.00 94.50 625 LEU A C 1
ATOM 4769 O O . LEU A 1 625 ? -11.650 13.597 26.251 1.00 94.50 625 LEU A O 1
ATOM 4773 N N . TYR A 1 626 ? -12.292 14.508 24.290 1.00 95.19 626 TYR A N 1
ATOM 4774 C CA . TYR A 1 626 ? -12.002 15.898 24.659 1.00 95.19 626 TYR A CA 1
ATOM 4775 C C . TYR A 1 626 ? -13.227 16.745 24.975 1.00 95.19 626 TYR A C 1
ATOM 4777 O O . TYR A 1 626 ? -13.112 17.649 25.801 1.00 95.19 626 TYR A O 1
ATOM 4785 N N . TRP A 1 627 ? -14.378 16.427 24.394 1.00 95.69 627 TRP A N 1
ATOM 4786 C CA . TRP A 1 627 ? -15.605 17.196 24.513 1.00 95.69 627 TRP A CA 1
ATOM 4787 C C . TRP A 1 627 ? -16.649 16.432 25.349 1.00 95.69 627 TRP A C 1
ATOM 4789 O O . TRP A 1 627 ? -17.163 15.393 24.915 1.00 95.69 627 TRP A O 1
ATOM 4799 N N . PRO A 1 628 ? -16.950 16.892 26.579 1.00 89.00 628 PRO A N 1
ATOM 4800 C CA . PRO A 1 628 ? -17.885 16.211 27.476 1.00 89.00 628 PRO A CA 1
ATOM 4801 C C . PRO A 1 628 ? -19.290 16.036 26.888 1.00 89.00 628 PRO A C 1
ATOM 4803 O O . PRO A 1 628 ? -19.895 14.977 27.070 1.00 89.00 628 PRO A O 1
ATOM 4806 N N . GLU A 1 629 ? -19.775 17.032 26.146 1.00 92.56 629 GLU A N 1
ATOM 4807 C CA . GLU A 1 629 ? -21.131 17.106 25.594 1.00 92.56 629 GLU A CA 1
ATOM 4808 C C . GLU A 1 629 ? -21.351 16.196 24.378 1.00 92.56 629 GLU A C 1
ATOM 4810 O O . GLU A 1 629 ? -22.497 15.997 23.965 1.00 92.56 629 GLU A O 1
ATOM 4815 N N . MET A 1 630 ? -20.287 15.618 23.807 1.00 95.25 630 MET A N 1
ATOM 4816 C CA . MET A 1 630 ? -20.431 14.674 22.704 1.00 95.25 630 MET A CA 1
ATOM 4817 C C . MET A 1 630 ? -21.249 13.453 23.144 1.00 95.25 630 MET A C 1
ATOM 4819 O O . MET A 1 630 ? -20.959 12.818 24.166 1.00 95.25 630 MET A O 1
ATOM 4823 N N . ASN A 1 631 ? -22.252 13.097 22.340 1.00 95.00 631 ASN A N 1
ATOM 4824 C CA . ASN A 1 631 ? -23.167 11.995 22.626 1.00 95.00 631 ASN A CA 1
ATOM 4825 C C . ASN A 1 631 ? -23.122 10.889 21.558 1.00 95.00 631 ASN A C 1
ATOM 4827 O O . ASN A 1 631 ? -22.477 11.015 20.518 1.00 95.00 631 ASN A O 1
ATOM 4831 N N . ALA A 1 632 ? -23.815 9.780 21.837 1.00 96.44 632 ALA A N 1
ATOM 4832 C CA . ALA A 1 632 ? -23.824 8.595 20.983 1.00 96.44 632 ALA A CA 1
ATOM 4833 C C . ALA A 1 632 ? -24.337 8.870 19.559 1.00 96.44 632 ALA A C 1
ATOM 4835 O O . ALA A 1 632 ? -23.792 8.329 18.602 1.00 96.44 632 ALA A O 1
ATOM 4836 N N . GLN A 1 633 ? -25.364 9.712 19.409 1.00 96.75 633 GLN A N 1
ATOM 4837 C CA . GLN A 1 633 ? -25.921 10.024 18.092 1.00 96.75 633 GLN A CA 1
ATOM 4838 C C . GLN A 1 633 ? -24.960 10.869 17.263 1.00 96.75 633 GLN A C 1
ATOM 4840 O O . GLN A 1 633 ? -24.774 10.586 16.085 1.00 96.75 633 GLN A O 1
ATOM 4845 N N . GLY A 1 634 ? -24.298 11.847 17.889 1.00 97.56 634 GLY A N 1
ATOM 4846 C CA . GLY A 1 634 ? -23.221 12.593 17.246 1.00 97.56 634 GLY A CA 1
ATOM 4847 C C . GLY A 1 634 ? -22.083 11.681 16.796 1.00 97.56 634 GLY A C 1
ATOM 4848 O O . GLY A 1 634 ? -21.640 11.783 15.659 1.00 97.56 634 GLY A O 1
ATOM 4849 N N . ALA A 1 635 ? -21.667 10.727 17.634 1.00 97.88 635 ALA A N 1
ATOM 4850 C CA . ALA A 1 635 ? -20.630 9.764 17.261 1.00 97.88 635 ALA A CA 1
ATOM 4851 C C . ALA A 1 635 ? -21.020 8.922 16.034 1.00 97.88 635 ALA A C 1
ATOM 4853 O O . ALA A 1 635 ? -20.225 8.801 15.105 1.00 97.88 635 ALA A O 1
ATOM 4854 N N . VAL A 1 636 ? -22.248 8.390 15.999 1.00 98.38 636 VAL A N 1
ATOM 4855 C CA . VAL A 1 636 ? -22.761 7.630 14.846 1.00 98.38 636 VAL A CA 1
ATOM 4856 C C . VAL A 1 636 ? -22.864 8.503 13.596 1.00 98.38 636 VAL A C 1
ATOM 4858 O O . VAL A 1 636 ? -22.444 8.077 12.524 1.00 98.38 636 VAL A O 1
ATOM 4861 N N . ALA A 1 637 ? -23.391 9.722 13.725 1.00 98.25 637 ALA A N 1
ATOM 4862 C CA . ALA A 1 637 ? -23.530 10.648 12.606 1.00 98.25 637 ALA A CA 1
ATOM 4863 C C . ALA A 1 637 ? -22.168 11.029 12.012 1.00 98.25 637 ALA A C 1
ATOM 4865 O O . ALA A 1 637 ? -22.024 11.058 10.794 1.00 98.25 637 ALA A O 1
ATOM 4866 N N . GLY A 1 638 ? -21.157 11.256 12.855 1.00 98.38 638 GLY A N 1
ATOM 4867 C CA . GLY A 1 638 ? -19.785 11.481 12.406 1.00 98.38 638 GLY A CA 1
ATOM 4868 C C . GLY A 1 638 ? -19.203 10.276 11.672 1.00 98.38 638 GLY A C 1
ATOM 4869 O O . GLY A 1 638 ? -18.726 10.415 10.549 1.00 98.38 638 GLY A O 1
ATOM 4870 N N . MET A 1 639 ? -19.315 9.081 12.266 1.00 98.56 639 MET A N 1
ATOM 4871 C CA . MET A 1 639 ? -18.836 7.829 11.666 1.00 98.56 639 MET A CA 1
ATOM 4872 C C . MET A 1 639 ? -19.444 7.576 10.281 1.00 98.56 639 MET A C 1
ATOM 4874 O O . MET A 1 639 ? -18.718 7.384 9.308 1.00 98.56 639 MET A O 1
ATOM 4878 N N . LEU A 1 640 ? -20.775 7.601 10.180 1.00 98.62 640 LEU A N 1
ATOM 4879 C CA . LEU A 1 640 ? -21.486 7.316 8.931 1.00 98.62 640 LEU A CA 1
ATOM 4880 C C . LEU A 1 640 ? -21.378 8.459 7.918 1.00 98.62 640 LEU A C 1
ATOM 4882 O O . LEU A 1 640 ? -21.343 8.209 6.718 1.00 98.62 640 LEU A O 1
ATOM 4886 N N . GLY A 1 641 ? -21.293 9.705 8.380 1.00 98.50 641 GLY A N 1
ATOM 4887 C CA . GLY A 1 641 ? -21.078 10.857 7.512 1.00 98.50 641 GLY A CA 1
ATOM 4888 C C . GLY A 1 641 ? -19.693 10.864 6.874 1.00 98.50 641 GLY A C 1
ATOM 4889 O O . GLY A 1 641 ? -19.572 11.096 5.672 1.00 98.50 641 GLY A O 1
ATOM 4890 N N . GLY A 1 642 ? -18.658 10.544 7.656 1.00 98.31 642 GLY A N 1
ATOM 4891 C CA . GLY A 1 642 ? -17.304 10.336 7.146 1.00 98.31 642 GLY A CA 1
ATOM 4892 C C . GLY A 1 642 ? -17.247 9.202 6.122 1.00 98.31 642 GLY A C 1
ATOM 4893 O O . GLY A 1 642 ? -16.678 9.390 5.047 1.00 98.31 642 GLY A O 1
ATOM 4894 N N . LEU A 1 643 ? -17.901 8.066 6.409 1.00 98.44 643 LEU A N 1
ATOM 4895 C CA . LEU A 1 643 ? -18.052 6.954 5.461 1.00 98.44 643 LEU A CA 1
ATOM 4896 C C . LEU A 1 643 ? -18.725 7.406 4.158 1.00 98.44 643 LEU A C 1
ATOM 4898 O O . LEU A 1 643 ? -18.188 7.168 3.081 1.00 98.44 643 LEU A O 1
ATOM 4902 N N . GLY A 1 644 ? -19.896 8.042 4.254 1.00 98.19 644 GLY A N 1
ATOM 4903 C CA . GLY A 1 644 ? -20.693 8.439 3.094 1.00 98.19 644 GLY A CA 1
ATOM 4904 C C . GLY A 1 644 ? -19.964 9.434 2.195 1.00 98.19 644 GLY A C 1
ATOM 4905 O O . GLY A 1 644 ? -19.966 9.271 0.979 1.00 98.19 644 GLY A O 1
ATOM 4906 N N . CYS A 1 645 ? -19.276 10.416 2.785 1.00 98.38 645 CYS A N 1
ATOM 4907 C CA . CYS A 1 645 ? -18.442 11.357 2.039 1.00 98.38 645 CYS A CA 1
ATO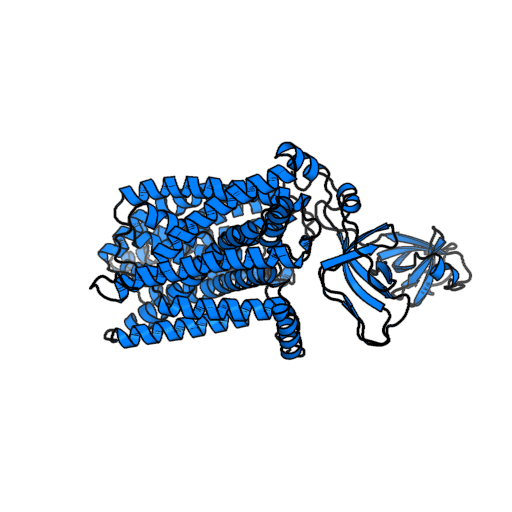M 4908 C C . CYS A 1 645 ? -17.280 10.645 1.331 1.00 98.38 645 CYS A C 1
ATOM 4910 O O . CYS A 1 645 ? -17.071 10.843 0.135 1.00 98.38 645 CYS A O 1
ATOM 4912 N N . HIS A 1 646 ? -16.562 9.777 2.047 1.00 97.81 646 HIS A N 1
ATOM 4913 C CA . HIS A 1 646 ? -15.430 9.040 1.495 1.00 97.81 646 HIS A CA 1
ATOM 4914 C C . HIS A 1 646 ? -15.842 8.120 0.336 1.00 97.81 646 HIS A C 1
ATOM 4916 O O . HIS A 1 646 ? -15.275 8.218 -0.751 1.00 97.81 646 HIS A O 1
ATOM 4922 N N . LEU A 1 647 ? -16.853 7.269 0.538 1.00 97.38 647 LEU A N 1
ATOM 4923 C CA . LEU A 1 647 ? -17.341 6.366 -0.505 1.00 97.38 647 LEU A CA 1
ATOM 4924 C C . LEU A 1 647 ? -17.958 7.134 -1.673 1.00 97.38 647 LEU A C 1
ATOM 4926 O O . LEU A 1 647 ? -17.724 6.764 -2.814 1.00 97.38 647 LEU A O 1
ATOM 4930 N N . GLY A 1 648 ? -18.692 8.219 -1.412 1.00 97.69 648 GLY A N 1
ATOM 4931 C CA . GLY A 1 648 ? -19.266 9.056 -2.465 1.00 97.69 648 GLY A CA 1
ATOM 4932 C C . GLY A 1 648 ? -18.201 9.612 -3.411 1.00 97.69 648 GLY A C 1
ATOM 4933 O O . GLY A 1 648 ? -18.355 9.515 -4.623 1.00 97.69 648 GLY A O 1
ATOM 4934 N N . LEU A 1 649 ? -17.086 10.119 -2.877 1.00 96.94 649 LEU A N 1
ATOM 4935 C CA . LEU A 1 649 ? -15.989 10.646 -3.697 1.00 96.94 649 LEU A CA 1
ATOM 4936 C C . LEU A 1 649 ? -15.245 9.553 -4.480 1.00 96.94 649 LEU A C 1
ATOM 4938 O O . LEU A 1 649 ? -14.829 9.803 -5.608 1.00 96.94 649 LEU A O 1
ATOM 4942 N N . TYR A 1 650 ? -15.104 8.344 -3.932 1.00 95.56 650 TYR A N 1
ATOM 4943 C CA . TYR A 1 650 ? -14.547 7.207 -4.679 1.00 95.56 650 TYR A CA 1
ATOM 4944 C C . TYR A 1 650 ? -15.512 6.668 -5.740 1.00 95.56 650 TYR A C 1
ATOM 4946 O O . TYR A 1 650 ? -15.077 6.312 -6.826 1.00 95.56 650 TYR A O 1
ATOM 4954 N N . LEU A 1 651 ? -16.820 6.652 -5.473 1.00 95.62 651 LEU A N 1
ATOM 4955 C CA . LEU A 1 651 ? -17.824 6.253 -6.462 1.00 95.62 651 LEU A CA 1
ATOM 4956 C C . LEU A 1 651 ? -17.866 7.237 -7.633 1.00 95.62 651 LEU A C 1
ATOM 4958 O O . LEU A 1 651 ? -17.846 6.809 -8.781 1.00 95.62 651 LEU A O 1
ATOM 4962 N N . ILE A 1 652 ? -17.869 8.545 -7.355 1.00 95.69 652 ILE A N 1
ATOM 4963 C CA . ILE A 1 652 ? -17.776 9.574 -8.402 1.00 95.69 652 ILE A CA 1
ATOM 4964 C C . ILE A 1 652 ? -16.469 9.404 -9.182 1.00 95.69 652 ILE A C 1
ATOM 4966 O O . ILE A 1 652 ? -16.498 9.402 -10.406 1.00 95.69 652 ILE A O 1
ATOM 4970 N N . GLY A 1 653 ? -15.341 9.211 -8.490 1.00 91.62 653 GLY A N 1
ATOM 4971 C CA . GLY A 1 653 ? -14.042 8.991 -9.128 1.00 91.62 653 GLY A CA 1
ATOM 4972 C C . GLY A 1 653 ? -14.034 7.770 -10.044 1.00 91.62 653 GLY A C 1
ATOM 4973 O O . GLY A 1 653 ? -13.561 7.865 -11.170 1.00 91.62 653 GLY A O 1
ATOM 4974 N N . TRP A 1 654 ? -14.653 6.667 -9.625 1.00 89.75 654 TRP A N 1
ATOM 4975 C CA . TRP A 1 654 ? -14.795 5.469 -10.449 1.00 89.75 654 TRP A CA 1
ATOM 4976 C C . TRP A 1 654 ? -15.607 5.716 -11.726 1.00 89.75 654 TRP A C 1
ATOM 4978 O O . TRP A 1 654 ? -15.185 5.299 -12.803 1.00 89.75 654 TRP A O 1
ATOM 4988 N N . PHE A 1 655 ? -16.725 6.444 -11.635 1.00 91.69 655 PHE A N 1
ATOM 4989 C CA . PHE A 1 655 ? -17.526 6.803 -12.812 1.00 91.69 655 PHE A CA 1
ATOM 4990 C C . PHE A 1 655 ? -16.828 7.804 -13.743 1.00 91.69 655 PHE A C 1
ATOM 4992 O O . PHE A 1 655 ? -17.033 7.737 -14.951 1.00 91.69 655 PHE A O 1
ATOM 4999 N N . VAL A 1 656 ? -16.027 8.728 -13.202 1.00 88.50 656 VAL A N 1
ATOM 5000 C CA . VAL A 1 656 ? -15.341 9.772 -13.985 1.00 88.50 656 VAL A CA 1
ATOM 5001 C C . VAL A 1 656 ? -14.055 9.247 -14.627 1.00 88.50 656 VAL A C 1
ATOM 5003 O O . VAL A 1 656 ? -13.809 9.517 -15.797 1.00 88.50 656 VAL A O 1
ATOM 5006 N N . ASN A 1 657 ? -13.251 8.483 -13.885 1.00 82.56 657 ASN A N 1
ATOM 5007 C CA . ASN A 1 657 ? -11.922 8.039 -14.314 1.00 82.56 657 ASN A CA 1
ATOM 5008 C C . ASN A 1 657 ? -11.939 6.635 -14.946 1.00 82.56 657 ASN A C 1
ATOM 5010 O O . ASN A 1 657 ? -10.919 6.192 -15.464 1.00 82.56 657 ASN A O 1
ATOM 5014 N N . GLY A 1 658 ? -13.053 5.896 -14.859 1.00 81.69 658 GLY A N 1
ATOM 5015 C CA . GLY A 1 658 ? -13.187 4.535 -15.401 1.00 81.69 658 GLY A CA 1
ATOM 5016 C C . GLY A 1 658 ? -12.380 3.460 -14.660 1.00 81.69 658 GLY A C 1
ATOM 5017 O O . GLY A 1 658 ? -12.373 2.300 -15.065 1.00 81.69 658 GLY A O 1
ATOM 5018 N N . LYS A 1 659 ? -11.710 3.820 -13.560 1.00 81.31 659 LYS A N 1
ATOM 5019 C CA . LYS A 1 659 ? -10.863 2.939 -12.743 1.00 81.31 659 LYS A CA 1
ATOM 5020 C C . LYS A 1 659 ? -11.010 3.251 -11.260 1.00 81.31 659 LYS A C 1
ATOM 5022 O O . LYS A 1 659 ? -11.617 4.254 -10.892 1.00 81.31 659 LYS A O 1
ATOM 5027 N N . PHE A 1 660 ? -10.485 2.380 -10.400 1.00 85.19 660 PHE A N 1
ATOM 5028 C CA . PHE A 1 660 ? -10.494 2.594 -8.952 1.00 85.19 660 PHE A CA 1
ATOM 5029 C C . PHE A 1 660 ? -9.592 3.780 -8.577 1.00 85.19 660 PHE A C 1
ATOM 5031 O O . PHE A 1 660 ? -8.408 3.618 -8.304 1.00 85.19 660 PHE A O 1
ATOM 5038 N N . ASP A 1 661 ? -10.167 4.978 -8.591 1.00 85.38 661 ASP A N 1
ATOM 5039 C CA . ASP A 1 661 ? -9.533 6.230 -8.197 1.00 85.38 661 ASP A CA 1
ATOM 5040 C C . ASP A 1 661 ? -10.589 7.152 -7.572 1.00 85.38 661 ASP A C 1
ATOM 5042 O O . ASP A 1 661 ? -11.798 6.958 -7.718 1.00 85.38 661 ASP A O 1
ATOM 5046 N N . SER A 1 662 ? -10.134 8.150 -6.830 1.00 90.31 662 SER A N 1
ATOM 5047 C CA . SER A 1 662 ? -11.006 9.085 -6.136 1.00 90.31 662 SER A CA 1
ATOM 5048 C C . SER A 1 662 ? -11.225 10.382 -6.900 1.00 90.31 662 SER A C 1
ATOM 5050 O O . SER A 1 662 ? -10.305 10.925 -7.507 1.00 90.31 662 SER A O 1
ATOM 5052 N N . TYR A 1 663 ? -12.424 10.946 -6.773 1.00 92.44 663 TYR A N 1
ATOM 5053 C CA . TYR A 1 663 ? -12.688 12.304 -7.223 1.00 92.44 663 TYR A CA 1
ATOM 5054 C C . TYR A 1 663 ? -12.085 13.323 -6.246 1.00 92.44 663 TYR A C 1
ATOM 5056 O O . TYR A 1 663 ? -12.458 13.381 -5.069 1.00 92.44 663 TYR A O 1
ATOM 5064 N N . GLN A 1 664 ? -11.158 14.141 -6.742 1.00 91.38 664 GLN A N 1
ATOM 5065 C CA . GLN A 1 664 ? -10.453 15.156 -5.959 1.00 91.38 664 GLN A CA 1
ATOM 5066 C C . GLN A 1 664 ? -11.231 16.477 -5.967 1.00 91.38 664 GLN A C 1
ATOM 5068 O O . GLN A 1 664 ? -10.935 17.404 -6.721 1.00 91.38 664 GLN A O 1
ATOM 5073 N N . LEU A 1 665 ? -12.265 16.563 -5.127 1.00 92.50 665 LEU A N 1
ATOM 5074 C CA . LEU A 1 665 ? -13.075 17.775 -5.001 1.00 92.50 665 LEU A CA 1
ATOM 5075 C C . LEU A 1 665 ? -12.208 18.957 -4.531 1.00 92.50 665 LEU A C 1
ATOM 5077 O O . LEU A 1 665 ? -11.638 18.911 -3.438 1.00 92.50 665 LEU A O 1
ATOM 5081 N N . LEU A 1 666 ? -12.162 20.019 -5.345 1.00 92.00 666 LEU A N 1
ATOM 5082 C CA . LEU A 1 666 ? -11.293 21.191 -5.155 1.00 92.00 666 LEU A CA 1
ATOM 5083 C C . LEU A 1 666 ? -9.804 20.821 -5.041 1.00 92.00 666 LEU A C 1
ATOM 5085 O O . LEU A 1 666 ? -9.087 21.430 -4.256 1.00 92.00 666 LEU A O 1
ATOM 5089 N N . GLU A 1 667 ? -9.365 19.786 -5.766 1.00 90.00 667 GLU A N 1
ATOM 5090 C CA . GLU A 1 667 ? -7.987 19.267 -5.737 1.00 90.00 667 GLU A CA 1
ATOM 5091 C C . GLU A 1 667 ? -7.544 18.740 -4.355 1.00 90.00 667 GLU A C 1
ATOM 5093 O O . GLU A 1 667 ? -6.376 18.434 -4.133 1.00 90.00 667 GLU A O 1
ATOM 5098 N N . PHE A 1 668 ? -8.469 18.576 -3.403 1.00 93.38 668 PHE A N 1
ATOM 5099 C CA . PHE A 1 668 ? -8.168 17.939 -2.125 1.00 93.38 668 PHE A CA 1
ATOM 5100 C C . PHE A 1 668 ? -8.435 16.438 -2.185 1.00 93.38 668 PHE A C 1
ATOM 5102 O O . PHE A 1 668 ? -9.418 15.967 -2.764 1.00 93.38 668 PHE A O 1
ATOM 5109 N N . ASN A 1 669 ? -7.587 15.673 -1.498 1.00 93.38 669 ASN A N 1
ATOM 5110 C CA . ASN A 1 669 ? -7.837 14.251 -1.296 1.00 93.38 669 ASN A CA 1
ATOM 5111 C C . ASN A 1 669 ? -9.152 14.045 -0.500 1.00 93.38 669 ASN A C 1
ATOM 5113 O O . ASN A 1 669 ? -9.395 14.790 0.461 1.00 93.38 669 ASN A O 1
ATOM 5117 N N . PRO A 1 670 ? -9.966 13.010 -0.813 1.00 95.19 670 PRO A N 1
ATOM 5118 C CA . PRO A 1 670 ? -11.213 12.707 -0.099 1.00 95.19 670 PRO A CA 1
ATOM 5119 C C . PRO A 1 670 ? -11.105 12.656 1.423 1.00 95.19 670 PRO A C 1
ATOM 5121 O O . PRO A 1 670 ? -12.076 12.935 2.124 1.00 95.19 670 PRO A O 1
ATOM 5124 N N . PHE A 1 671 ? -9.930 12.316 1.946 1.00 95.56 671 PHE A N 1
ATOM 5125 C CA . PHE A 1 671 ? -9.624 12.325 3.369 1.00 95.56 671 PHE A CA 1
ATOM 5126 C C . PHE A 1 671 ? -9.997 13.631 4.079 1.00 95.56 671 PHE A C 1
ATOM 5128 O O . PHE A 1 671 ? -10.592 13.597 5.159 1.00 95.56 671 PHE A O 1
ATOM 5135 N N . ILE A 1 672 ? -9.656 14.773 3.475 1.00 96.94 672 ILE A N 1
ATOM 5136 C CA . ILE A 1 672 ? -9.879 16.093 4.074 1.00 96.94 672 ILE A CA 1
ATOM 5137 C C . ILE A 1 672 ? -11.380 16.314 4.258 1.00 96.94 672 ILE A C 1
ATOM 5139 O O . ILE A 1 672 ? -11.841 16.630 5.356 1.00 96.94 672 ILE A O 1
ATOM 5143 N N . TRP A 1 673 ? -12.154 16.043 3.209 1.00 97.50 673 TRP A N 1
ATOM 5144 C CA . TRP A 1 673 ? -13.608 16.159 3.224 1.00 97.50 673 TRP A CA 1
ATOM 5145 C C . TRP A 1 673 ? -14.262 15.173 4.190 1.00 97.50 673 TRP A C 1
ATOM 5147 O O . TRP A 1 673 ? -15.124 15.570 4.974 1.00 97.50 673 TRP A O 1
ATOM 5157 N N . ALA A 1 674 ? -13.811 13.919 4.208 1.00 97.81 674 ALA A N 1
ATOM 5158 C CA . ALA A 1 674 ? -14.360 12.892 5.086 1.00 97.81 674 ALA A CA 1
ATOM 5159 C C . ALA A 1 674 ? -14.203 13.261 6.571 1.00 97.81 674 ALA A C 1
ATOM 5161 O O . ALA A 1 674 ? -15.146 13.116 7.351 1.00 97.81 674 ALA A O 1
ATOM 5162 N N . ILE A 1 675 ? -13.043 13.794 6.967 1.00 97.31 675 ILE A N 1
ATOM 5163 C CA . ILE A 1 675 ? -12.807 14.260 8.341 1.00 97.31 675 ILE A CA 1
ATOM 5164 C C . ILE A 1 675 ? -13.634 15.500 8.668 1.00 97.31 675 ILE A C 1
ATOM 5166 O O . ILE A 1 675 ? -14.200 15.572 9.761 1.00 97.31 675 ILE A O 1
ATOM 5170 N N . LEU A 1 676 ? -13.721 16.464 7.749 1.00 97.81 676 LEU A N 1
ATOM 5171 C CA . LEU A 1 676 ? -14.518 17.675 7.951 1.00 97.81 676 LEU A CA 1
ATOM 5172 C C . LEU A 1 676 ? -15.997 17.331 8.147 1.00 97.81 676 LEU A C 1
ATOM 5174 O O . LEU A 1 676 ? -16.590 17.736 9.146 1.00 97.81 676 LEU A O 1
ATOM 5178 N N . VAL A 1 677 ? -16.575 16.525 7.254 1.00 98.50 677 VAL A N 1
ATOM 5179 C CA . VAL A 1 677 ? -17.970 16.066 7.349 1.00 98.50 677 VAL A CA 1
ATOM 5180 C C . VAL A 1 677 ? -18.200 15.296 8.649 1.00 98.50 677 VAL A C 1
ATOM 5182 O O . VAL A 1 677 ? -19.156 15.577 9.373 1.00 98.50 677 VAL A O 1
ATOM 5185 N N . SER A 1 678 ? -17.295 14.380 8.994 1.00 98.56 678 SER A N 1
ATOM 5186 C CA . SER A 1 678 ? -17.357 13.610 10.238 1.00 98.56 678 SER A CA 1
ATOM 5187 C C . SER A 1 678 ? -17.340 14.500 11.484 1.00 98.56 678 SER A C 1
ATOM 5189 O O . SER A 1 678 ? -18.153 14.320 12.397 1.00 98.56 678 SER A O 1
ATOM 5191 N N . GLY A 1 679 ? -16.464 15.508 11.517 1.00 98.06 679 GLY A N 1
ATOM 5192 C CA . GLY A 1 679 ? -16.371 16.477 12.609 1.00 98.06 679 GLY A CA 1
ATOM 5193 C C . GLY A 1 679 ? -17.611 17.361 12.729 1.00 98.06 679 GLY A C 1
ATOM 5194 O O . GLY A 1 679 ? -18.163 17.490 13.824 1.00 98.06 679 GLY A O 1
ATOM 5195 N N . LEU A 1 680 ? -18.092 17.921 11.614 1.00 98.25 680 LEU A N 1
ATOM 5196 C CA . LEU A 1 680 ? -19.278 18.782 11.589 1.00 98.25 680 LEU A CA 1
ATOM 5197 C C . LEU A 1 680 ? -20.531 18.021 12.034 1.00 98.25 680 LEU A C 1
ATOM 5199 O O . LEU A 1 680 ? -21.272 18.508 12.888 1.00 98.25 680 LEU A O 1
ATOM 5203 N N . LEU A 1 681 ? -20.746 16.805 11.529 1.00 98.31 681 LEU A N 1
ATOM 5204 C CA . LEU A 1 681 ? -21.890 15.984 11.934 1.00 98.31 681 LEU A CA 1
ATOM 5205 C C . LEU A 1 681 ? -21.786 15.546 13.394 1.00 98.31 681 LEU A C 1
ATOM 5207 O O . LEU A 1 681 ? -22.772 15.641 14.127 1.00 98.31 681 LEU A O 1
ATOM 5211 N N . SER A 1 682 ? -20.588 15.163 13.851 1.00 97.88 682 SER A N 1
ATOM 5212 C CA . SER A 1 682 ? -20.340 14.870 15.268 1.00 97.88 682 SER A CA 1
ATOM 5213 C C . SER A 1 682 ? -20.716 16.044 16.169 1.00 97.88 682 SER A C 1
ATOM 5215 O O . SER A 1 682 ? -21.321 15.849 17.228 1.00 97.88 682 SER A O 1
ATOM 5217 N N . TYR A 1 683 ? -20.379 17.261 15.744 1.00 96.56 683 TYR A N 1
ATOM 5218 C CA . TYR A 1 683 ? -20.622 18.492 16.482 1.00 96.56 683 TYR A CA 1
ATOM 5219 C C . TYR A 1 683 ? -22.102 18.899 16.492 1.00 96.56 683 TYR A C 1
ATOM 5221 O O . TYR A 1 683 ? -22.715 18.994 17.561 1.00 96.56 683 TYR A O 1
ATOM 5229 N N . PHE A 1 684 ? -22.704 19.098 15.317 1.00 96.75 684 PHE A N 1
ATOM 5230 C CA . PHE A 1 684 ? -24.058 19.644 15.202 1.00 96.75 684 PHE A CA 1
ATOM 5231 C C . PHE A 1 684 ? -25.130 18.697 15.742 1.00 96.75 684 PHE A C 1
ATOM 5233 O O . PHE A 1 684 ? -26.034 19.143 16.454 1.00 96.75 684 PHE A O 1
ATOM 5240 N N . VAL A 1 685 ? -25.006 17.390 15.488 1.00 96.19 685 VAL A N 1
ATOM 5241 C CA . VAL A 1 685 ? -25.952 16.398 16.026 1.00 96.19 685 VAL A CA 1
ATOM 5242 C C . VAL A 1 685 ? -25.836 16.315 17.550 1.00 96.19 685 VAL A C 1
ATOM 5244 O O . VAL A 1 685 ? -26.853 16.222 18.242 1.00 96.19 685 VAL A O 1
ATOM 5247 N N . SER A 1 686 ? -24.620 16.433 18.100 1.00 94.06 686 SER A N 1
ATOM 5248 C CA . SER A 1 686 ? -24.431 16.425 19.554 1.00 94.06 686 SER A CA 1
ATOM 5249 C C . SER A 1 686 ? -25.099 17.625 20.235 1.00 94.06 686 SER A C 1
ATOM 5251 O O . SER A 1 686 ? -25.794 17.452 21.237 1.00 94.06 686 SER A O 1
ATOM 5253 N N . ILE A 1 687 ? -24.958 18.834 19.679 1.00 91.69 687 ILE A N 1
ATOM 5254 C CA . ILE A 1 687 ? -25.562 20.055 20.245 1.00 91.69 687 ILE A CA 1
ATOM 5255 C C . ILE A 1 687 ? -27.079 20.070 20.102 1.00 91.69 687 ILE A C 1
ATOM 5257 O O . ILE A 1 687 ? -27.770 20.430 21.060 1.00 91.69 687 ILE A O 1
ATOM 5261 N N . GLY A 1 688 ? -27.606 19.683 18.936 1.00 80.25 688 GLY A N 1
ATOM 5262 C CA . GLY A 1 688 ? -29.051 19.658 18.696 1.00 80.25 688 GLY A CA 1
ATOM 5263 C C . GLY A 1 688 ? -29.781 18.818 19.746 1.00 80.25 688 GLY A C 1
ATOM 5264 O O . GLY A 1 688 ? -30.773 19.251 20.326 1.00 80.25 688 GLY A O 1
ATOM 5265 N N . GLN A 1 689 ? -29.217 17.663 20.091 1.00 72.75 689 GLN A N 1
ATOM 5266 C CA . GLN A 1 689 ? -29.737 16.772 21.130 1.00 72.75 689 GLN A CA 1
ATOM 5267 C C . GLN A 1 689 ? -29.643 17.347 22.549 1.00 72.75 689 GLN A C 1
ATOM 5269 O O . GLN A 1 689 ? -30.584 17.212 23.333 1.00 72.75 689 GLN A O 1
ATOM 5274 N N . SER A 1 690 ? -28.520 17.982 22.894 1.00 71.62 690 SER A N 1
ATOM 5275 C CA . SER A 1 690 ? -28.324 18.586 24.217 1.00 71.62 690 SER A CA 1
ATOM 5276 C C . SER A 1 690 ? -29.329 19.712 24.473 1.00 71.62 690 SER A C 1
ATOM 5278 O O . SER A 1 690 ? -29.892 19.796 25.564 1.00 71.62 690 SER A O 1
ATOM 5280 N N . ARG A 1 691 ? -29.641 20.514 23.444 1.00 63.28 691 ARG A N 1
ATOM 5281 C CA . ARG A 1 691 ? -30.679 21.557 23.509 1.00 63.28 691 ARG A CA 1
ATOM 5282 C C . ARG A 1 691 ? -32.087 20.977 23.662 1.00 63.28 691 ARG A C 1
ATOM 5284 O O . ARG A 1 691 ? -32.849 21.476 24.482 1.00 63.28 691 ARG A O 1
ATOM 5291 N N . VAL A 1 692 ? -32.411 19.893 22.953 1.00 61.16 692 VAL A N 1
ATOM 5292 C CA . VAL A 1 692 ? -33.715 19.210 23.078 1.00 61.16 692 VAL A CA 1
ATOM 5293 C C . VAL A 1 692 ? -33.904 18.584 24.465 1.00 61.16 692 VAL A C 1
ATOM 5295 O O . VAL A 1 692 ? -35.002 18.636 25.011 1.00 61.16 692 VAL A O 1
ATOM 5298 N N . LYS A 1 693 ? -32.853 18.009 25.069 1.00 58.38 693 LYS A N 1
ATOM 5299 C CA . LYS A 1 693 ? -32.923 17.510 26.455 1.00 58.38 693 LYS A CA 1
ATOM 5300 C C . LYS A 1 693 ? -33.148 18.634 27.463 1.00 58.38 693 LYS A C 1
ATOM 5302 O O . LYS A 1 693 ? -33.958 18.454 28.363 1.00 58.38 693 LYS A O 1
ATOM 5307 N N . PHE A 1 694 ? -32.480 19.773 27.285 1.00 49.31 694 PHE A N 1
ATOM 5308 C CA . PHE A 1 694 ? -32.669 20.943 28.143 1.00 49.31 694 PHE A CA 1
ATOM 5309 C C . PHE A 1 694 ? -34.101 21.494 28.042 1.00 49.31 694 PHE A C 1
ATOM 5311 O O . PHE A 1 694 ? -34.742 21.710 29.060 1.00 49.31 694 PHE A O 1
ATOM 5318 N N . GLN A 1 695 ? -34.654 21.609 26.830 1.00 46.75 695 GLN A N 1
ATOM 5319 C CA . GLN A 1 695 ? -36.038 22.063 26.607 1.00 46.75 695 GLN A CA 1
ATOM 5320 C C . GLN A 1 695 ? -37.125 21.089 27.084 1.00 46.75 695 GLN A C 1
ATOM 5322 O O . GLN A 1 695 ? -38.271 21.491 27.200 1.00 46.75 695 GLN A O 1
ATOM 5327 N N . LYS A 1 696 ? -36.799 19.812 27.318 1.00 49.44 696 LYS A N 1
ATOM 5328 C CA . LYS A 1 696 ? -37.726 18.832 27.913 1.00 49.44 696 LYS A CA 1
ATOM 5329 C C . LYS A 1 696 ? -37.642 18.768 29.443 1.00 49.44 696 LYS A C 1
ATOM 5331 O O . LYS A 1 696 ? -38.427 18.045 30.048 1.00 49.44 696 LYS A O 1
ATOM 5336 N N . GLN A 1 697 ? -36.651 19.427 30.047 1.00 45.25 697 GLN A N 1
ATOM 5337 C CA . GLN A 1 697 ? -36.436 19.470 31.499 1.00 45.25 697 GLN A CA 1
ATOM 5338 C C . GLN A 1 697 ? -36.840 20.810 32.131 1.00 45.25 697 GLN A C 1
ATOM 5340 O O . GLN A 1 697 ? -36.966 20.872 33.353 1.00 45.25 697 GLN A O 1
ATOM 5345 N N . VAL A 1 698 ? -37.027 21.846 31.310 1.00 40.88 698 VAL A N 1
ATOM 5346 C CA . VAL A 1 698 ? -37.719 23.101 31.642 1.00 40.88 698 VAL A CA 1
ATOM 5347 C C . VAL A 1 698 ? -39.175 22.948 31.233 1.00 40.88 698 VAL A C 1
ATOM 5349 O O . VAL A 1 698 ? -40.042 23.408 32.005 1.00 40.88 698 VAL A O 1
#

Radius of gyration: 28.99 Å; Cα contacts (8 Å, |Δi|>4): 1329; chains: 1; bounding box: 68×49×94 Å

pLDDT: mean 81.38, std 14.97, range [29.73, 98.62]